Protein 7R4B (pdb70)

Secondary structure (DSSP, 8-state):
--EEEEEEEEE-SSS-HHHHHHHHHHHHHHHHHHTT--GGGEEEEEEEE-TT--SS-GGGGGGGSTT-TT--EEEEEPP--TTPPSSEEEEEEEEE--S-GGG---EE-GGGGGG-GGG-/--EEEEEEEEE-SS--HHHHHHHHHHHHHHHHHHTT--GGGEEEEEEEE-TT--S--GGGGGGGSTT-TTS-EEEEEPP--TTPPSSEEEEEEEEE--S-GGG---EE-GGGGGG--/--EEEEEEEEE-SS--HHHHHHHHHHHHHHHHHHHT--GGGEEEEEEEE-TT--SS-GGGGGGGSTT-TTS-EEEEEPP--TTPPSSEEEEEEEEE----GGG---EE-GGGGGG-TT-/--EEEEEEEEE-SS--HHHHHHHHHHHHHHHHHHHT--GGGEEEEEEEE-TT--SS-GGGGGGGSTT-TT--EEEEEPP--TTPPSSEEEEEEEEE--S-GGG---EE-GGGGGG---/--EEEEEEEEE-SS--HHHHHHHHHHHHHHHHHHTT--GGGEEEEEEEE-TT--S--GGGGGGGSTT-TT--EEEEEPP--TTPPSSEEEEEEEEE----GGG---EE-GGGGGG-GGG-/--EEEEEEEEE-SS--HHHHHHHHHHHHHHHHHHTT--GGGEEEEEEEE-TT--SS-GGGGGGGSTT-TT--EEEEEPP--TTPPSSEEEEEEEEE----GGG---EE-GGGGGG--

B-factor: mean 17.99, std 9.12, range [6.67, 70.96]

Organism: Bacillus pumilus (strain SAFR-032) (NCBI:txid315750)

Radius of gyration: 27.4 Å; Cα contacts (8 Å, |Δi|>4): 1676; chains: 6; bounding box: 67×66×74 Å

Nearest PDB structures (foldseek):
  7r4b-assembly2_F  TM=1.006E+00  e=8.303E-25  Ba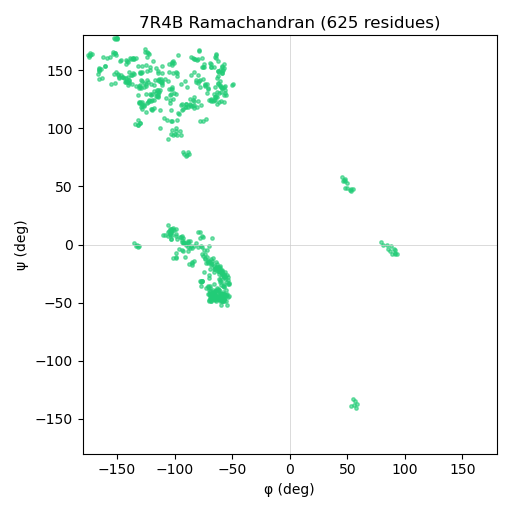cillus pumilus
  1dbf-assembly1_C  TM=9.941E-01  e=2.269E-20  Bacillus subtilis
  3zp7-assembly1_D  TM=1.001E+00  e=3.371E-19  Bacillus subtilis
  1fnk-assembly1_A  TM=9.998E-01  e=4.648E-19  Bacillus subtilis
  1fnj-assembly1_A  TM=1.001E+00  e=1.576E-18  Bacillus subtilis

Foldseek 3Di:
DDKAKAKEKEFFPAQAPVRLLVGLLVGVVVLCVLQVAQLVFWAAKEKEWEPRHDHDDNVVSQVVPPRNPPHHYDYDYDDDDVVDDHRMMMMIIMGDDPDDHVPRDHYYDYPSVCVPVVND/DDKDKAKEKAAFPAQAPVRLLVGLLVGVVCLCVLQVADLVFWQAKEKEWEPRHDHDDNVVSCVVPPNNPPHHYDYDYDDDDVVDDHRMMMMIIMGDDPPDHVSRDHYYDYPRVVVDD/DDKDKAKEKAFFPDQAVVRLLVGLLVGVVCLCVVQVAQLVQWAAKEKEWEPRHDHDFNVVSQVVDPNNPPHHYDYDYDDDDDVDDHRMMMMIIMGPDPPDRVPRDHYYDYPRVVVDPVD/DDKDKAKEKEAFPDQAPVRLLVGLLVRVVCLCVLQVAQLVFWAAKEKEWEPRHDHDDNVVSQVVPPNNPPHHYDYDYDDDDVVDDHRMMMMIIMGPDPPDHVSRDHYYDYPRVVVDPD/DDKAKAKEKAAFPAQAPVRLLVGLLVGVVCLCVVQVDQLVFWQAKEKEWEPRHDHDFNVVSQVPPPNNPPHHYDYDYDDDDVVDDHRMMMMIIMGDDPPDHVPRDHYYDYPRVCVDVVND/DDKDKAKEKEFFPAQAPVRLLVGLLVRVVCLCVVQVAQLVQWAAKEKEWEPRHDHDFNVVSQVPPPNNPPHHYDYDYDDDDVVDDHRMMMMIIMGPDPDDHVPRDHYYDYPSVVVPD

Solvent-accessible surface area: 32008 Å² total; per-residue (Å²): 183,97,83,53,35,2,78,0,0,0,9,5,17,77,44,55,70,96,22,0,20,55,14,0,58,72,0,0,80,19,0,29,58,55,36,98,11,72,29,120,81,12,66,80,1,49,0,5,14,16,88,47,17,144,46,25,151,6,18,73,0,12,196,103,26,173,51,12,114,200,15,74,46,82,40,98,143,44,124,125,107,191,86,31,29,151,49,0,0,44,1,66,0,38,6,30,26,131,40,139,124,82,23,6,8,71,0,37,40,33,78,0,28,51,52,45,92,61,60,146,125,97,36,49,35,2,74,0,0,1,9,8,113,45,4,20,15,35,26,0,18,17,38,0,37,69,0,0,72,15,0,28,78,114,36,89,7,30,26,74,52,0,1,10,0,19,0,6,0,14,90,42,0,45,4,8,45,0,20,75,0,12,157,89,25,44,22,11,57,46,5,10,24,7,3,47,32,45,126,77,104,175,84,28,43,131,38,0,0,46,1,66,0,37,2,29,20,98,60,136,127,136,85,14,80,55,0,27,42,86,114,0,89,101,62,117,154,145,18,46,18,1,4,22,0,0,1,6,7,112,87,46,58,67,92,33,0,16,60,25,0,69,85,0,0,76,17,0,28,79,127,36,157,13,80,33,122,88,11,67,78,2,26,1,1,14,15,54,47,17,140,44,24,149,6,16,75,0,8,183,90,23,176,47,12,100,202,13,75,47,84,37,35,85,2,1,67,15,64,45,20,52,149,56,0,0,17,0,2,0,12,6,24,29,102,57,103,15,65,62,12,90,34,0,24,38,81,122,0,81,96,68,117,41,62,122,106,13,5,8,1,2,41,1,1,0,7,8,115,86,45,53,68,96,21,0,20,50,30,0,51,79,0,0,85,17,0,28,78,119,33,152,16,74,27,69,56,0,2,5,0,2,0,1,0,16,47,29,2,20,31,10,44,0,17,72,0,12,148,98,27,177,45,14,97,119,10,10,28,8,3,2,7,2,6,39,17,89,83,22,41,111,50,0,0,16,2,2,0,13,4,18,29,105,60,136,13,85,74,12,86,49,0,36,38,82,108,0,63,101,65,144,106,177,107,7,6,6,1,4,20,0,0,0,8,7,113,101,43,50,65,108,23,0,20,61,32,0,56,66,0,0,73,17,0,28,78,111,35,154,11,92,31,54,80,0,2,4,0,2,0,1,0,14,84,46,1,49,29,9,42,0,18,74,0,9,188,108,27,178,50,13,107,118,8,10,19,7,2,1,6,2,5,56,16,73,86,21,39,151,51,0,0,14,0,2,0,12,8,22,25,98,62,135,10,93,82,14,88,57,0,30,42,88,116,0,64,81,46,91,75,106,101,101,106,11,5,6,0,3,41,0,0,0,7,7,113,95,43,51,68,108,24,0,18,55,26,0,53,80,0,1,95,16,0,28,81,132,34,160,12,78,27,75,61,0,2,4,0,2,1,0,0,16,38,50,2,27,27,9,43,0,18,73,0,11,190,105,28,178,47,12,100,112,6,9,21,6,2,2,0,3,3,69,16,70,18,24,19,77,42,0,0,15,2,3,0,12,5,22,29,102,56,125,8,80,74,11,86,54,0,31,40,82,58,0,46,59,61,177,151

Sequence (711 aa):
MMFRGIRGATTVTEDTETEVLNKTKQLLEAIISSRNEVDPERVVQILISATQQDIHSVFPAKALRQFEGWTYVPVTCMMQQELDIHGGLKHCIRVLMTVQTDTKQEDVQHVYLEEAVVTLRPDLQMMFRGIRGATTVTEDTETEVLNKTKQLLEAIISSRNEVDPERVVQILISATQDIIHSVFPAKALRQFEGWTYVPVTCMMQELDIHGGLKHCIRVLMTVVQTDTKQEDVQQHVYLEEAVTLRPMMMFRGIRRGATTVTEDTETEVLNKTKQLLEAIISSRNEVDPERVVQILISATQDIHSVFPAKALLRQFEGWTYVPVTCMMQELDIHGGLKHCIRVLMTVQTDTKQEDVQQHVYLEEAVTLRPDLMMMFRGIRGATTVTEDTETEVLNKTKQLLEAIISRNEVDPERVVQILISATQDIHSVFPAKALRQFEGWTYVPVTCMMQQELDIHGGLKHCIRVLMTVVQTDTKQEDVQHVYLEEAVTLRPDMMFRGIRGATTVTEDTETEEVLNKTKQLLEAIISSRNEVDPERVVQILISATQDIHSVFPAKALLRQFEGWTYVPVTCMMQELDIHGGLKHCIRVLMTVVQTDTKQEDVQHVYLEEAVTLRPDLQMMMFRGIRGATTVTEDTETEVLNKTKQLLEAIISRNEVDPERVVQILISATQDIHSVFPAKALLRQFEGWTYVPVTCMMQELDIHGGLKHCIRVLMTVQTDTKQEDVQHVYLEEAVTLRP

InterPro domains:
  IPR008243 Chorismate mutase, AroH class [PF07736] (4-119)
  IPR008243 Chorismate mutase, AroH class [PIRSF005965] (1-123)
  IPR008243 Chorismate mutase, AroH class [PS51167] (3-121)
  IPR008243 Chorismate mutase, AroH class [PTHR21164] (2-124)
  IPR008243 Chorismate mutase, AroH class [TIGR01796] (4-119)
  IPR008243 Chorismate mutase, AroH class [cd02185] (4-119)
  IPR035959 RutC-like superfamily [G3DSA:3.30.1330.40] (1-127)
  IPR035959 RutC-like superfamily [SSF55298] (1-125)

Structure (mmCIF, N/CA/C/O backbone):
data_7R4B
#
_entry.id   7R4B
#
_cell.length_a   49.898
_cell.length_b   94.864
_cell.length_c   77.305
_cell.angle_alpha   90.000
_cell.angle_beta   107.487
_cell.angle_gamma   90.000
#
_symmetry.space_group_name_H-M   'P 1 21 1'
#
loop_
_entity.id
_entity.type
_entity.pdbx_description
1 polymer 'Chorismate mutase AroH'
2 non-polymer 1,2-ETHANEDIOL
3 water water
#
loop_
_atom_site.group_PDB
_atom_site.id
_atom_site.type_symbol
_atom_site.label_atom_id
_atom_site.label_alt_id
_atom_site.label_comp_id
_atom_site.label_asym_id
_atom_site.label_entity_id
_atom_site.label_seq_id
_atom_site.pdbx_PDB_ins_code
_atom_site.Cartn_x
_atom_site.Cartn_y
_atom_site.Cartn_z
_atom_site.occupancy
_atom_site.B_iso_or_equiv
_atom_site.auth_seq_id
_atom_site.auth_comp_id
_atom_site.auth_asym_id
_atom_site.auth_atom_id
_atom_site.pdbx_PDB_model_num
ATOM 1 N N . MET A 1 1 ? -7.425 62.659 90.373 1.000 16.694 1 MET A N 1
ATOM 2 C CA . MET A 1 1 ? -7.674 63.361 89.086 1.000 15.091 1 MET A CA 1
ATOM 3 C C . MET A 1 1 ? -6.499 64.258 88.625 1.000 12.470 1 MET A C 1
ATOM 4 O O . MET A 1 1 ? -6.483 65.459 88.870 1.000 14.270 1 MET A O 1
ATOM 19 N N . MET A 1 2 ? -5.533 63.657 87.946 1.000 11.754 2 MET A N 1
ATOM 20 C CA . MET A 1 2 ? -4.303 64.315 87.531 1.000 9.980 2 MET A CA 1
ATOM 21 C C . MET A 1 2 ? -4.427 64.781 86.089 1.000 9.496 2 MET A C 1
ATOM 22 O O . MET A 1 2 ? -5.342 64.382 85.365 1.000 10.030 2 MET A O 1
ATOM 36 N N . PHE A 1 3 ? -3.528 65.699 85.706 1.000 8.606 3 PHE A N 1
ATOM 37 C CA . PHE A 1 3 ? -3.473 66.235 84.346 1.000 8.856 3 PHE A CA 1
ATOM 38 C C . PHE A 1 3 ? -2.056 66.116 83.802 1.000 8.354 3 PHE A C 1
ATOM 39 O O . PHE A 1 3 ? -1.084 66.193 84.563 1.000 8.983 3 PHE A O 1
ATOM 56 N N . ARG A 1 4 ? -1.953 65.937 82.485 1.000 7.630 4 ARG A N 1
ATOM 57 C CA . ARG A 1 4 ? -0.676 65.800 81.813 1.000 8.375 4 ARG A CA 1
ATOM 58 C C . ARG A 1 4 ? -0.707 66.559 80.495 1.000 8.867 4 ARG A C 1
ATOM 59 O O . ARG A 1 4 ? -1.686 66.492 79.741 1.000 8.791 4 ARG A O 1
ATOM 80 N N . GLY A 1 5 ? 0.395 67.237 80.182 1.000 7.804 5 GLY A N 1
ATOM 81 C CA . GLY A 1 5 ? 0.577 67.759 78.835 1.000 8.298 5 GLY A CA 1
ATOM 82 C C . GLY A 1 5 ? 1.019 66.645 77.897 1.000 7.885 5 GLY A C 1
ATOM 83 O O . GLY A 1 5 ? 1.834 65.784 78.253 1.000 8.706 5 GLY A O 1
ATOM 87 N N . ILE A 1 6 ? 0.481 66.682 76.682 1.000 7.856 6 ILE A N 1
ATOM 88 C CA . ILE A 1 6 ? 0.833 65.732 75.630 1.000 9.188 6 ILE A CA 1
ATOM 89 C C . ILE A 1 6 ? 1.324 66.553 74.441 1.000 9.267 6 ILE A C 1
ATOM 90 O O . ILE A 1 6 ? 0.607 67.441 73.954 1.000 10.522 6 ILE A O 1
ATOM 106 N N . ARG A 1 7 ? 2.544 66.285 73.993 1.000 9.209 7 ARG A N 1
ATOM 107 C CA . ARG A 1 7 ? 3.122 67.024 72.885 1.000 8.954 7 ARG A CA 1
ATOM 108 C C . ARG A 1 7 ? 2.995 66.270 71.573 1.000 9.170 7 ARG A C 1
ATOM 109 O O . ARG A 1 7 ? 3.085 65.041 71.512 1.000 10.659 7 ARG A O 1
ATOM 130 N N . GLY A 1 8 ? 2.859 67.040 70.503 1.000 8.967 8 GLY A N 1
ATOM 131 C CA . GLY A 1 8 ? 3.011 66.501 69.168 1.000 9.772 8 GLY A CA 1
ATOM 132 C C . GLY A 1 8 ? 3.739 67.496 68.290 1.000 9.254 8 GLY A C 1
ATOM 133 O O . GLY A 1 8 ? 3.730 68.698 68.550 1.000 10.883 8 GLY A O 1
ATOM 137 N N . ALA A 1 9 ? 4.353 66.981 67.222 1.000 8.551 9 ALA A N 1
ATOM 138 C CA . ALA A 1 9 ? 4.970 67.860 66.242 1.000 8.888 9 ALA A CA 1
ATOM 139 C C . ALA A 1 9 ? 4.889 67.211 64.872 1.000 9.975 9 ALA A C 1
ATOM 140 O O . ALA A 1 9 ? 4.998 65.985 64.758 1.000 9.796 9 ALA A O 1
ATOM 147 N N . THR A 1 10 ? 4.677 68.039 63.844 1.000 9.633 10 THR A N 1
ATOM 148 C CA . THR A 1 10 ? 4.624 67.583 62.474 1.000 9.793 10 THR A CA 1
ATOM 149 C C . THR A 1 10 ? 5.116 68.713 61.582 1.000 9.570 10 THR A C 1
ATOM 150 O O . THR A 1 10 ? 5.428 69.812 62.052 1.000 9.612 10 THR A O 1
ATOM 161 N N . THR A 1 11 ? 5.185 68.449 60.278 1.000 9.956 11 THR A N 1
ATOM 162 C CA . THR A 1 11 ? 5.515 69.480 59.309 1.000 11.401 11 THR A CA 1
ATOM 163 C C . THR A 1 11 ? 4.556 69.413 58.136 1.000 12.391 11 THR A C 1
ATOM 164 O O . THR A 1 11 ? 3.921 68.387 57.886 1.000 12.836 11 THR A O 1
ATOM 175 N N . VAL A 1 12 ? 4.497 70.517 57.401 1.000 10.883 12 VAL A N 1
ATOM 176 C CA . VAL A 1 12 ? 3.783 70.584 56.143 1.000 12.852 12 VAL A CA 1
ATOM 177 C C . VAL A 1 12 ? 4.794 70.726 55.015 1.000 13.499 12 VAL A C 1
ATOM 178 O O . VAL A 1 12 ? 5.890 71.271 55.188 1.000 14.312 12 VAL A O 1
ATOM 191 N N . THR A 1 13 ? 4.396 70.260 53.835 1.000 14.744 13 THR A N 1
ATOM 192 C CA . THR A 1 13 ? 5.261 70.353 52.663 1.000 18.679 13 THR A CA 1
ATOM 193 C C . THR A 1 13 ? 5.139 71.700 51.956 1.000 20.366 13 THR A C 1
ATOM 194 O O . THR A 1 13 ? 6.011 72.057 51.148 1.000 23.829 13 THR A O 1
ATOM 205 N N . GLU A 1 14 ? 4.069 72.439 52.227 1.000 19.926 14 GLU A N 1
ATOM 206 C CA . GLU A 1 14 ? 3.898 73.796 51.727 1.000 20.760 14 GLU A CA 1
ATOM 207 C C . GLU A 1 14 ? 2.819 74.451 52.575 1.000 18.239 14 GLU A C 1
ATOM 208 O O . GLU A 1 14 ? 2.024 73.766 53.225 1.000 17.963 14 GLU A O 1
ATOM 220 N N . ASP A 1 15 ? 2.790 75.786 52.545 1.000 18.765 15 ASP A N 1
ATOM 221 C CA . ASP A 1 15 ? 1.826 76.566 53.316 1.000 17.584 15 ASP A CA 1
ATOM 222 C C . ASP A 1 15 ? 0.541 76.756 52.516 1.000 16.818 15 ASP A C 1
ATOM 223 O O . ASP A 1 15 ? 0.265 77.809 51.938 1.000 17.778 15 ASP A O 1
ATOM 232 N N . THR A 1 16 ? -0.267 75.707 52.480 1.000 17.436 16 THR A N 1
ATOM 233 C CA . THR A 1 16 ? -1.608 75.768 51.922 1.000 19.350 16 THR A CA 1
ATOM 234 C C . THR A 1 16 ? -2.615 75.297 52.965 1.000 18.976 16 THR A C 1
ATOM 235 O O . THR A 1 16 ? -2.290 74.509 53.853 1.000 18.760 16 THR A O 1
ATOM 246 N N . GLU A 1 17 ? -3.858 75.760 52.835 1.000 18.942 17 GLU A N 1
ATOM 247 C CA . GLU A 1 17 ? -4.861 75.404 53.832 1.000 18.010 17 GLU A CA 1
ATOM 248 C C . GLU A 1 17 ? -5.072 73.899 53.884 1.000 17.634 17 GLU A C 1
ATOM 249 O O . GLU A 1 17 ? -5.119 73.312 54.967 1.000 16.539 17 GLU A O 1
ATOM 261 N N . THR A 1 18 ? -5.173 73.251 52.724 1.000 19.842 18 THR A N 1
ATOM 262 C CA . THR A 1 18 ? -5.419 71.813 52.719 1.000 21.697 18 THR A CA 1
ATOM 263 C C . THR A 1 18 ? -4.307 71.064 53.439 1.000 19.876 18 THR A C 1
ATOM 264 O O . THR A 1 18 ? -4.567 70.150 54.229 1.000 19.508 18 THR A O 1
ATOM 275 N N . GLU A 1 19 ? -3.060 71.427 53.165 1.000 19.623 19 GLU A N 1
ATOM 276 C CA . GLU A 1 19 ? -1.932 70.735 53.771 1.000 18.871 19 GLU A CA 1
ATOM 277 C C . GLU A 1 19 ? -1.860 71.004 55.275 1.000 15.441 19 GLU A C 1
ATOM 278 O O . GLU A 1 19 ? -1.690 70.073 56.071 1.000 15.933 19 GLU A O 1
ATOM 290 N N . VAL A 1 20 ? -1.997 72.270 55.687 1.000 14.162 20 VAL A N 1
ATOM 291 C CA . VAL A 1 20 ? -1.980 72.597 57.113 1.000 14.431 20 VAL A CA 1
ATOM 292 C C . VAL A 1 20 ? -3.077 71.837 57.855 1.000 13.165 20 VAL A C 1
ATOM 293 O O . VAL A 1 20 ? -2.830 71.203 58.887 1.000 12.946 20 VAL A O 1
ATOM 306 N N . LEU A 1 21 ? -4.305 71.863 57.329 1.000 13.165 21 LEU A N 1
ATOM 307 C CA . LEU A 1 21 ? -5.382 71.168 58.032 1.000 14.046 21 LEU A CA 1
ATOM 308 C C . LEU A 1 21 ? -5.186 69.657 58.016 1.000 13.096 21 LEU A C 1
ATOM 309 O O . LEU A 1 21 ? -5.390 68.997 59.036 1.000 13.699 21 LEU A O 1
ATOM 325 N N . ASN A 1 22 ? -4.799 69.082 56.877 1.000 14.152 22 ASN A N 1
ATOM 326 C CA . ASN A 1 22 ? -4.644 67.635 56.848 1.000 15.420 22 ASN A CA 1
ATOM 327 C C . ASN A 1 22 ? -3.521 67.168 57.772 1.000 13.383 22 ASN A C 1
ATOM 328 O O . ASN A 1 22 ? -3.695 66.191 58.508 1.000 13.386 22 ASN A O 1
ATOM 339 N N . LYS A 1 23 ? -2.369 67.854 57.773 1.000 12.833 23 LYS A N 1
ATOM 340 C CA . LYS A 1 23 ? -1.269 67.427 58.633 1.000 12.230 23 LYS A CA 1
ATOM 341 C C . LYS A 1 23 ? -1.593 67.658 60.110 1.000 12.541 23 LYS A C 1
ATOM 342 O O . LYS A 1 23 ? -1.214 66.848 60.969 1.000 12.686 23 LYS A O 1
ATOM 361 N N . THR A 1 24 ? -2.301 68.746 60.431 1.000 11.204 24 THR A N 1
ATOM 362 C CA . THR A 1 24 ? -2.674 68.968 61.826 1.000 10.983 24 THR A CA 1
ATOM 363 C C . THR A 1 24 ? -3.680 67.917 62.278 1.000 11.775 24 THR A C 1
ATOM 364 O O . THR A 1 24 ? -3.575 67.360 63.374 1.000 11.286 24 THR A O 1
ATOM 375 N N . LYS A 1 25 ? -4.659 67.621 61.429 1.000 11.683 25 LYS A N 1
ATOM 376 C CA . LYS A 1 25 ? -5.602 66.544 61.703 1.000 11.080 25 LYS A CA 1
ATOM 377 C C . LYS A 1 25 ? -4.889 65.226 61.957 1.000 11.825 25 LYS A C 1
ATOM 378 O O . LYS A 1 25 ? -5.201 64.521 62.922 1.000 11.944 25 LYS A O 1
ATOM 397 N N . GLN A 1 26 ? -3.949 64.857 61.081 1.000 12.501 26 GLN A N 1
ATOM 398 C CA . GLN A 1 26 ? -3.261 63.581 61.246 1.000 12.246 26 GLN A CA 1
ATOM 399 C C . GLN A 1 26 ? -2.480 63.533 62.558 1.000 11.557 26 GLN A C 1
ATOM 400 O O . GLN A 1 26 ? -2.415 62.490 63.219 1.000 12.488 26 GLN A O 1
ATOM 414 N N . LEU A 1 27 ? -1.857 64.641 62.941 1.000 11.107 27 LEU A N 1
ATOM 415 C CA . LEU A 1 27 ? -1.127 64.668 64.198 1.000 10.514 27 LEU A CA 1
ATOM 416 C C . LEU A 1 27 ? -2.076 64.522 65.381 1.000 10.817 27 LEU A C 1
ATOM 417 O O . LEU A 1 27 ? -1.792 63.775 66.328 1.000 11.317 27 LEU A O 1
ATOM 433 N N . LEU A 1 28 ? -3.175 65.282 65.378 1.000 10.893 28 LEU A N 1
ATOM 434 C CA . LEU A 1 28 ? -4.155 65.181 66.453 1.000 10.604 28 LEU A CA 1
ATOM 435 C C . LEU A 1 28 ? -4.726 63.772 66.536 1.000 10.670 28 LEU A C 1
ATOM 436 O O . LEU A 1 28 ? -4.871 63.224 67.628 1.000 11.346 28 LEU A O 1
ATOM 452 N N . GLU A 1 29 ? -5.046 63.163 65.388 1.000 11.915 29 GLU A N 1
ATOM 453 C CA . GLU A 1 29 ? -5.577 61.801 65.412 1.000 13.320 29 GLU A CA 1
ATOM 454 C C . GLU A 1 29 ? -4.608 60.835 66.089 1.000 11.907 29 GLU A C 1
ATOM 455 O O . GLU A 1 29 ? -5.017 59.940 66.844 1.000 12.583 29 GLU A O 1
ATOM 467 N N . ALA A 1 30 ? -3.312 60.987 65.821 1.000 12.644 30 ALA A N 1
ATOM 468 C CA . ALA A 1 30 ? -2.333 60.106 66.448 1.000 13.188 30 ALA A CA 1
ATOM 469 C C . ALA A 1 30 ? -2.234 60.349 67.946 1.000 12.099 30 ALA A C 1
ATOM 470 O O . ALA A 1 30 ? -2.152 59.389 68.722 1.000 11.591 30 ALA A O 1
ATOM 477 N N . ILE A 1 31 ? -2.231 61.618 68.374 1.000 10.925 31 ILE A N 1
ATOM 478 C CA . ILE A 1 31 ? -2.203 61.909 69.804 1.000 11.391 31 ILE A CA 1
ATOM 479 C C . ILE A 1 31 ? -3.409 61.279 70.488 1.000 10.375 31 ILE A C 1
ATOM 480 O O . ILE A 1 31 ? -3.298 60.659 71.553 1.000 10.012 31 ILE A O 1
ATOM 496 N N . ILE A 1 32 ? -4.583 61.448 69.877 1.000 10.407 32 ILE A N 1
ATOM 497 C CA . ILE A 1 32 ? -5.845 61.005 70.469 1.000 10.238 32 ILE A CA 1
ATOM 498 C C . ILE A 1 32 ? -5.906 59.489 70.576 1.000 12.054 32 ILE A C 1
ATOM 499 O O . ILE A 1 32 ? -6.340 58.940 71.596 1.000 12.617 32 ILE A O 1
ATOM 515 N N A SER A 1 33 ? -5.524 58.792 69.509 0.560 12.486 33 SER A N 1
ATOM 516 N N B SER A 1 33 ? -5.483 58.779 69.528 0.440 12.159 33 SER A N 1
ATOM 517 C CA A SER A 1 33 ? -5.589 57.339 69.519 0.560 14.123 33 SER A CA 1
ATOM 518 C CA B SER A 1 33 ? -5.611 57.325 69.529 0.440 13.331 33 SER A CA 1
ATOM 519 C C A SER A 1 33 ? -4.616 56.763 70.535 0.560 14.036 33 SER A C 1
ATOM 520 C C B SER A 1 33 ? -4.582 56.674 70.446 0.440 13.449 33 SER A C 1
ATOM 521 O O A SER A 1 33 ? -5.004 55.961 71.388 0.560 14.304 33 SER A O 1
ATOM 522 O O B SER A 1 33 ? -4.896 55.701 71.135 0.440 14.212 33 SER A O 1
ATOM 537 N N . ARG A 1 34 ? -3.357 57.204 70.490 1.000 12.633 34 ARG A N 1
ATOM 538 C CA . ARG A 1 34 ? -2.317 56.594 71.309 1.000 13.483 34 ARG A CA 1
ATOM 539 C C . ARG A 1 34 ? -2.535 56.841 72.791 1.000 13.894 34 ARG A C 1
ATOM 540 O O . ARG A 1 34 ? -2.128 56.021 73.614 1.000 18.260 34 ARG A O 1
ATOM 562 N N . ASN A 1 35 ? -3.155 57.960 73.150 1.000 11.980 35 ASN A N 1
ATOM 563 C CA . ASN A 1 35 ? -3.416 58.273 74.543 1.000 12.073 35 ASN A CA 1
ATOM 564 C C . ASN A 1 35 ? -4.874 58.048 74.937 1.000 11.799 35 ASN A C 1
ATOM 565 O O . ASN A 1 35 ? -5.267 58.409 76.058 1.000 13.810 35 ASN A O 1
ATOM 576 N N . GLU A 1 36 ? -5.669 57.449 74.055 1.000 12.407 36 GLU A N 1
ATOM 577 C CA . GLU A 1 36 ? -7.082 57.181 74.293 1.000 13.370 36 GLU A CA 1
ATOM 578 C C . GLU A 1 36 ? -7.778 58.416 74.873 1.000 12.762 36 GLU A C 1
ATOM 579 O O . GLU A 1 36 ? -8.423 58.380 75.926 1.000 14.502 36 GLU A O 1
ATOM 591 N N . VAL A 1 37 ? -7.651 59.523 74.156 1.000 11.617 37 VAL A N 1
ATOM 592 C CA . VAL A 1 37 ? -8.112 60.812 74.663 1.000 11.359 37 VAL A CA 1
ATOM 593 C C . VAL A 1 37 ? -9.596 61.009 74.358 1.000 12.001 37 VAL A C 1
ATOM 594 O O . VAL A 1 37 ? -9.998 61.082 73.191 1.000 12.891 37 VAL A O 1
ATOM 607 N N . ASP A 1 38 ? -10.403 61.169 75.394 1.000 10.970 38 ASP A N 1
ATOM 608 C CA . ASP A 1 38 ? -11.807 61.567 75.310 1.000 11.375 38 ASP A CA 1
ATOM 609 C C . ASP A 1 38 ? -11.861 63.087 75.298 1.000 10.199 38 ASP A C 1
ATOM 610 O O . ASP A 1 38 ? -11.271 63.719 76.199 1.000 10.093 38 ASP A O 1
ATOM 619 N N . PRO A 1 39 ? -12.497 63.701 74.297 1.000 11.030 39 PRO A N 1
ATOM 620 C CA . PRO A 1 39 ? -12.534 65.175 74.257 1.000 10.430 39 PRO A CA 1
ATOM 621 C C . PRO A 1 39 ? -13.032 65.805 75.545 1.000 10.325 39 PRO A C 1
ATOM 622 O O . PRO A 1 39 ? -12.574 66.896 75.928 1.000 9.849 39 PRO A O 1
ATOM 633 N N . GLU A 1 40 ? -13.967 65.150 76.226 1.000 9.951 40 GLU A N 1
ATOM 634 C CA . GLU A 1 40 ? -14.524 65.717 77.448 1.000 10.912 40 GLU A CA 1
ATOM 635 C C . GLU A 1 40 ? -13.493 65.809 78.572 1.000 10.422 40 GLU A C 1
ATOM 636 O O . GLU A 1 40 ? -13.689 66.589 79.517 1.000 11.415 40 GLU A O 1
ATOM 648 N N . ARG A 1 41 ? -12.388 65.069 78.475 1.000 9.296 41 ARG A N 1
ATOM 649 C CA . ARG A 1 41 ? -11.301 65.106 79.454 1.000 9.556 41 ARG A CA 1
ATOM 650 C C . ARG A 1 41 ? -10.190 66.079 79.079 1.000 9.027 41 ARG A C 1
ATOM 651 O O . ARG A 1 41 ? -9.191 66.169 79.794 1.000 10.196 41 ARG A O 1
ATOM 672 N N . VAL A 1 42 ? -10.345 66.821 78.000 1.000 8.975 42 VAL A N 1
ATOM 673 C CA . VAL A 1 42 ? -9.306 67.740 77.550 1.000 9.267 42 VAL A CA 1
ATOM 674 C C . VAL A 1 42 ? -9.585 69.127 78.104 1.000 8.551 42 VAL A C 1
ATOM 675 O O . VAL A 1 42 ? -10.629 69.727 77.805 1.000 9.841 42 VAL A O 1
ATOM 688 N N . VAL A 1 43 ? -8.635 69.647 78.884 1.000 8.809 43 VAL A N 1
ATOM 689 C CA . VAL A 1 43 ? -8.757 70.982 79.469 1.000 7.361 43 VAL A CA 1
ATOM 690 C C . VAL A 1 43 ? -8.676 72.043 78.385 1.000 7.419 43 VAL A C 1
ATOM 691 O O . VAL A 1 43 ? -9.498 72.966 78.337 1.000 8.454 43 VAL A O 1
ATOM 704 N N . GLN A 1 44 ? -7.673 71.930 77.510 1.000 8.659 44 GLN A N 1
ATOM 705 C CA . GLN A 1 44 ? -7.371 72.916 76.479 1.000 8.209 44 GLN A CA 1
ATOM 706 C C . GLN A 1 44 ? -6.278 72.360 75.582 1.000 8.061 44 GLN A C 1
ATOM 707 O O . GLN A 1 44 ? -5.567 71.418 75.940 1.000 8.225 44 GLN A O 1
ATOM 721 N N . ILE A 1 45 ? -6.152 72.973 74.415 1.000 8.312 45 ILE A N 1
ATOM 722 C CA . ILE A 1 45 ? -5.089 72.649 73.470 1.000 8.109 45 ILE A CA 1
ATOM 723 C C . ILE A 1 45 ? -4.412 73.941 73.046 1.000 7.796 45 ILE A C 1
ATOM 724 O O . ILE A 1 45 ? -5.089 74.921 72.710 1.000 8.912 45 ILE A O 1
ATOM 740 N N . LEU A 1 46 ? -3.083 73.914 72.971 1.000 7.290 46 LEU A N 1
ATOM 741 C CA . LEU A 1 46 ? -2.301 74.961 72.323 1.000 7.814 46 LEU A CA 1
ATOM 742 C C . LEU A 1 46 ? -1.652 74.401 71.068 1.000 8.314 46 LEU A C 1
ATOM 743 O O . LEU A 1 46 ? -1.210 73.252 71.071 1.000 8.830 46 LEU A O 1
ATOM 759 N N . ILE A 1 47 ? -1.635 75.196 70.000 1.000 8.559 47 ILE A N 1
ATOM 760 C CA . ILE A 1 47 ? -0.967 74.778 68.764 1.000 8.196 47 ILE A CA 1
ATOM 761 C C . ILE A 1 47 ? -0.069 75.927 68.320 1.000 9.033 47 ILE A C 1
ATOM 762 O O . ILE A 1 47 ? -0.555 77.042 68.107 1.000 10.962 47 ILE A O 1
ATOM 778 N N . SER A 1 48 ? 1.227 75.663 68.168 1.000 8.490 48 SER A N 1
ATOM 779 C CA . SER A 1 48 ? 2.132 76.650 67.597 1.000 9.396 48 SER A CA 1
ATOM 780 C C . SER A 1 48 ? 2.443 76.316 66.148 1.000 9.180 48 SER A C 1
ATOM 781 O O . SER A 1 48 ? 2.348 75.167 65.707 1.000 9.341 48 SER A O 1
ATOM 789 N N . ALA A 1 49 ? 2.782 77.358 65.397 1.000 8.933 49 ALA A N 1
ATOM 790 C CA . ALA A 1 49 ? 3.274 77.188 64.044 1.000 9.612 49 ALA A CA 1
ATOM 791 C C . ALA A 1 49 ? 4.474 78.100 63.868 1.000 8.906 49 ALA A C 1
ATOM 792 O O . ALA A 1 49 ? 4.502 79.208 64.409 1.000 8.833 49 ALA A O 1
ATOM 799 N N . THR A 1 50 ? 5.431 77.650 63.053 1.000 9.072 50 THR A N 1
ATOM 800 C CA . THR A 1 50 ? 6.530 78.515 62.670 1.000 9.575 50 THR A CA 1
ATOM 801 C C . THR A 1 50 ? 5.990 79.681 61.839 1.000 10.999 50 THR A C 1
ATOM 802 O O . THR A 1 50 ? 4.874 79.641 61.313 1.000 11.620 50 THR A O 1
ATOM 813 N N A GLN A 1 51 ? 6.799 80.734 61.730 0.590 10.836 51 GLN A N 1
ATOM 814 N N B GLN A 1 51 ? 6.789 80.746 61.752 0.410 12.330 51 GLN A N 1
ATOM 815 C CA A GLN A 1 51 ? 6.371 82.008 61.149 0.590 12.607 51 GLN A CA 1
ATOM 816 C CA B GLN A 1 51 ? 6.333 82.007 61.172 0.410 14.260 51 GLN A CA 1
ATOM 817 C C A GLN A 1 51 ? 6.390 82.006 59.629 0.590 14.228 51 GLN A C 1
ATOM 818 C C B GLN A 1 51 ? 6.227 81.970 59.652 0.410 14.841 51 GLN A C 1
ATOM 819 O O A GLN A 1 51 ? 6.283 83.075 59.003 0.590 14.586 51 GLN A O 1
ATOM 820 O O B GLN A 1 51 ? 5.883 82.994 59.045 0.410 15.699 51 GLN A O 1
ATOM 847 N N . ASP A 1 52 ? 6.489 80.820 59.033 1.000 13.775 52 ASP A N 1
ATOM 848 C CA . ASP A 1 52 ? 6.323 80.622 57.603 1.000 13.488 52 ASP A CA 1
ATOM 849 C C . ASP A 1 52 ? 4.987 79.962 57.257 1.000 13.688 52 ASP A C 1
ATOM 850 O O . ASP A 1 52 ? 4.812 79.489 56.121 1.000 16.218 52 ASP A O 1
ATOM 860 N N . ILE A 1 53 ? 4.041 79.925 58.198 1.000 14.199 53 ILE A N 1
ATOM 861 C CA . ILE A 1 53 ? 2.712 79.370 57.963 1.000 13.591 53 ILE A CA 1
ATOM 862 C C . ILE A 1 53 ? 1.678 80.475 58.144 1.000 14.307 53 ILE A C 1
ATOM 863 O O . ILE A 1 53 ? 1.510 81.009 59.248 1.000 14.857 53 ILE A O 1
ATOM 879 N N . HIS A 1 54 ? 0.965 80.790 57.068 1.000 13.981 54 HIS A N 1
ATOM 880 C CA . HIS A 1 54 ? -0.004 81.875 57.078 1.000 13.473 54 HIS A CA 1
ATOM 881 C C . HIS A 1 54 ? -1.340 81.516 56.444 1.000 13.978 54 HIS A C 1
ATOM 882 O O . HIS A 1 54 ? -2.231 82.370 56.412 1.000 14.649 54 HIS A O 1
ATOM 896 N N . SER A 1 55 ? -1.502 80.299 55.925 1.000 14.146 55 SER A N 1
ATOM 897 C CA . SER A 1 55 ? -2.676 80.022 55.101 1.000 15.478 55 SER A CA 1
ATOM 898 C C . SER A 1 55 ? -3.953 79.829 55.906 1.000 14.220 55 SER A C 1
ATOM 899 O O . SER A 1 55 ? -5.033 80.180 55.426 1.000 16.370 55 SER A O 1
ATOM 907 N N . VAL A 1 56 ? -3.859 79.297 57.127 1.000 12.186 56 VAL A N 1
ATOM 908 C CA . VAL A 1 56 ? -5.031 78.948 57.927 1.000 12.449 56 VAL A CA 1
ATOM 909 C C . VAL A 1 56 ? -4.560 78.727 59.357 1.000 11.199 56 VAL A C 1
ATOM 910 O O . VAL A 1 56 ? -3.413 78.325 59.578 1.000 11.746 56 VAL A O 1
ATOM 923 N N . PHE A 1 57 ? -5.422 79.000 60.338 1.000 12.115 57 PHE A N 1
ATOM 924 C CA . PHE A 1 57 ? -5.108 78.610 61.709 1.000 12.388 57 PHE A CA 1
ATOM 925 C C . PHE A 1 57 ? -5.152 77.091 61.810 1.000 11.286 57 PHE A C 1
ATOM 926 O O . PHE A 1 57 ? -6.169 76.496 61.439 1.000 12.128 57 PHE A O 1
ATOM 943 N N . PRO A 1 58 ? -4.086 76.433 62.284 1.000 10.588 58 PRO A N 1
ATOM 944 C CA . PRO A 1 58 ? -4.152 74.977 62.436 1.000 10.662 58 PRO A CA 1
ATOM 945 C C . PRO A 1 58 ? -5.305 74.524 63.304 1.000 11.338 58 PRO A C 1
ATOM 946 O O . PRO A 1 58 ? -5.819 73.422 63.098 1.000 11.157 58 PRO A O 1
ATOM 957 N N . ALA A 1 59 ? -5.754 75.368 64.238 1.000 11.278 59 ALA A N 1
ATOM 958 C CA . ALA A 1 59 ? -6.863 75.018 65.115 1.000 11.851 59 ALA A CA 1
ATOM 959 C C . ALA A 1 59 ? -8.150 74.707 64.374 1.000 11.617 59 ALA A C 1
ATOM 960 O O . ALA A 1 59 ? -8.997 73.987 64.919 1.000 13.288 59 ALA A O 1
ATOM 967 N N . LYS A 1 60 ? -8.323 75.217 63.148 1.000 12.125 60 LYS A N 1
ATOM 968 C CA . LYS A 1 60 ? -9.533 74.942 62.385 1.000 12.465 60 LYS A CA 1
ATOM 969 C C . LYS A 1 60 ? -9.683 73.462 62.113 1.000 12.244 60 LYS A C 1
ATOM 970 O O . LYS A 1 60 ? -10.796 72.996 61.870 1.000 13.657 60 LYS A O 1
ATOM 989 N N . ALA A 1 61 ? -8.591 72.701 62.166 1.000 12.602 61 ALA A N 1
ATOM 990 C CA . ALA A 1 61 ? -8.700 71.261 61.948 1.000 12.520 61 ALA A CA 1
ATOM 991 C C . ALA A 1 61 ? -9.619 70.605 62.969 1.000 12.867 61 ALA A C 1
ATOM 992 O O . ALA A 1 61 ? -10.235 69.580 62.675 1.000 14.107 61 ALA A O 1
ATOM 999 N N . LEU A 1 62 ? -9.731 71.177 64.173 1.000 13.744 62 LEU A N 1
ATOM 1000 C CA . LEU A 1 62 ? -10.569 70.560 65.192 1.000 14.436 62 LEU A CA 1
ATOM 1001 C C . LEU A 1 62 ? -12.035 70.476 64.792 1.000 15.486 62 LEU A C 1
ATOM 1002 O O . LEU A 1 62 ? -12.769 69.637 65.330 1.000 16.297 62 LEU A O 1
ATOM 1018 N N . ARG A 1 63 ? -12.476 71.327 63.867 1.000 16.357 63 ARG A N 1
ATOM 1019 C CA . ARG A 1 63 ? -13.847 71.267 63.384 1.000 18.863 63 ARG A CA 1
ATOM 1020 C C . ARG A 1 63 ? -14.164 69.930 62.735 1.000 19.131 63 ARG A C 1
ATOM 1021 O O . ARG A 1 63 ? -15.339 69.577 62.620 1.000 21.947 63 ARG A O 1
ATOM 1042 N N . GLN A 1 64 ? -13.148 69.170 62.339 1.000 19.723 64 GLN A N 1
ATOM 1043 C CA . GLN A 1 64 ? -13.350 67.887 61.675 1.000 21.137 64 GLN A CA 1
ATOM 1044 C C . GLN A 1 64 ? -13.461 66.726 62.653 1.000 19.337 64 GLN A C 1
ATOM 1045 O O . GLN A 1 64 ? -13.573 65.578 62.207 1.000 21.021 64 GLN A O 1
ATOM 1059 N N . PHE A 1 65 ? -13.433 66.993 63.967 1.000 16.573 65 PHE A N 1
ATOM 1060 C CA . PHE A 1 65 ? -13.373 65.955 64.992 1.000 15.765 65 PHE A CA 1
ATOM 1061 C C . PHE A 1 65 ? -14.707 65.876 65.728 1.000 15.899 65 PHE A C 1
ATOM 1062 O O . PHE A 1 65 ? -15.039 66.761 66.531 1.000 15.083 65 PHE A O 1
ATOM 1079 N N . GLU A 1 66 ? -15.447 64.797 65.475 1.000 16.173 66 GLU A N 1
ATOM 1080 C CA . GLU A 1 66 ? -16.719 64.579 66.148 1.000 15.641 66 GLU A CA 1
ATOM 1081 C C . GLU A 1 66 ? -16.501 64.583 67.651 1.000 14.907 66 GLU A C 1
ATOM 1082 O O . GLU A 1 66 ? -15.623 63.885 68.167 1.000 16.270 66 GLU A O 1
ATOM 1094 N N . GLY A 1 67 ? -17.300 65.380 68.353 1.000 14.257 67 GLY A N 1
ATOM 1095 C CA . GLY A 1 67 ? -17.259 65.409 69.794 1.000 13.983 67 GLY A CA 1
ATOM 1096 C C . GLY A 1 67 ? -16.319 66.422 70.400 1.000 11.986 67 GLY A C 1
ATOM 1097 O O . GLY A 1 67 ? -16.286 66.549 71.628 1.000 12.559 67 GLY A O 1
ATOM 1101 N N . TRP A 1 68 ? -15.542 67.135 69.583 1.000 12.217 68 TRP A N 1
ATOM 1102 C CA . TRP A 1 68 ? -14.529 68.083 70.049 1.000 11.551 68 TRP A CA 1
ATOM 1103 C C . TRP A 1 68 ? -14.993 69.538 69.990 1.000 11.609 68 TRP A C 1
ATOM 1104 O O . TRP A 1 68 ? -14.177 70.437 70.210 1.000 12.144 68 TRP A O 1
ATOM 1125 N N . THR A 1 69 ? -16.294 69.774 69.786 1.000 12.346 69 THR A N 1
ATOM 1126 C CA . THR A 1 69 ? -16.807 71.122 69.556 1.000 15.365 69 THR A CA 1
ATOM 1127 C C . THR A 1 69 ? -16.519 72.063 70.715 1.000 13.428 69 THR A C 1
ATOM 1128 O O . THR A 1 69 ? -16.357 73.270 70.498 1.000 15.394 69 THR A O 1
ATOM 1139 N N . TYR A 1 70 ? -16.480 71.544 71.941 1.000 11.570 70 TYR A N 1
ATOM 1140 C CA . TYR A 1 70 ? -16.352 72.370 73.128 1.000 11.586 70 TYR A CA 1
ATOM 1141 C C . TYR A 1 70 ? -14.953 72.339 73.725 1.000 10.685 70 TYR A C 1
ATOM 1142 O O . TYR A 1 70 ? -14.746 72.840 74.836 1.000 12.123 70 TYR A O 1
ATOM 1160 N N . VAL A 1 71 ? -13.984 71.763 73.031 1.000 9.801 71 VAL A N 1
ATOM 1161 C CA . VAL A 1 71 ? -12.614 71.738 73.536 1.000 9.854 71 VAL A CA 1
ATOM 1162 C C . VAL A 1 71 ? -11.930 73.048 73.175 1.000 9.214 71 VAL A C 1
ATOM 1163 O O . VAL A 1 71 ? -11.831 73.390 71.981 1.000 9.875 71 VAL A O 1
ATOM 1176 N N . PRO A 1 72 ? -11.476 73.831 74.154 1.000 9.046 72 PRO A N 1
ATOM 1177 C CA . PRO A 1 72 ? -10.864 75.123 73.819 1.000 10.557 72 PRO A CA 1
ATOM 1178 C C . PRO A 1 72 ? -9.487 74.938 73.214 1.000 9.870 72 PRO A C 1
ATOM 1179 O O . PRO A 1 72 ? -8.687 74.117 73.668 1.000 10.801 72 PRO A O 1
ATOM 1190 N N . VAL A 1 73 ? -9.228 75.713 72.170 1.000 10.317 73 VAL A N 1
ATOM 1191 C CA . VAL A 1 73 ? -7.965 75.644 71.449 1.000 10.691 73 VAL A CA 1
ATOM 1192 C C . VAL A 1 73 ? -7.564 77.048 71.044 1.000 11.894 73 VAL A C 1
ATOM 1193 O O . VAL A 1 73 ? -8.409 77.876 70.680 1.000 14.439 73 VAL A O 1
ATOM 1206 N N . THR A 1 74 ? -6.265 77.320 71.092 1.000 12.022 74 THR A N 1
ATOM 1207 C CA . THR A 1 74 ? -5.792 78.588 70.549 1.000 10.988 74 THR A CA 1
ATOM 1208 C C . THR A 1 74 ? -4.356 78.384 70.084 1.000 9.156 74 THR A C 1
ATOM 1209 O O . THR A 1 74 ? -3.685 77.417 70.486 1.000 10.678 74 THR A O 1
ATOM 1220 N N . CYS A 1 75 ? -3.877 79.327 69.277 1.000 8.530 75 CYS A N 1
ATOM 1221 C CA . CYS A 1 75 ? -2.593 79.203 68.610 1.000 8.288 75 CYS A CA 1
ATOM 1222 C C . CYS A 1 75 ? -1.591 80.255 69.074 1.000 8.398 75 CYS A C 1
ATOM 1223 O O . CYS A 1 75 ? -1.911 81.224 69.762 1.000 9.143 75 CYS A O 1
ATOM 1231 N N A MET A 1 76 ? -0.346 80.037 68.659 0.650 8.006 76 MET A N 1
ATOM 1232 N N B MET A 1 76 ? -0.341 80.049 68.680 0.350 8.709 76 MET A N 1
ATOM 1233 C CA A MET A 1 76 ? 0.741 80.940 69.000 0.650 7.309 76 MET A CA 1
ATOM 1234 C CA B MET A 1 76 ? 0.674 81.075 68.866 0.350 9.059 76 MET A CA 1
ATOM 1235 C C A MET A 1 76 ? 1.873 80.756 68.003 0.650 8.335 76 MET A C 1
ATOM 1236 C C B MET A 1 76 ? 1.784 80.842 67.856 0.350 8.527 76 MET A C 1
ATOM 1237 O O A MET A 1 76 ? 2.090 79.655 67.504 0.650 8.722 76 MET A O 1
ATOM 1238 O O B MET A 1 76 ? 1.798 79.836 67.145 0.350 8.964 76 MET A O 1
ATOM 1265 N N A GLN A 1 77 ? 2.615 81.831 67.754 0.650 8.364 77 GLN A N 1
ATOM 1266 N N B GLN A 1 77 ? 2.720 81.784 67.807 0.350 8.951 77 GLN A N 1
ATOM 1267 C CA A GLN A 1 77 ? 3.798 81.734 66.910 0.650 10.056 77 GLN A CA 1
ATOM 1268 C CA B GLN A 1 77 ? 3.816 81.734 66.849 0.350 9.743 77 GLN A CA 1
ATOM 1269 C C A GLN A 1 77 ? 4.926 81.032 67.659 0.650 9.141 77 GLN A C 1
ATOM 1270 C C B GLN A 1 77 ? 5.068 81.195 67.526 0.350 8.954 77 GLN A C 1
ATOM 1271 O O A GLN A 1 77 ? 5.184 81.310 68.830 0.650 8.188 77 GLN A O 1
ATOM 1272 O O B GLN A 1 77 ? 5.550 81.765 68.511 0.350 8.551 77 GLN A O 1
ATOM 1299 N N . GLU A 1 78 ? 5.598 80.111 66.973 1.000 8.872 78 GLU A N 1
ATOM 1300 C CA . GLU A 1 78 ? 6.836 79.513 67.450 1.000 8.656 78 GLU A CA 1
ATOM 1301 C C . GLU A 1 78 ? 8.000 80.446 67.159 1.000 9.701 78 GLU A C 1
ATOM 1302 O O . GLU A 1 78 ? 7.964 81.240 66.215 1.000 10.243 78 GLU A O 1
ATOM 1315 N N . LEU A 1 79 ? 9.032 80.335 67.982 1.000 9.499 79 LEU A N 1
ATOM 1316 C CA . LEU A 1 79 ? 10.257 81.095 67.769 1.000 10.388 79 LEU A CA 1
ATOM 1317 C C . LEU A 1 79 ? 10.859 80.774 66.413 1.000 10.936 79 LEU A C 1
ATOM 1318 O O . LEU A 1 79 ? 10.678 79.678 65.877 1.000 11.867 79 LEU A O 1
ATOM 1334 N N . ASP A 1 80 ? 11.598 81.751 65.871 1.000 12.649 80 ASP A N 1
ATOM 1335 C CA . ASP A 1 80 ? 12.363 81.587 64.629 1.000 13.604 80 ASP A CA 1
ATOM 1336 C C . ASP A 1 80 ? 13.817 81.338 65.006 1.000 13.470 80 ASP A C 1
ATOM 1337 O O . ASP A 1 80 ? 14.576 82.276 65.262 1.000 14.728 80 ASP A O 1
ATOM 1346 N N . ILE A 1 81 ? 14.195 80.069 65.069 1.000 12.673 81 ILE A N 1
ATOM 1347 C CA . ILE A 1 81 ? 15.520 79.670 65.528 1.000 13.504 81 ILE A CA 1
ATOM 1348 C C . ILE A 1 81 ? 16.366 79.296 64.322 1.000 14.336 81 ILE A C 1
ATOM 1349 O O . ILE A 1 81 ? 15.899 78.583 63.418 1.000 15.957 81 ILE A O 1
ATOM 1365 N N . HIS A 1 82 ? 17.597 79.795 64.292 1.000 17.663 82 HIS A N 1
ATOM 1366 C CA . HIS A 1 82 ? 18.512 79.448 63.211 1.000 21.508 82 HIS A CA 1
ATOM 1367 C C . HIS A 1 82 ? 18.719 77.942 63.206 1.000 22.816 82 HIS A C 1
ATOM 1368 O O . HIS A 1 82 ? 19.085 77.354 64.226 1.000 24.079 82 HIS A O 1
ATOM 1382 N N . GLY A 1 83 ? 18.441 77.309 62.072 1.000 23.613 83 GLY A N 1
ATOM 1383 C CA . GLY A 1 83 ? 18.473 75.865 62.000 1.000 23.655 83 GLY A CA 1
ATOM 1384 C C . GLY A 1 83 ? 17.235 75.166 62.513 1.000 23.884 83 GLY A C 1
ATOM 1385 O O . GLY A 1 83 ? 17.184 73.931 62.493 1.000 26.119 83 GLY A O 1
ATOM 1389 N N . GLY A 1 84 ? 16.243 75.904 62.988 1.000 20.210 84 GLY A N 1
ATOM 1390 C CA . GLY A 1 84 ? 15.013 75.279 63.412 1.000 18.500 84 GLY A CA 1
ATOM 1391 C C . GLY A 1 84 ? 14.244 74.703 62.238 1.000 15.520 84 GLY A C 1
ATOM 1392 O O . GLY A 1 84 ? 14.328 75.175 61.106 1.000 17.915 84 GLY A O 1
ATOM 1396 N N . LEU A 1 85 ? 13.459 73.671 62.523 1.000 13.570 85 LEU A N 1
ATOM 1397 C CA . LEU A 1 85 ? 12.680 73.006 61.489 1.000 13.752 85 LEU A CA 1
ATOM 1398 C C . LEU A 1 85 ? 11.630 73.954 60.928 1.000 13.604 85 LEU A C 1
ATOM 1399 O O . LEU A 1 85 ? 10.843 74.548 61.667 1.000 13.778 85 LEU A O 1
ATOM 1415 N N . LYS A 1 86 ? 11.629 74.101 59.610 1.000 13.028 86 LYS A N 1
ATOM 1416 C CA . LYS A 1 86 ? 10.692 74.988 58.930 1.000 14.533 86 LYS A CA 1
ATOM 1417 C C . LYS A 1 86 ? 9.331 74.317 58.785 1.000 13.175 86 LYS A C 1
ATOM 1418 O O . LYS A 1 86 ? 9.200 73.096 58.886 1.000 12.630 86 LYS A O 1
ATOM 1437 N N . HIS A 1 87 ? 8.302 75.135 58.580 1.000 12.220 87 HIS A N 1
ATOM 1438 C CA . HIS A 1 87 ? 6.954 74.632 58.294 1.000 12.186 87 HIS A CA 1
ATOM 1439 C C . HIS A 1 87 ? 6.489 73.607 59.331 1.000 11.412 87 HIS A C 1
ATOM 1440 O O . HIS A 1 87 ? 5.937 72.552 59.011 1.000 11.525 87 HIS A O 1
ATOM 1454 N N . CYS A 1 88 ? 6.678 73.948 60.599 1.000 10.788 88 CYS A N 1
ATOM 1455 C CA . CYS A 1 88 ? 6.501 73.012 61.701 1.000 9.993 88 CYS A CA 1
ATOM 1456 C C . CYS A 1 88 ? 5.336 73.441 62.577 1.000 9.348 88 CYS A C 1
ATOM 1457 O O . CYS A 1 88 ? 5.262 74.601 62.995 1.000 9.843 88 CYS A O 1
ATOM 1465 N N . ILE A 1 89 ? 4.460 72.481 62.866 1.000 9.051 89 ILE A N 1
ATOM 1466 C CA . ILE A 1 89 ? 3.280 72.654 63.701 1.000 9.243 89 ILE A CA 1
ATOM 1467 C C . ILE A 1 89 ? 3.473 71.806 64.944 1.000 8.496 89 ILE A C 1
ATOM 1468 O O . ILE A 1 89 ? 3.797 70.623 64.839 1.000 9.722 89 ILE A O 1
ATOM 1484 N N . ARG A 1 90 ? 3.305 72.421 66.118 1.000 8.459 90 ARG A N 1
ATOM 1485 C CA . ARG A 1 90 ? 3.500 71.727 67.389 1.000 8.848 90 ARG A CA 1
ATOM 1486 C C . ARG A 1 90 ? 2.257 71.853 68.256 1.000 9.651 90 ARG A C 1
ATOM 1487 O O . ARG A 1 90 ? 1.660 72.923 68.349 1.000 11.899 90 ARG A O 1
ATOM 1508 N N . VAL A 1 91 ? 1.878 70.764 68.898 1.000 9.470 91 VAL A N 1
ATOM 1509 C CA . VAL A 1 91 ? 0.690 70.700 69.743 1.000 8.627 91 VAL A CA 1
ATOM 1510 C C . VAL A 1 91 ? 1.108 70.469 71.187 1.000 8.419 91 VAL A C 1
ATOM 1511 O O . VAL A 1 91 ? 2.038 69.701 71.464 1.000 9.306 91 VAL A O 1
ATOM 1524 N N . LEU A 1 92 ? 0.406 71.119 72.110 1.000 8.525 92 LEU A N 1
ATOM 1525 C CA . LEU A 1 92 ? 0.503 70.841 73.545 1.000 8.567 92 LEU A CA 1
ATOM 1526 C C . LEU A 1 92 ? -0.938 70.727 74.047 1.000 8.188 92 LEU A C 1
ATOM 1527 O O . LEU A 1 92 ? -1.641 71.730 74.185 1.000 9.909 92 LEU A O 1
ATOM 1543 N N . MET A 1 93 ? -1.391 69.497 74.257 1.000 8.598 93 MET A N 1
ATOM 1544 C CA . MET A 1 93 ? -2.753 69.196 74.674 1.000 8.662 93 MET A CA 1
ATOM 1545 C C . MET A 1 93 ? -2.725 68.831 76.154 1.000 9.646 93 MET A C 1
ATOM 1546 O O . MET A 1 93 ? -1.961 67.954 76.557 1.000 10.662 93 MET A O 1
ATOM 1560 N N . THR A 1 94 ? -3.585 69.469 76.951 1.000 8.304 94 THR A N 1
ATOM 1561 C CA . THR A 1 94 ? -3.623 69.242 78.395 1.000 8.222 94 THR A CA 1
ATOM 1562 C C . THR A 1 94 ? -4.812 68.351 78.695 1.000 7.688 94 THR A C 1
ATOM 1563 O O . THR A 1 94 ? -5.954 68.753 78.474 1.000 8.862 94 THR A O 1
ATOM 1574 N N . VAL A 1 95 ? -4.544 67.150 79.194 1.000 8.446 95 VAL A N 1
ATOM 1575 C CA . VAL A 1 95 ? -5.550 66.102 79.323 1.000 8.930 95 VAL A CA 1
ATOM 1576 C C . VAL A 1 95 ? -5.623 65.639 80.769 1.000 9.041 95 VAL A C 1
ATOM 1577 O O . VAL A 1 95 ? -4.600 65.479 81.441 1.000 9.788 95 VAL A O 1
ATOM 1590 N N . GLN A 1 96 ? -6.841 65.369 81.230 1.000 9.391 96 GLN A N 1
ATOM 1591 C CA . GLN A 1 96 ? -7.059 64.707 82.507 1.000 9.878 96 GLN A CA 1
ATOM 1592 C C . GLN A 1 96 ? -6.785 63.227 82.298 1.000 11.228 96 GLN A C 1
ATOM 1593 O O . GLN A 1 96 ? -7.567 62.531 81.637 1.000 12.199 96 GLN A O 1
ATOM 1607 N N . THR A 1 97 ? -5.654 62.756 82.817 1.000 11.967 97 THR A N 1
ATOM 1608 C CA . THR A 1 97 ? -5.278 61.362 82.705 1.000 13.407 97 THR A CA 1
ATOM 1609 C C . THR A 1 97 ? -4.465 60.966 83.921 1.000 13.662 97 THR A C 1
ATOM 1610 O O . THR A 1 97 ? -3.711 61.772 84.472 1.000 13.841 97 THR A O 1
ATOM 1621 N N . ASP A 1 98 ? -4.642 59.712 84.320 1.000 15.499 98 ASP A N 1
ATOM 1622 C CA . ASP A 1 98 ? -3.938 59.093 85.429 1.000 18.618 98 ASP A CA 1
ATOM 1623 C C . ASP A 1 98 ? -2.676 58.346 85.005 1.000 16.052 98 ASP A C 1
ATOM 1624 O O . ASP A 1 98 ? -2.042 57.715 85.848 1.000 17.360 98 ASP A O 1
ATOM 1633 N N . THR A 1 99 ? -2.319 58.366 83.727 1.000 14.204 99 THR A N 1
ATOM 1634 C CA . THR A 1 99 ? -1.131 57.665 83.260 1.000 15.160 99 THR A CA 1
ATOM 1635 C C . THR A 1 99 ? 0.115 58.258 83.918 1.000 14.273 99 THR A C 1
ATOM 1636 O O . THR A 1 99 ? 0.214 59.471 84.125 1.000 14.331 99 THR A O 1
ATOM 1647 N N . LYS A 1 100 ? 1.083 57.400 84.238 1.000 12.033 100 LYS A N 1
ATOM 1648 C CA . LYS A 1 100 ? 2.340 57.885 84.786 1.000 12.501 100 LYS A CA 1
ATOM 1649 C C . LYS A 1 100 ? 2.980 58.846 83.796 1.000 10.206 100 LYS A C 1
ATOM 1650 O O . LYS A 1 100 ? 2.872 58.674 82.580 1.000 11.283 100 LYS A O 1
ATOM 1669 N N . GLN A 1 101 ? 3.693 59.842 84.330 1.000 10.507 101 GLN A N 1
ATOM 1670 C CA . GLN A 1 101 ? 4.269 60.888 83.485 1.000 10.033 101 GLN A CA 1
ATOM 1671 C C . GLN A 1 101 ? 5.124 60.287 82.370 1.000 9.622 101 GLN A C 1
ATOM 1672 O O . GLN A 1 101 ? 5.028 60.684 81.200 1.000 9.551 101 GLN A O 1
ATOM 1686 N N . GLU A 1 102 ? 5.966 59.313 82.716 1.000 9.520 102 GLU A N 1
ATOM 1687 C CA . GLU A 1 102 ? 6.884 58.764 81.722 1.000 9.641 102 GLU A CA 1
ATOM 1688 C C . GLU A 1 102 ? 6.185 57.921 80.672 1.000 10.128 102 GLU A C 1
ATOM 1689 O O . GLU A 1 102 ? 6.805 57.611 79.650 1.000 10.593 102 GLU A O 1
ATOM 1701 N N . ASP A 1 103 ? 4.929 57.536 80.899 1.000 9.309 103 ASP A N 1
ATOM 1702 C CA . ASP A 1 103 ? 4.204 56.643 80.006 1.000 10.012 103 ASP A CA 1
ATOM 1703 C C . ASP A 1 103 ? 3.274 57.402 79.043 1.000 9.738 103 ASP A C 1
ATOM 1704 O O . ASP A 1 103 ? 2.477 56.775 78.331 1.000 11.751 103 ASP A O 1
ATOM 1713 N N . VAL A 1 104 ? 3.336 58.738 79.011 1.000 9.225 104 VAL A N 1
ATOM 1714 C CA . VAL A 1 104 ? 2.515 59.531 78.095 1.000 9.391 104 VAL A CA 1
ATOM 1715 C C . VAL A 1 104 ? 3.099 59.420 76.695 1.000 10.096 104 VAL A C 1
ATOM 1716 O O . VAL A 1 104 ? 4.315 59.364 76.526 1.000 10.149 104 VAL A O 1
ATOM 1729 N N . GLN A 1 105 ? 2.233 59.366 75.681 1.000 9.799 105 GLN A N 1
ATOM 1730 C CA . GLN A 1 105 ? 2.653 59.159 74.300 1.000 9.870 105 GLN A CA 1
ATOM 1731 C C . GLN A 1 105 ? 2.717 60.495 73.554 1.000 9.185 105 GLN A C 1
ATOM 1732 O O . GLN A 1 105 ? 1.690 61.022 73.115 1.000 10.272 105 GLN A O 1
ATOM 1746 N N . HIS A 1 106 ? 3.926 61.032 73.405 1.000 9.533 106 HIS A N 1
ATOM 1747 C CA . HIS A 1 106 ? 4.193 62.244 72.620 1.000 9.164 106 HIS A CA 1
ATOM 1748 C C . HIS A 1 106 ? 4.510 61.806 71.190 1.000 9.954 106 HIS A C 1
ATOM 1749 O O . HIS A 1 106 ? 5.163 60.777 70.965 1.000 13.496 106 HIS A O 1
ATOM 1763 N N . VAL A 1 107 ? 4.014 62.570 70.222 1.000 9.499 107 VAL A N 1
ATOM 1764 C CA . VAL A 1 107 ? 3.940 62.105 68.837 1.000 9.930 107 VAL A CA 1
ATOM 1765 C C . VAL A 1 107 ? 4.752 63.014 67.924 1.000 10.709 107 VAL A C 1
ATOM 1766 O O . VAL A 1 107 ? 4.561 64.231 67.927 1.000 10.996 107 VAL A O 1
ATOM 1779 N N . TYR A 1 108 ? 5.620 62.423 67.109 1.000 11.367 108 TYR A N 1
ATOM 1780 C CA . TYR A 1 108 ? 6.444 63.161 66.157 1.000 12.065 108 TYR A CA 1
ATOM 1781 C C . TYR A 1 108 ? 6.246 62.547 64.780 1.000 11.967 108 TYR A C 1
ATOM 1782 O O . TYR A 1 108 ? 6.544 61.368 64.582 1.000 13.720 108 TYR A O 1
ATOM 1800 N N . LEU A 1 109 ? 5.766 63.345 63.828 1.000 12.154 109 LEU A N 1
ATOM 1801 C CA . LEU A 1 109 ? 5.456 62.855 62.493 1.000 11.349 109 LEU A CA 1
ATOM 1802 C C . LEU A 1 109 ? 6.172 63.679 61.425 1.000 11.538 109 LEU A C 1
ATOM 1803 O O . LEU A 1 109 ? 6.675 64.775 61.674 1.000 10.783 109 LEU A O 1
ATOM 1819 N N . GLU A 1 110 ? 6.196 63.130 60.213 1.000 13.194 110 GLU A N 1
ATOM 1820 C CA . GLU A 1 110 ? 6.741 63.813 59.031 1.000 12.659 110 GLU A CA 1
ATOM 1821 C C . GLU A 1 110 ? 8.185 64.214 59.336 1.000 12.244 110 GLU A C 1
ATOM 1822 O O . GLU A 1 110 ? 8.936 63.412 59.910 1.000 13.099 110 GLU A O 1
ATOM 1834 N N . GLU A 1 111 ? 8.616 65.412 58.948 1.000 12.973 111 GLU A N 1
ATOM 1835 C CA . GLU A 1 111 ? 10.011 65.774 59.161 1.000 12.970 111 GLU A CA 1
ATOM 1836 C C . GLU A 1 111 ? 10.291 66.045 60.638 1.000 10.864 111 GLU A C 1
ATOM 1837 O O . GLU A 1 111 ? 11.453 66.082 61.046 1.000 13.512 111 GLU A O 1
ATOM 1849 N N . ALA A 1 112 ? 9.248 66.251 61.443 1.000 11.114 112 ALA A N 1
ATOM 1850 C CA . ALA A 1 112 ? 9.429 66.468 62.866 1.000 11.365 112 ALA A CA 1
ATOM 1851 C C . ALA A 1 112 ? 9.874 65.209 63.608 1.000 12.370 112 ALA A C 1
ATOM 1852 O O . ALA A 1 112 ? 10.170 65.294 64.806 1.000 12.541 112 ALA A O 1
ATOM 1859 N N A VAL A 1 113 ? 9.951 64.049 62.957 0.280 12.996 113 VAL A N 1
ATOM 1860 N N B VAL A 1 113 ? 9.916 64.051 62.944 0.720 12.141 113 VAL A N 1
ATOM 1861 C CA A VAL A 1 113 ? 10.603 62.924 63.609 0.280 14.225 113 VAL A CA 1
ATOM 1862 C CA B VAL A 1 113 ? 10.622 62.902 63.508 0.720 14.083 113 VAL A CA 1
ATOM 1863 C C A VAL A 1 113 ? 12.042 63.283 63.956 0.280 14.646 113 VAL A C 1
ATOM 1864 C C B VAL A 1 113 ? 12.007 63.328 63.982 0.720 14.883 113 VAL A C 1
ATOM 1865 O O A VAL A 1 113 ? 12.624 62.690 64.871 0.280 14.847 113 VAL A O 1
ATOM 1866 O O B VAL A 1 113 ? 12.507 62.859 65.014 0.720 15.265 113 VAL A O 1
ATOM 1891 N N . THR A 1 114 ? 12.637 64.252 63.246 1.000 14.607 114 THR A N 1
ATOM 1892 C CA . THR A 1 114 ? 13.983 64.713 63.592 1.000 15.657 114 THR A CA 1
ATOM 1893 C C . THR A 1 114 ? 14.048 65.433 64.939 1.000 15.897 114 THR A C 1
ATOM 1894 O O . THR A 1 114 ? 15.149 65.628 65.458 1.000 17.626 114 THR A O 1
ATOM 1906 N N . LEU A 1 115 ? 12.911 65.825 65.516 1.000 14.357 115 LEU A N 1
ATOM 1907 C CA . LEU A 1 115 ? 12.896 66.451 66.826 1.000 14.978 115 LEU A CA 1
ATOM 1908 C C . LEU A 1 115 ? 12.704 65.448 67.952 1.000 15.649 115 LEU A C 1
ATOM 1909 O O . LEU A 1 115 ? 12.721 65.837 69.129 1.000 16.607 115 LEU A O 1
ATOM 1925 N N . ARG A 1 116 ? 12.463 64.188 67.625 1.000 15.307 116 ARG A N 1
ATOM 1926 C CA . ARG A 1 116 ? 12.202 63.192 68.647 1.000 15.815 116 ARG A CA 1
ATOM 1927 C C . ARG A 1 116 ? 13.388 63.114 69.603 1.000 15.755 116 ARG A C 1
ATOM 1928 O O . ARG A 1 116 ? 14.542 63.101 69.160 1.000 16.091 116 ARG A O 1
ATOM 1949 N N . PRO A 1 117 ? 13.143 63.072 70.917 1.000 17.586 117 PRO A N 1
ATOM 1950 C CA . PRO A 1 117 ? 14.261 63.185 71.867 1.000 19.476 117 PRO A CA 1
ATOM 1951 C C . PRO A 1 117 ? 15.366 62.171 71.664 1.000 19.450 117 PRO A C 1
ATOM 1952 O O . PRO A 1 117 ? 16.547 62.511 71.841 1.000 20.268 117 PRO A O 1
ATOM 1963 N N . ASP A 1 118 ? 15.029 60.920 71.339 1.000 18.750 118 ASP A N 1
ATOM 1964 C CA . ASP A 1 118 ? 16.080 59.921 71.201 1.000 18.139 118 ASP A CA 1
ATOM 1965 C C . ASP A 1 118 ? 17.009 60.214 70.025 1.000 17.381 118 ASP A C 1
ATOM 1966 O O . ASP A 1 118 ? 18.154 59.740 70.021 1.000 20.905 118 ASP A O 1
ATOM 1975 N N . LEU A 1 119 ? 16.552 60.964 69.029 1.000 17.786 119 LEU A N 1
ATOM 1976 C CA . LEU A 1 119 ? 17.384 61.295 67.883 1.000 19.358 119 LEU A CA 1
ATOM 1977 C C . LEU A 1 119 ? 18.232 62.541 68.103 1.000 25.037 119 LEU A C 1
ATOM 1978 O O . LEU A 1 119 ? 18.951 62.948 67.188 1.000 26.422 119 LEU A O 1
ATOM 1994 N N . GLN A 1 120 ? 18.186 63.144 69.291 1.000 29.656 120 GLN A N 1
ATOM 1995 C CA . GLN A 1 120 ? 19.032 64.300 69.590 1.000 34.712 120 GLN A CA 1
ATOM 1996 C C . GLN A 1 120 ? 20.355 63.856 70.226 1.000 37.797 120 GLN A C 1
ATOM 1997 O O . GLN A 1 120 ? 20.798 62.720 70.039 1.000 39.449 120 GLN A O 1
ATOM 2011 N N . MET B 1 1 ? 14.780 20.669 55.716 1.000 18.444 1 MET B N 1
ATOM 2012 C CA . MET B 1 1 ? 15.681 21.304 56.681 1.000 16.531 1 MET B CA 1
ATOM 2013 C C . MET B 1 1 ? 15.037 21.250 58.034 1.000 13.449 1 MET B C 1
ATOM 2014 O O . MET B 1 1 ? 13.827 21.086 58.157 1.000 14.491 1 MET B O 1
ATOM 2029 N N . MET B 1 2 ? 15.851 21.435 59.050 1.000 11.865 2 MET B N 1
ATOM 2030 C CA . MET B 1 2 ? 15.394 21.571 60.422 1.000 9.733 2 MET B CA 1
ATOM 2031 C C . MET B 1 2 ? 14.869 23.006 60.628 1.000 8.767 2 MET B C 1
ATOM 2032 O O . MET B 1 2 ? 15.062 23.903 59.804 1.000 10.070 2 MET B O 1
ATOM 2046 N N . PHE B 1 3 ? 14.170 23.193 61.736 1.000 8.885 3 PHE B N 1
ATOM 2047 C CA . PHE B 1 3 ? 13.632 24.475 62.163 1.000 8.488 3 PHE B CA 1
ATOM 2048 C C . PHE B 1 3 ? 14.032 24.696 63.611 1.000 8.283 3 PHE B C 1
ATOM 2049 O O . PHE B 1 3 ? 14.161 23.740 64.393 1.000 9.491 3 PHE B O 1
ATOM 2066 N N . ARG B 1 4 ? 14.251 25.964 63.963 1.000 8.033 4 ARG B N 1
ATOM 2067 C CA . ARG B 1 4 ? 14.760 26.299 65.271 1.000 8.154 4 ARG B CA 1
ATOM 2068 C C . ARG B 1 4 ? 14.103 27.568 65.787 1.000 7.601 4 ARG B C 1
ATOM 2069 O O . ARG B 1 4 ? 13.899 28.531 65.039 1.000 8.748 4 ARG B O 1
ATOM 2090 N N . GLY B 1 5 ? 13.801 27.573 67.086 1.000 7.038 5 GLY B N 1
ATOM 2091 C CA . GLY B 1 5 ? 13.427 28.813 67.738 1.000 8.140 5 GLY B CA 1
ATOM 2092 C C . GLY B 1 5 ? 14.638 29.639 68.127 1.000 7.909 5 GLY B C 1
ATOM 2093 O O . GLY B 1 5 ? 15.657 29.105 68.559 1.000 8.722 5 GLY B O 1
ATOM 2097 N N . ILE B 1 6 ? 14.512 30.959 67.963 1.000 7.969 6 ILE B N 1
ATOM 2098 C CA . ILE B 1 6 ? 15.534 31.916 68.367 1.000 8.127 6 ILE B CA 1
ATOM 2099 C C . ILE B 1 6 ? 14.897 32.852 69.371 1.000 8.567 6 ILE B C 1
ATOM 2100 O O . ILE B 1 6 ? 13.882 33.497 69.065 1.000 9.480 6 ILE B O 1
ATOM 2116 N N . ARG B 1 7 ? 15.501 32.939 70.552 1.000 8.598 7 ARG B N 1
ATOM 2117 C CA . ARG B 1 7 ? 15.011 33.802 71.614 1.000 8.175 7 ARG B CA 1
ATOM 2118 C C . ARG B 1 7 ? 15.755 35.123 71.670 1.000 8.643 7 ARG B C 1
ATOM 2119 O O . ARG B 1 7 ? 16.962 35.204 71.430 1.000 9.404 7 ARG B O 1
ATOM 2140 N N . GLY B 1 8 ? 15.013 36.156 72.072 1.000 9.283 8 GLY B N 1
ATOM 2141 C CA . GLY B 1 8 ? 15.606 37.417 72.454 1.000 10.667 8 GLY B CA 1
ATOM 2142 C C . GLY B 1 8 ? 14.860 37.995 73.636 1.000 8.140 8 GLY B C 1
ATOM 2143 O O . GLY B 1 8 ? 13.689 37.695 73.874 1.000 9.009 8 GLY B O 1
ATOM 2147 N N . ALA B 1 9 ? 15.550 38.867 74.352 1.000 8.593 9 ALA B N 1
ATOM 2148 C CA . ALA B 1 9 ? 14.901 39.652 75.390 1.000 8.512 9 ALA B CA 1
ATOM 2149 C C . ALA B 1 9 ? 15.583 41.004 75.514 1.000 8.480 9 ALA B C 1
ATOM 2150 O O . ALA B 1 9 ? 16.796 41.113 75.315 1.000 9.556 9 ALA B O 1
ATOM 2157 N N . THR B 1 10 ? 14.783 42.025 75.825 1.000 8.672 10 THR B N 1
ATOM 2158 C CA . THR B 1 10 ? 15.278 43.370 76.060 1.000 9.072 10 THR B CA 1
ATOM 2159 C C . THR B 1 10 ? 14.356 44.054 77.049 1.000 8.167 10 THR B C 1
ATOM 2160 O O . THR B 1 10 ? 13.346 43.494 77.470 1.000 9.059 10 THR B O 1
ATOM 2171 N N . THR B 1 11 ? 14.715 45.284 77.423 1.000 8.927 11 THR B N 1
ATOM 2172 C CA . THR B 1 11 ? 13.885 46.072 78.327 1.000 9.072 11 THR B CA 1
ATOM 2173 C C . THR B 1 11 ? 13.826 47.512 77.845 1.000 9.248 11 THR B C 1
ATOM 2174 O O . THR B 1 11 ? 14.700 47.978 77.102 1.000 9.525 11 THR B O 1
ATOM 2185 N N . VAL B 1 12 ? 12.790 48.213 78.309 1.000 9.717 12 VAL B N 1
ATOM 2186 C CA . VAL B 1 12 ? 12.662 49.649 78.117 1.000 10.020 12 VAL B CA 1
ATOM 2187 C C . VAL B 1 12 ? 12.635 50.349 79.469 1.000 10.833 12 VAL B C 1
ATOM 2188 O O . VAL B 1 12 ? 12.296 49.757 80.491 1.000 11.462 12 VAL B O 1
ATOM 2201 N N . THR B 1 13 ? 12.982 51.645 79.463 1.000 13.186 13 THR B N 1
ATOM 2202 C CA . THR B 1 13 ? 12.970 52.416 80.701 1.000 15.083 13 THR B CA 1
ATOM 2203 C C . THR B 1 13 ? 11.614 53.037 81.012 1.000 14.391 13 THR B C 1
ATOM 2204 O O . THR B 1 13 ? 11.372 53.421 82.165 1.000 16.705 13 THR B O 1
ATOM 2215 N N . GLU B 1 14 ? 10.728 53.125 80.023 1.000 11.772 14 GLU B N 1
ATOM 2216 C CA . GLU B 1 14 ? 9.378 53.613 80.240 1.000 11.846 14 GLU B CA 1
ATOM 2217 C C . GLU B 1 14 ? 8.516 53.047 79.125 1.000 10.799 14 GLU B C 1
ATOM 2218 O O . GLU B 1 14 ? 9.026 52.598 78.094 1.000 10.017 14 GLU B O 1
ATOM 2230 N N . ASP B 1 15 ? 7.206 53.057 79.360 1.000 9.785 15 ASP B N 1
ATOM 2231 C CA . ASP B 1 15 ? 6.231 52.482 78.436 1.000 9.759 15 ASP B CA 1
ATOM 2232 C C . ASP B 1 15 ? 5.790 53.534 77.430 1.000 8.859 15 ASP B C 1
ATOM 2233 O O . ASP B 1 15 ? 4.707 54.110 77.511 1.000 9.509 15 ASP B O 1
ATOM 2242 N N . THR B 1 16 ? 6.655 53.781 76.457 1.000 10.491 16 THR B N 1
ATOM 2243 C CA . THR B 1 16 ? 6.328 54.659 75.342 1.000 10.420 16 THR B CA 1
ATOM 2244 C C . THR B 1 16 ? 6.522 53.905 74.036 1.000 11.336 16 THR B C 1
ATOM 2245 O O . THR B 1 16 ? 7.392 53.028 73.925 1.000 11.220 16 THR B O 1
ATOM 2256 N N . GLU B 1 17 ? 5.718 54.286 73.043 1.000 11.354 17 GLU B N 1
ATOM 2257 C CA . GLU B 1 17 ? 5.816 53.667 71.733 1.000 11.109 17 GLU B CA 1
ATOM 2258 C C . GLU B 1 17 ? 7.211 53.835 71.172 1.000 10.730 17 GLU B C 1
ATOM 2259 O O . GLU B 1 17 ? 7.786 52.890 70.639 1.000 11.770 17 GLU B O 1
ATOM 2271 N N . THR B 1 18 ? 7.799 55.020 71.318 1.000 10.546 18 THR B N 1
ATOM 2272 C CA . THR B 1 18 ? 9.140 55.231 70.787 1.000 12.104 18 THR B CA 1
ATOM 2273 C C . THR B 1 18 ? 10.138 54.262 71.397 1.000 11.891 18 THR B C 1
ATOM 2274 O O . THR B 1 18 ? 10.941 53.652 70.681 1.000 12.136 18 THR B O 1
ATOM 2285 N N . GLU B 1 19 ? 10.137 54.133 72.727 1.000 11.654 19 GLU B N 1
ATOM 2286 C CA . GLU B 1 19 ? 11.120 53.253 73.356 1.000 12.238 19 GLU B CA 1
ATOM 2287 C C . GLU B 1 19 ? 10.829 51.787 73.063 1.000 11.420 19 GLU B C 1
ATOM 2288 O O . GLU B 1 19 ? 11.753 51.013 72.795 1.000 11.996 19 GLU B O 1
ATOM 2300 N N . VAL B 1 20 ? 9.556 51.381 73.135 1.000 10.535 20 VAL B N 1
ATOM 2301 C CA . VAL B 1 20 ? 9.210 49.985 72.862 1.000 9.872 20 VAL B CA 1
ATOM 2302 C C . VAL B 1 20 ? 9.622 49.619 71.450 1.000 9.612 20 VAL B C 1
ATOM 2303 O O . VAL B 1 20 ? 10.246 48.581 71.215 1.000 10.712 20 VAL B O 1
ATOM 2316 N N . LEU B 1 21 ? 9.286 50.453 70.484 1.000 10.109 21 LEU B N 1
ATOM 2317 C CA . LEU B 1 21 ? 9.640 50.109 69.112 1.000 10.328 21 LEU B CA 1
ATOM 2318 C C . LEU B 1 21 ? 11.143 50.176 68.887 1.000 10.541 21 LEU B C 1
ATOM 2319 O O . LEU B 1 21 ? 11.699 49.316 68.203 1.000 10.786 21 LEU B O 1
ATOM 2335 N N . ASN B 1 22 ? 11.825 51.177 69.451 1.000 10.780 22 ASN B N 1
ATOM 2336 C CA . ASN B 1 22 ? 13.271 51.259 69.257 1.000 11.122 22 ASN B CA 1
ATOM 2337 C C . ASN B 1 22 ? 13.975 50.038 69.823 1.000 9.875 22 ASN B C 1
ATOM 2338 O O . ASN B 1 22 ? 14.840 49.447 69.165 1.000 11.336 22 ASN B O 1
ATOM 2349 N N . LYS B 1 23 ? 13.603 49.632 71.036 1.000 10.709 23 LYS B N 1
ATOM 2350 C CA . LYS B 1 23 ? 14.279 48.512 71.672 1.000 9.767 23 LYS B CA 1
ATOM 2351 C C . LYS B 1 23 ? 13.898 47.198 71.006 1.000 9.380 23 LYS B C 1
ATOM 2352 O O . LYS B 1 23 ? 14.743 46.314 70.842 1.000 10.078 23 LYS B O 1
ATOM 2371 N N . THR B 1 24 ? 12.634 47.058 70.594 1.000 9.878 24 THR B N 1
ATOM 2372 C CA . THR B 1 24 ? 12.238 45.845 69.889 1.000 9.980 24 THR B CA 1
ATOM 2373 C C . THR B 1 24 ? 12.952 45.747 68.547 1.000 10.170 24 THR B C 1
ATOM 2374 O O . THR B 1 24 ? 13.449 44.681 68.167 1.000 9.959 24 THR B O 1
ATOM 2385 N N . LYS B 1 25 ? 13.057 46.870 67.838 1.000 10.609 25 LYS B N 1
ATOM 2386 C CA . LYS B 1 25 ? 13.802 46.897 66.583 1.000 10.959 25 LYS B CA 1
ATOM 2387 C C . LYS B 1 25 ? 15.258 46.507 66.794 1.000 10.957 25 LYS B C 1
ATOM 2388 O O . LYS B 1 25 ? 15.814 45.704 66.031 1.000 11.275 25 LYS B O 1
ATOM 2407 N N . GLN B 1 26 ? 15.901 47.061 67.824 1.000 10.143 26 GLN B N 1
ATOM 2408 C CA . GLN B 1 26 ? 17.306 46.739 68.055 1.000 10.980 26 GLN B CA 1
ATOM 2409 C C . GLN B 1 26 ? 17.471 45.262 68.385 1.000 9.622 26 GLN B C 1
ATOM 2410 O O . GLN B 1 26 ? 18.444 44.628 67.969 1.000 10.893 26 GLN B O 1
ATOM 2424 N N . LEU B 1 27 ? 16.544 44.705 69.154 1.000 9.506 27 LEU B N 1
ATOM 2425 C CA . LEU B 1 27 ? 16.606 43.281 69.477 1.000 9.841 27 LEU B CA 1
ATOM 2426 C C . LEU B 1 27 ? 16.424 42.423 68.231 1.000 9.301 27 LEU B C 1
ATOM 2427 O O . LEU B 1 27 ? 17.199 41.491 67.989 1.000 8.943 27 LEU B O 1
ATOM 2443 N N . LEU B 1 28 ? 15.409 42.724 67.418 1.000 9.659 28 LEU B N 1
ATOM 2444 C CA . LEU B 1 28 ? 15.211 41.984 66.177 1.000 9.262 28 LEU B CA 1
ATOM 2445 C C . LEU B 1 28 ? 16.416 42.127 65.253 1.000 9.864 28 LEU B C 1
ATOM 2446 O O . LEU B 1 28 ? 16.845 41.147 64.632 1.000 11.293 28 LEU B O 1
ATOM 2462 N N . GLU B 1 29 ? 16.971 43.343 65.144 1.000 11.536 29 GLU B N 1
ATOM 2463 C CA . GLU B 1 29 ? 18.147 43.536 64.297 1.000 11.441 29 GLU B CA 1
ATOM 2464 C C . GLU B 1 29 ? 19.298 42.627 64.715 1.000 11.636 29 GLU B C 1
ATOM 2465 O O . GLU B 1 29 ? 19.996 42.059 63.866 1.000 12.678 29 GLU B O 1
ATOM 2477 N N . ALA B 1 30 ? 19.542 42.516 66.020 1.000 10.593 30 ALA B N 1
ATOM 2478 C CA . ALA B 1 30 ? 20.605 41.656 66.528 1.000 11.386 30 ALA B CA 1
ATOM 2479 C C . ALA B 1 30 ? 20.329 40.186 66.235 1.000 11.014 30 ALA B C 1
ATOM 2480 O O . ALA B 1 30 ? 21.228 39.458 65.807 1.000 11.393 30 ALA B O 1
ATOM 2487 N N . ILE B 1 31 ? 19.087 39.727 66.451 1.000 10.575 31 ILE B N 1
ATOM 2488 C CA . ILE B 1 31 ? 18.733 38.349 66.121 1.000 10.420 31 ILE B CA 1
ATOM 2489 C C . ILE B 1 31 ? 18.980 38.090 64.645 1.000 10.038 31 ILE B C 1
ATOM 2490 O O . ILE B 1 31 ? 19.581 37.074 64.262 1.000 11.112 31 ILE B O 1
ATOM 2506 N N . ILE B 1 32 ? 18.489 38.999 63.798 1.000 10.399 32 ILE B N 1
ATOM 2507 C CA . ILE B 1 32 ? 18.549 38.828 62.347 1.000 12.304 32 ILE B CA 1
ATOM 2508 C C . ILE B 1 32 ? 19.989 38.815 61.855 1.000 12.120 32 ILE B C 1
ATOM 2509 O O . ILE B 1 32 ? 20.365 37.989 61.021 1.000 12.773 32 ILE B O 1
ATOM 2525 N N A SER B 1 33 ? 20.801 39.753 62.341 0.560 13.304 33 SER B N 1
ATOM 2526 N N B SER B 1 33 ? 20.818 39.727 62.355 0.440 12.817 33 SER B N 1
ATOM 2527 C CA A SER B 1 33 ? 22.185 39.843 61.900 0.560 14.886 33 SER B CA 1
ATOM 2528 C CA B SER B 1 33 ? 22.182 39.809 61.857 0.440 14.225 33 SER B CA 1
ATOM 2529 C C A SER B 1 33 ? 22.987 38.641 62.383 0.560 15.007 33 SER B C 1
ATOM 2530 C C B SER B 1 33 ? 23.046 38.675 62.397 0.440 14.489 33 SER B C 1
ATOM 2531 O O A SER B 1 33 ? 23.692 37.999 61.600 0.560 16.239 33 SER B O 1
ATOM 2532 O O B SER B 1 33 ? 23.863 38.118 61.661 0.440 14.797 33 SER B O 1
ATOM 2547 N N . ARG B 1 34 ? 22.898 38.317 63.674 1.000 13.412 34 ARG B N 1
ATOM 2548 C CA . ARG B 1 34 ? 23.765 37.282 64.238 1.000 14.441 34 ARG B CA 1
ATOM 2549 C C . ARG B 1 34 ? 23.409 35.906 63.706 1.000 13.910 34 ARG B C 1
ATOM 2550 O O . ARG B 1 34 ? 24.283 35.035 63.664 1.000 17.331 34 ARG B O 1
ATOM 2572 N N . ASN B 1 35 ? 22.176 35.699 63.269 1.000 11.738 35 ASN B N 1
ATOM 2573 C CA . ASN B 1 35 ? 21.740 34.415 62.746 1.000 12.178 35 ASN B CA 1
ATOM 2574 C C . ASN B 1 35 ? 21.487 34.443 61.243 1.000 11.715 35 ASN B C 1
ATOM 2575 O O . ASN B 1 35 ? 20.976 33.457 60.687 1.000 11.970 35 ASN B O 1
ATOM 2586 N N . GLU B 1 36 ? 21.840 35.538 60.579 1.000 11.694 36 GLU B N 1
ATOM 2587 C CA . GLU B 1 36 ? 21.664 35.701 59.139 1.000 11.746 36 GLU B CA 1
ATOM 2588 C C . GLU B 1 36 ? 20.272 35.244 58.691 1.000 12.836 36 GLU B C 1
ATOM 2589 O O . GLU B 1 36 ? 20.115 34.358 57.837 1.000 13.904 36 GLU B O 1
ATOM 2601 N N . VAL B 1 37 ? 19.251 35.868 59.279 1.000 11.730 37 VAL B N 1
ATOM 2602 C CA . VAL B 1 37 ? 17.869 35.462 59.044 1.000 11.644 37 VAL B CA 1
ATOM 2603 C C . VAL B 1 37 ? 17.280 36.213 57.862 1.000 11.791 37 VAL B C 1
ATOM 2604 O O . VAL B 1 37 ? 17.183 37.447 57.879 1.000 13.336 37 VAL B O 1
ATOM 2617 N N . ASP B 1 38 ? 16.849 35.467 56.860 1.000 11.488 38 ASP B N 1
ATOM 2618 C CA . ASP B 1 38 ? 16.080 36.006 55.746 1.000 11.644 38 ASP B CA 1
ATOM 2619 C C . ASP B 1 38 ? 14.594 35.830 56.015 1.000 10.664 38 ASP B C 1
ATOM 2620 O O . ASP B 1 38 ? 14.175 34.775 56.516 1.000 11.178 38 ASP B O 1
ATOM 2629 N N . PRO B 1 39 ? 13.788 36.850 55.710 1.000 10.546 39 PRO B N 1
ATOM 2630 C CA . PRO B 1 39 ? 12.381 36.802 56.144 1.000 10.596 39 PRO B CA 1
ATOM 2631 C C . PRO B 1 39 ? 11.629 35.618 55.591 1.000 10.170 39 PRO B C 1
ATOM 2632 O O . PRO B 1 39 ? 10.768 35.074 56.292 1.000 10.128 39 PRO B O 1
ATOM 2643 N N . GLU B 1 40 ? 11.938 35.193 54.360 1.000 9.896 40 GLU B N 1
ATOM 2644 C CA . GLU B 1 40 ? 11.204 34.094 53.750 1.000 10.493 40 GLU B CA 1
ATOM 2645 C C . GLU B 1 40 ? 11.382 32.786 54.494 1.000 10.285 40 GLU B C 1
ATOM 2646 O O . GLU B 1 40 ? 10.553 31.879 54.348 1.000 10.285 40 GLU B O 1
ATOM 2658 N N . ARG B 1 41 ? 12.425 32.677 55.305 1.000 9.085 41 ARG B N 1
ATOM 2659 C CA . ARG B 1 41 ? 12.677 31.490 56.120 1.000 10.085 41 ARG B CA 1
ATOM 2660 C C . ARG B 1 41 ? 12.064 31.564 57.512 1.000 8.172 41 ARG B C 1
ATOM 2661 O O . ARG B 1 41 ? 12.225 30.610 58.287 1.000 9.438 41 ARG B O 1
ATOM 2682 N N . VAL B 1 42 ? 11.347 32.636 57.827 1.000 8.359 42 VAL B N 1
ATOM 2683 C CA . VAL B 1 42 ? 10.722 32.788 59.144 1.000 8.346 42 VAL B CA 1
ATOM 2684 C C . VAL B 1 42 ? 9.287 32.275 59.100 1.000 8.927 42 VAL B C 1
ATOM 2685 O O . VAL B 1 42 ? 8.448 32.794 58.362 1.000 9.417 42 VAL B O 1
ATOM 2698 N N . VAL B 1 43 ? 9.034 31.213 59.862 1.000 7.693 43 VAL B N 1
ATOM 2699 C CA . VAL B 1 43 ? 7.693 30.655 59.975 1.000 7.667 43 VAL B CA 1
ATOM 2700 C C . VAL B 1 43 ? 6.751 31.660 60.617 1.000 7.251 43 VAL B C 1
ATOM 2701 O O . VAL B 1 43 ? 5.649 31.916 60.118 1.000 7.559 43 VAL B O 1
ATOM 2714 N N . GLN B 1 44 ? 7.177 32.243 61.731 1.000 7.417 44 GLN B N 1
ATOM 2715 C CA . GLN B 1 44 ? 6.362 33.107 62.566 1.000 7.138 44 GLN B CA 1
ATOM 2716 C C . GLN B 1 44 ? 7.241 33.673 63.669 1.000 8.183 44 GLN B C 1
ATOM 2717 O O . GLN B 1 44 ? 8.319 33.147 63.967 1.000 7.930 44 GLN B O 1
ATOM 2731 N N . ILE B 1 45 ? 6.742 34.742 64.286 1.000 7.461 45 ILE B N 1
ATOM 2732 C CA . ILE B 1 45 ? 7.364 35.373 65.438 1.000 8.372 45 ILE B CA 1
ATOM 2733 C C . ILE B 1 45 ? 6.300 35.541 66.510 1.000 7.543 45 ILE B C 1
ATOM 2734 O O . ILE B 1 45 ? 5.203 36.038 66.229 1.000 8.606 45 ILE B O 1
ATOM 2750 N N . LEU B 1 46 ? 6.657 35.216 67.747 1.000 7.504 46 LEU B N 1
ATOM 2751 C CA . LEU B 1 46 ? 5.879 35.589 68.920 1.000 8.030 46 LEU B CA 1
ATOM 2752 C C . LEU B 1 46 ? 6.655 36.634 69.715 1.000 7.635 46 LEU B C 1
ATOM 2753 O O . LEU B 1 46 ? 7.878 36.529 69.868 1.000 7.796 46 LEU B O 1
ATOM 2769 N N . ILE B 1 47 ? 5.956 37.649 70.217 1.000 8.040 47 ILE B N 1
ATOM 2770 C CA . ILE B 1 47 ? 6.570 38.672 71.050 1.000 7.804 47 ILE B CA 1
ATOM 2771 C C . ILE B 1 47 ? 5.714 38.837 72.303 1.000 8.733 47 ILE B C 1
ATOM 2772 O O . ILE B 1 47 ? 4.524 39.147 72.203 1.000 9.820 47 ILE B O 1
ATOM 2788 N N . SER B 1 48 ? 6.310 38.633 73.468 1.000 8.098 48 SER B N 1
ATOM 2789 C CA . SER B 1 48 ? 5.622 38.913 74.711 1.000 8.069 48 SER B CA 1
ATOM 2790 C C . SER B 1 48 ? 6.107 40.236 75.295 1.000 7.954 48 SER B C 1
ATOM 2791 O O . SER B 1 48 ? 7.222 40.704 75.042 1.000 8.369 48 SER B O 1
ATOM 2799 N N . ALA B 1 49 ? 5.258 40.819 76.128 1.000 8.535 49 ALA B N 1
ATOM 2800 C CA . ALA B 1 49 ? 5.633 41.961 76.936 1.000 8.575 49 ALA B CA 1
ATOM 2801 C C . ALA B 1 49 ? 5.023 41.788 78.317 1.000 8.159 49 ALA B C 1
ATOM 2802 O O . ALA B 1 49 ? 3.948 41.197 78.466 1.000 8.991 49 ALA B O 1
ATOM 2809 N N . THR B 1 50 ? 5.716 42.304 79.323 1.000 8.901 50 THR B N 1
ATOM 2810 C CA . THR B 1 50 ? 5.172 42.346 80.678 1.000 8.743 50 THR B CA 1
ATOM 2811 C C . THR B 1 50 ? 3.950 43.269 80.734 1.000 9.254 50 THR B C 1
ATOM 2812 O O . THR B 1 50 ? 3.711 44.096 79.852 1.000 9.327 50 THR B O 1
ATOM 2823 N N . GLN B 1 51 ? 3.163 43.088 81.781 1.000 11.538 51 GLN B N 1
ATOM 2824 C CA . GLN B 1 51 ? 1.870 43.746 81.850 1.000 12.004 51 GLN B CA 1
ATOM 2825 C C . GLN B 1 51 ? 1.964 45.220 82.235 1.000 11.615 51 GLN B C 1
ATOM 2826 O O . GLN B 1 51 ? 0.925 45.869 82.400 1.000 13.910 51 GLN B O 1
ATOM 2840 N N . ASP B 1 52 ? 3.169 45.772 82.356 1.000 11.175 52 ASP B N 1
ATOM 2841 C CA . ASP B 1 52 ? 3.416 47.201 82.444 1.000 11.125 52 ASP B CA 1
ATOM 2842 C C . ASP B 1 52 ? 3.646 47.853 81.087 1.000 11.733 52 ASP B C 1
ATOM 2843 O O . ASP B 1 52 ? 4.011 49.032 81.036 1.000 12.917 52 ASP B O 1
ATOM 2852 N N A ILE B 1 53 ? 3.429 47.122 79.999 0.390 10.601 53 ILE B N 1
ATOM 2853 N N B ILE B 1 53 ? 3.434 47.135 79.992 0.610 9.749 53 ILE B N 1
ATOM 2854 C CA A ILE B 1 53 ? 3.562 47.643 78.642 0.390 10.617 53 ILE B CA 1
ATOM 2855 C CA B ILE B 1 53 ? 3.600 47.688 78.647 0.610 9.662 53 ILE B CA 1
ATOM 2856 C C A ILE B 1 53 ? 2.172 47.741 78.028 0.390 10.338 53 ILE B C 1
ATOM 2857 C C B ILE B 1 53 ? 2.236 47.742 77.961 0.610 9.762 53 ILE B C 1
ATOM 2858 O O A ILE B 1 53 ? 1.498 46.719 77.838 0.390 10.364 53 ILE B O 1
ATOM 2859 O O B ILE B 1 53 ? 1.639 46.700 77.646 0.610 11.199 53 ILE B O 1
ATOM 2890 N N . HIS B 1 54 ? 1.745 48.970 77.734 1.000 10.807 54 HIS B N 1
ATOM 2891 C CA . HIS B 1 54 ? 0.458 49.232 77.104 1.000 10.896 54 HIS B CA 1
ATOM 2892 C C . HIS B 1 54 ? 0.574 50.175 75.914 1.000 10.917 54 HIS B C 1
ATOM 2893 O O . HIS B 1 54 ? -0.449 50.511 75.316 1.000 11.457 54 HIS B O 1
ATOM 2908 N N . SER B 1 55 ? 1.771 50.640 75.572 1.000 9.751 55 SER B N 1
ATOM 2909 C CA . SER B 1 55 ? 1.887 51.762 74.652 1.000 11.157 55 SER B CA 1
ATOM 2910 C C . SER B 1 55 ? 1.670 51.378 73.192 1.000 10.383 55 SER B C 1
ATOM 2911 O O . SER B 1 55 ? 1.080 52.153 72.425 1.000 11.322 55 SER B O 1
ATOM 2919 N N . VAL B 1 56 ? 2.113 50.189 72.783 1.000 9.817 56 VAL B N 1
ATOM 2920 C CA . VAL B 1 56 ? 2.129 49.796 71.373 1.000 9.783 56 VAL B CA 1
ATOM 2921 C C . VAL B 1 56 ? 2.338 48.293 71.351 1.000 9.522 56 VAL B C 1
ATOM 2922 O O . VAL B 1 56 ? 3.018 47.738 72.212 1.000 10.572 56 VAL B O 1
ATOM 2935 N N . PHE B 1 57 ? 1.787 47.641 70.338 1.000 9.843 57 PHE B N 1
ATOM 2936 C CA . PHE B 1 57 ? 2.174 46.254 70.087 1.000 9.867 57 PHE B CA 1
ATOM 2937 C C . PHE B 1 57 ? 3.624 46.214 69.612 1.000 9.220 57 PHE B C 1
ATOM 2938 O O . PHE B 1 57 ? 3.952 46.886 68.627 1.000 10.206 57 PHE B O 1
ATOM 2955 N N . PRO B 1 58 ? 4.523 45.470 70.262 1.000 9.520 58 PRO B N 1
ATOM 2956 C CA . PRO B 1 58 ? 5.910 45.413 69.765 1.000 9.925 58 PRO B CA 1
ATOM 2957 C C . PRO B 1 58 ? 6.019 44.933 68.336 1.000 10.612 58 PRO B C 1
ATOM 2958 O O . PRO B 1 58 ? 7.000 45.260 67.661 1.000 11.004 58 PRO B O 1
ATOM 2969 N N . ALA B 1 59 ? 5.040 44.166 67.868 1.000 9.930 59 ALA B N 1
ATOM 2970 C CA . ALA B 1 59 ? 5.004 43.703 66.491 1.000 11.004 59 ALA B CA 1
ATOM 2971 C C . ALA B 1 59 ? 5.125 44.838 65.489 1.000 11.801 59 ALA B C 1
ATOM 2972 O O . ALA B 1 59 ? 5.621 44.622 64.383 1.000 12.515 59 ALA B O 1
ATOM 2979 N N . LYS B 1 60 ? 4.686 46.047 65.840 1.000 11.162 60 LYS B N 1
ATOM 2980 C CA . LYS B 1 60 ? 4.780 47.180 64.924 1.000 12.065 60 LYS B CA 1
ATOM 2981 C C . LYS B 1 60 ? 6.209 47.489 64.528 1.000 11.499 60 LYS B C 1
ATOM 2982 O O . LYS B 1 60 ? 6.420 48.138 63.505 1.000 13.138 60 LYS B O 1
ATOM 3001 N N . ALA B 1 61 ? 7.194 47.038 65.297 1.000 11.486 61 ALA B N 1
ATOM 3002 C CA . ALA B 1 61 ? 8.583 47.290 64.914 1.000 11.720 61 ALA B CA 1
ATOM 3003 C C . ALA B 1 61 ? 8.941 46.642 63.588 1.000 12.815 61 ALA B C 1
ATOM 3004 O O . ALA B 1 61 ? 9.885 47.088 62.923 1.000 12.967 61 ALA B O 1
ATOM 3011 N N . LEU B 1 62 ? 8.210 45.602 63.192 1.000 12.904 62 LEU B N 1
ATOM 3012 C CA . LEU B 1 62 ? 8.519 44.947 61.932 1.000 14.562 62 LEU B CA 1
ATOM 3013 C C . LEU B 1 62 ? 8.347 45.877 60.741 1.000 15.452 62 LEU B C 1
ATOM 3014 O O . LEU B 1 62 ? 8.905 45.609 59.675 1.000 17.047 62 LEU B O 1
ATOM 3030 N N . ARG B 1 63 ? 7.582 46.958 60.883 1.000 17.584 63 ARG B N 1
ATOM 3031 C CA . ARG B 1 63 ? 7.445 47.896 59.777 1.000 21.624 63 ARG B CA 1
ATOM 3032 C C . ARG B 1 63 ? 8.778 48.508 59.391 1.000 22.634 63 ARG B C 1
ATOM 3033 O O . ARG B 1 63 ? 8.913 49.016 58.275 1.000 24.566 63 ARG B O 1
ATOM 3054 N N . GLN B 1 64 ? 9.767 48.467 60.267 1.000 20.981 64 GLN B N 1
ATOM 3055 C CA . GLN B 1 64 ? 11.070 49.047 59.976 1.000 21.708 64 GLN B CA 1
ATOM 3056 C C . GLN B 1 64 ? 12.020 48.074 59.293 1.000 18.560 64 GLN B C 1
ATOM 3057 O O . GLN B 1 64 ? 13.150 48.465 58.967 1.000 22.034 64 GLN B O 1
ATOM 3071 N N . PHE B 1 65 ? 11.570 46.854 58.996 1.000 14.762 65 PHE B N 1
ATOM 3072 C CA . PHE B 1 65 ? 12.391 45.850 58.342 1.000 12.954 65 PHE B CA 1
ATOM 3073 C C . PHE B 1 65 ? 11.825 45.609 56.952 1.000 13.196 65 PHE B C 1
ATOM 3074 O O . PHE B 1 65 ? 10.824 44.901 56.784 1.000 13.549 65 PHE B O 1
ATOM 3091 N N . GLU B 1 66 ? 12.453 46.214 55.959 1.000 14.144 66 GLU B N 1
ATOM 3092 C CA . GLU B 1 66 ? 11.972 46.029 54.602 1.000 14.620 66 GLU B CA 1
ATOM 3093 C C . GLU B 1 66 ? 12.025 44.547 54.239 1.000 15.265 66 GLU B C 1
ATOM 3094 O O . GLU B 1 66 ? 12.998 43.842 54.539 1.000 15.899 66 GLU B O 1
ATOM 3106 N N . GLY B 1 67 ? 10.962 44.065 53.611 1.000 14.725 67 GLY B N 1
ATOM 3107 C CA . GLY B 1 67 ? 10.863 42.671 53.248 1.000 15.207 67 GLY B CA 1
ATOM 3108 C C . GLY B 1 67 ? 10.220 41.771 54.271 1.000 13.670 67 GLY B C 1
ATOM 3109 O O . GLY B 1 67 ? 10.036 40.587 53.986 1.000 14.065 67 GLY B O 1
ATOM 3113 N N . TRP B 1 68 ? 9.872 42.297 55.442 1.000 12.136 68 TRP B N 1
ATOM 3114 C CA . TRP B 1 68 ? 9.272 41.533 56.518 1.000 11.178 68 TRP B CA 1
ATOM 3115 C C . TRP B 1 68 ? 7.769 41.745 56.638 1.000 12.496 68 TRP B C 1
ATOM 3116 O O . TRP B 1 68 ? 7.166 41.248 57.589 1.000 13.265 68 TRP B O 1
ATOM 3137 N N . THR B 1 69 ? 7.138 42.377 55.640 1.000 13.889 69 THR B N 1
ATOM 3138 C CA . THR B 1 69 ? 5.725 42.737 55.745 1.000 15.307 69 THR B CA 1
ATOM 3139 C C . THR B 1 69 ? 4.845 41.528 55.983 1.000 13.962 69 THR B C 1
ATOM 3140 O O . THR B 1 69 ? 3.821 41.623 56.677 1.000 15.791 69 THR B O 1
ATOM 3151 N N . TYR B 1 70 ? 5.198 40.395 55.381 1.000 11.559 70 TYR B N 1
ATOM 3152 C CA . TYR B 1 70 ? 4.363 39.206 55.409 1.000 11.788 70 TYR B CA 1
ATOM 3153 C C . TYR B 1 70 ? 4.884 38.172 56.393 1.000 9.556 70 TYR B C 1
ATOM 3154 O O . TYR B 1 70 ? 4.367 37.056 56.434 1.000 11.017 70 TYR B O 1
ATOM 3172 N N . VAL B 1 71 ? 5.847 38.525 57.238 1.000 9.709 71 VAL B N 1
ATOM 3173 C CA . VAL B 1 71 ? 6.272 37.600 58.289 1.000 8.591 71 VAL B CA 1
ATOM 3174 C C . VAL B 1 71 ? 5.221 37.634 59.388 1.000 8.717 71 VAL B C 1
ATOM 3175 O O . VAL B 1 71 ? 4.958 38.705 59.961 1.000 9.980 71 VAL B O 1
ATOM 3188 N N . PRO B 1 72 ? 4.583 36.517 59.708 1.000 8.630 72 PRO B N 1
ATOM 3189 C CA . PRO B 1 72 ? 3.500 36.591 60.687 1.000 9.835 72 PRO B CA 1
ATOM 3190 C C . PRO B 1 72 ? 4.056 36.797 62.074 1.000 9.659 72 PRO B C 1
ATOM 3191 O O . PRO B 1 72 ? 5.019 36.150 62.495 1.000 10.499 72 PRO B O 1
ATOM 3202 N N . VAL B 1 73 ? 3.412 37.689 62.796 1.000 10.372 73 VAL B N 1
ATOM 3203 C CA . VAL B 1 73 ? 3.806 38.018 64.149 1.000 10.043 73 VAL B CA 1
ATOM 3204 C C . VAL B 1 73 ? 2.548 38.202 64.987 1.000 10.657 73 VAL B C 1
ATOM 3205 O O . VAL B 1 73 ? 1.551 38.774 64.534 1.000 13.017 73 VAL B O 1
ATOM 3218 N N . THR B 1 74 ? 2.590 37.708 66.216 1.0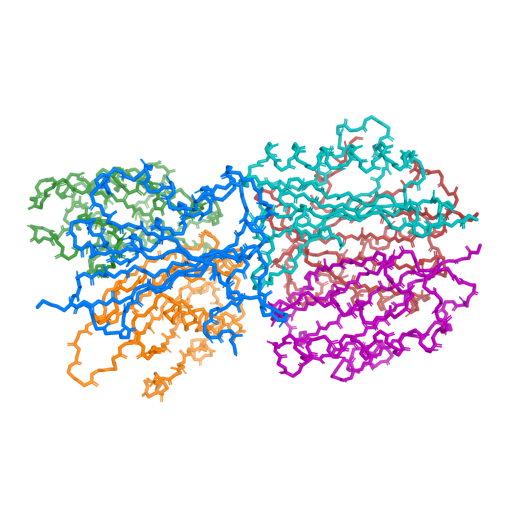00 10.254 74 THR B N 1
ATOM 3219 C CA . THR B 1 74 ? 1.515 38.069 67.125 1.000 10.538 74 THR B CA 1
ATOM 3220 C C . THR B 1 74 ? 2.104 38.151 68.529 1.000 9.351 74 THR B C 1
ATOM 3221 O O . THR B 1 74 ? 3.171 37.607 68.820 1.000 9.922 74 THR B O 1
ATOM 3232 N N . CYS B 1 75 ? 1.404 38.876 69.381 1.000 8.001 75 CYS B N 1
ATOM 3233 C CA . CYS B 1 75 ? 1.896 39.210 70.703 1.000 8.419 75 CYS B CA 1
ATOM 3234 C C . CYS B 1 75 ? 1.139 38.464 71.785 1.000 8.259 75 CYS B C 1
ATOM 3235 O O . CYS B 1 75 ? 0.101 37.835 71.559 1.000 9.517 75 CYS B O 1
ATOM 3243 N N A MET B 1 76 ? 1.641 38.602 73.006 0.760 7.506 76 MET B N 1
ATOM 3244 N N B MET B 1 76 ? 1.665 38.541 72.993 0.240 8.206 76 MET B N 1
ATOM 3245 C CA A MET B 1 76 ? 1.053 37.929 74.152 0.760 7.661 76 MET B CA 1
ATOM 3246 C CA B MET B 1 76 ? 0.909 38.062 74.136 0.240 7.838 76 MET B CA 1
ATOM 3247 C C A MET B 1 76 ? 1.583 38.570 75.431 0.760 7.975 76 MET B C 1
ATOM 3248 C C B MET B 1 76 ? 1.472 38.724 75.380 0.240 8.009 76 MET B C 1
ATOM 3249 O O A MET B 1 76 ? 2.699 39.083 75.470 0.760 8.156 76 MET B O 1
ATOM 3250 O O B MET B 1 76 ? 2.489 39.424 75.339 0.240 8.201 76 MET B O 1
ATOM 3277 N N . GLN B 1 77 ? 0.784 38.500 76.487 1.000 8.730 77 GLN B N 1
ATOM 3278 C CA . GLN B 1 77 ? 1.202 39.043 77.766 1.000 9.130 77 GLN B CA 1
ATOM 3279 C C . GLN B 1 77 ? 2.029 38.024 78.541 1.000 8.619 77 GLN B C 1
ATOM 3280 O O . GLN B 1 77 ? 1.621 36.876 78.714 1.000 10.949 77 GLN B O 1
ATOM 3295 N N . GLU B 1 78 ? 3.194 38.457 78.997 1.000 9.309 78 GLU B N 1
ATOM 3296 C CA . GLU B 1 78 ? 4.066 37.643 79.822 1.000 9.554 78 GLU B CA 1
ATOM 3297 C C . GLU B 1 78 ? 3.521 37.535 81.248 1.000 10.193 78 GLU B C 1
ATOM 3298 O O . GLU B 1 78 ? 2.799 38.416 81.734 1.000 11.054 78 GLU B O 1
ATOM 3310 N N . LEU B 1 79 ? 3.867 36.432 81.914 1.000 9.717 79 LEU B N 1
ATOM 3311 C CA . LEU B 1 79 ? 3.519 36.249 83.316 1.000 10.120 79 LEU B CA 1
ATOM 3312 C C . LEU B 1 79 ? 4.066 37.381 84.172 1.000 11.807 79 LEU B C 1
ATOM 3313 O O . LEU B 1 79 ? 5.115 37.969 83.886 1.000 12.238 79 LEU B O 1
ATOM 3329 N N . ASP B 1 80 ? 3.363 37.640 85.267 1.000 11.720 80 ASP B N 1
ATOM 3330 C CA . ASP B 1 80 ? 3.803 38.610 86.265 1.000 12.794 80 ASP B CA 1
ATOM 3331 C C . ASP B 1 80 ? 4.406 37.797 87.409 1.000 12.804 80 ASP B C 1
ATOM 3332 O O . ASP B 1 80 ? 3.714 37.344 88.315 1.000 14.907 80 ASP B O 1
ATOM 3341 N N . ILE B 1 81 ? 5.723 37.620 87.371 1.000 12.509 81 ILE B N 1
ATOM 3342 C CA . ILE B 1 81 ? 6.459 36.822 88.348 1.000 12.191 81 ILE B CA 1
ATOM 3343 C C . ILE B 1 81 ? 7.109 37.771 89.341 1.000 14.936 81 ILE B C 1
ATOM 3344 O O . ILE B 1 81 ? 7.752 38.756 88.962 1.000 15.439 81 ILE B O 1
ATOM 3360 N N . HIS B 1 82 ? 6.929 37.498 90.622 1.000 18.592 82 HIS B N 1
ATOM 3361 C CA . HIS B 1 82 ? 7.488 38.397 91.619 1.000 21.042 82 HIS B CA 1
ATOM 3362 C C . HIS B 1 82 ? 9.011 38.341 91.504 1.000 21.603 82 HIS B C 1
ATOM 3363 O O . HIS B 1 82 ? 9.599 37.262 91.474 1.000 23.263 82 HIS B O 1
ATOM 3377 N N . GLY B 1 83 ? 9.647 39.501 91.358 1.000 20.829 83 GLY B N 1
ATOM 3378 C CA . GLY B 1 83 ? 11.070 39.565 91.082 1.000 20.468 83 GLY B CA 1
ATOM 3379 C C . GLY B 1 83 ? 11.444 39.492 89.617 1.000 18.884 83 GLY B C 1
ATOM 3380 O O . GLY B 1 83 ? 12.627 39.660 89.278 1.000 21.124 83 GLY B O 1
ATOM 3384 N N . GLY B 1 84 ? 10.481 39.259 88.740 1.000 17.218 84 GLY B N 1
ATOM 3385 C CA . GLY B 1 84 ? 10.763 39.241 87.325 1.000 16.244 84 GLY B CA 1
ATOM 3386 C C . GLY B 1 84 ? 11.106 40.615 86.789 1.000 14.999 84 GLY B C 1
ATOM 3387 O O . GLY B 1 84 ? 10.740 41.654 87.337 1.000 14.733 84 GLY B O 1
ATOM 3391 N N . LEU B 1 85 ? 11.828 40.612 85.681 1.000 12.794 85 LEU B N 1
ATOM 3392 C CA . LEU B 1 85 ? 12.273 41.848 85.059 1.000 12.888 85 LEU B CA 1
ATOM 3393 C C . LEU B 1 85 ? 11.072 42.664 84.601 1.000 13.720 85 LEU B C 1
ATOM 3394 O O . LEU B 1 85 ? 10.165 42.155 83.945 1.000 12.554 85 LEU B O 1
ATOM 3410 N N . LYS B 1 86 ? 11.070 43.935 84.951 1.000 13.031 86 LYS B N 1
ATOM 3411 C CA . LYS B 1 86 ? 10.002 44.826 84.534 1.000 13.878 86 LYS B CA 1
ATOM 3412 C C . LYS B 1 86 ? 10.273 45.377 83.138 1.000 11.580 86 LYS B C 1
ATOM 3413 O O . LYS B 1 86 ? 11.406 45.363 82.636 1.000 11.825 86 LYS B O 1
ATOM 3432 N N . HIS B 1 87 ? 9.200 45.851 82.506 1.000 11.180 87 HIS B N 1
ATOM 3433 C CA . HIS B 1 87 ? 9.275 46.496 81.198 1.000 10.683 87 HIS B CA 1
ATOM 3434 C C . HIS B 1 87 ? 10.082 45.649 80.212 1.000 11.043 87 HIS B C 1
ATOM 3435 O O . HIS B 1 87 ? 10.962 46.145 79.503 1.000 11.243 87 HIS B O 1
ATOM 3449 N N . CYS B 1 88 ? 9.761 44.367 80.142 1.000 9.683 88 CYS B N 1
ATOM 3450 C CA . CYS B 1 88 ? 10.561 43.395 79.408 1.000 9.096 88 CYS B CA 1
ATOM 3451 C C . CYS B 1 88 ? 9.807 42.872 78.199 1.000 8.348 88 CYS B C 1
ATOM 3452 O O . CYS B 1 88 ? 8.646 42.454 78.298 1.000 9.343 88 CYS B O 1
ATOM 3460 N N . ILE B 1 89 ? 10.502 42.857 77.067 1.000 8.051 89 ILE B N 1
ATOM 3461 C CA . ILE B 1 89 ? 9.990 42.396 75.789 1.000 8.333 89 ILE B CA 1
ATOM 3462 C C . ILE B 1 89 ? 10.802 41.170 75.408 1.000 8.488 89 ILE B C 1
ATOM 3463 O O . ILE B 1 89 ? 12.038 41.221 75.424 1.000 8.577 89 ILE B O 1
ATOM 3479 N N . ARG B 1 90 ? 10.120 40.070 75.082 1.000 7.422 90 ARG B N 1
ATOM 3480 C CA . ARG B 1 90 ? 10.765 38.818 74.728 1.000 8.235 90 ARG B CA 1
ATOM 3481 C C . ARG B 1 90 ? 10.286 38.337 73.369 1.000 8.288 90 ARG B C 1
ATOM 3482 O O . ARG B 1 90 ? 9.086 38.377 73.074 1.000 9.817 90 ARG B O 1
ATOM 3503 N N . VAL B 1 91 ? 11.219 37.870 72.552 1.000 7.901 91 VAL B N 1
ATOM 3504 C CA . VAL B 1 91 ? 10.940 37.388 71.204 1.000 8.230 91 VAL B CA 1
ATOM 3505 C C . VAL B 1 91 ? 11.203 35.893 71.129 1.000 8.135 91 VAL B C 1
ATOM 3506 O O . VAL B 1 91 ? 12.175 35.401 71.705 1.000 8.798 91 VAL B O 1
ATOM 3519 N N . LEU B 1 92 ? 10.361 35.184 70.374 1.000 8.206 92 LEU B N 1
ATOM 3520 C CA . LEU B 1 92 ? 10.613 33.801 69.980 1.000 7.846 92 LEU B CA 1
ATOM 3521 C C . LEU B 1 92 ? 10.299 33.701 68.490 1.000 7.930 92 LEU B C 1
ATOM 3522 O O . LEU B 1 92 ? 9.139 33.735 68.071 1.000 9.114 92 LEU B O 1
ATOM 3538 N N . MET B 1 93 ? 11.347 33.669 67.685 1.000 7.622 93 MET B N 1
ATOM 3539 C CA . MET B 1 93 ? 11.273 33.617 66.235 1.000 8.991 93 MET B CA 1
ATOM 3540 C C . MET B 1 93 ? 11.565 32.195 65.768 1.000 9.709 93 MET B C 1
ATOM 3541 O O . MET B 1 93 ? 12.589 31.631 66.138 1.000 12.212 93 MET B O 1
ATOM 3555 N N . THR B 1 94 ? 10.701 31.643 64.916 1.000 8.322 94 THR B N 1
ATOM 3556 C CA . THR B 1 94 ? 10.860 30.275 64.428 1.000 7.851 94 THR B CA 1
ATOM 3557 C C . THR B 1 94 ? 11.368 30.332 62.989 1.000 6.985 94 THR B C 1
ATOM 3558 O O . THR B 1 94 ? 10.708 30.912 62.124 1.000 8.269 94 THR B O 1
ATOM 3569 N N A VAL B 1 95 ? 12.537 29.745 62.746 0.440 7.933 95 VAL B N 1
ATOM 3570 N N B VAL B 1 95 ? 12.539 29.729 62.734 0.560 7.877 95 VAL B N 1
ATOM 3571 C CA A VAL B 1 95 ? 13.199 29.867 61.459 0.440 8.780 95 VAL B CA 1
ATOM 3572 C CA B VAL B 1 95 ? 13.280 29.901 61.483 0.560 8.448 95 VAL B CA 1
ATOM 3573 C C A VAL B 1 95 ? 13.568 28.502 60.899 0.440 8.819 95 VAL B C 1
ATOM 3574 C C B VAL B 1 95 ? 13.705 28.556 60.903 0.560 8.633 95 VAL B C 1
ATOM 3575 O O A VAL B 1 95 ? 13.827 27.539 61.634 0.440 9.825 95 VAL B O 1
ATOM 3576 O O B VAL B 1 95 ? 14.167 27.664 61.630 0.560 8.848 95 VAL B O 1
ATOM 3601 N N . GLN B 1 96 ? 13.598 28.439 59.568 1.000 8.775 96 GLN B N 1
ATOM 3602 C CA . GLN B 1 96 ? 14.150 27.297 58.847 1.000 9.338 96 GLN B CA 1
ATOM 3603 C C . GLN B 1 96 ? 15.671 27.438 58.835 1.000 10.493 96 GLN B C 1
ATOM 3604 O O . GLN B 1 96 ? 16.199 28.419 58.299 1.000 11.004 96 GLN B O 1
ATOM 3619 N N . THR B 1 97 ? 16.375 26.497 59.467 1.000 10.720 97 THR B N 1
ATOM 3620 C CA . THR B 1 97 ? 17.829 26.531 59.502 1.000 11.267 97 THR B CA 1
ATOM 3621 C C . THR B 1 97 ? 18.358 25.167 59.901 1.000 11.612 97 THR B C 1
ATOM 3622 O O . THR B 1 97 ? 17.773 24.498 60.753 1.000 12.073 97 THR B O 1
ATOM 3633 N N . ASP B 1 98 ? 19.483 24.777 59.295 1.000 11.901 98 ASP B N 1
ATOM 3634 C CA . ASP B 1 98 ? 20.211 23.584 59.696 1.000 12.562 98 ASP B CA 1
ATOM 3635 C C . ASP B 1 98 ? 21.311 23.884 60.717 1.000 12.770 98 ASP B C 1
ATOM 3636 O O . ASP B 1 98 ? 22.091 22.988 61.039 1.000 14.675 98 ASP B O 1
ATOM 3645 N N . THR B 1 99 ? 21.423 25.118 61.200 1.000 12.536 99 THR B N 1
ATOM 3646 C CA . THR B 1 99 ? 22.376 25.424 62.263 1.000 12.409 99 THR B CA 1
ATOM 3647 C C . THR B 1 99 ? 22.126 24.531 63.473 1.000 11.378 99 THR B C 1
ATOM 3648 O O . THR B 1 99 ? 20.985 24.327 63.895 1.000 11.962 99 THR B O 1
ATOM 3659 N N . LYS B 1 100 ? 23.204 24.007 64.044 1.000 12.791 100 LYS B N 1
ATOM 3660 C CA . LYS B 1 100 ? 23.066 23.120 65.191 1.000 12.812 100 LYS B CA 1
ATOM 3661 C C . LYS B 1 100 ? 22.420 23.863 66.356 1.000 11.449 100 LYS B C 1
ATOM 3662 O O . LYS B 1 100 ? 22.594 25.075 66.525 1.000 10.891 100 LYS B O 1
ATOM 3681 N N . GLN B 1 101 ? 21.672 23.117 67.174 1.000 11.546 101 GLN B N 1
ATOM 3682 C CA . GLN B 1 101 ? 20.928 23.738 68.264 1.000 10.722 101 GLN B CA 1
ATOM 3683 C C . GLN B 1 101 ? 21.819 24.604 69.151 1.000 10.683 101 GLN B C 1
ATOM 3684 O O . GLN B 1 101 ? 21.428 25.712 69.534 1.000 10.325 101 GLN B O 1
ATOM 3698 N N . GLU B 1 102 ? 23.005 24.113 69.510 1.000 10.562 102 GLU B N 1
ATOM 3699 C CA . GLU B 1 102 ? 23.868 24.842 70.427 1.000 11.972 102 GLU B CA 1
ATOM 3700 C C . GLU B 1 102 ? 24.522 26.064 69.779 1.000 11.317 102 GLU B C 1
ATOM 3701 O O . GLU B 1 102 ? 25.094 26.883 70.502 1.000 13.157 102 GLU B O 1
ATOM 3713 N N . ASP B 1 103 ? 24.440 26.205 68.450 1.000 10.538 103 ASP B N 1
ATOM 3714 C CA . ASP B 1 103 ? 25.062 27.313 67.731 1.000 10.930 103 ASP B CA 1
ATOM 3715 C C . ASP B 1 103 ? 24.083 28.442 67.401 1.000 10.501 103 ASP B C 1
ATOM 3716 O O . ASP B 1 103 ? 24.518 29.499 66.952 1.000 11.715 103 ASP B O 1
ATOM 3725 N N . VAL B 1 104 ? 22.779 28.230 67.584 1.000 9.693 104 VAL B N 1
ATOM 3726 C CA . VAL B 1 104 ? 21.805 29.290 67.403 1.000 9.506 104 VAL B CA 1
ATOM 3727 C C . VAL B 1 104 ? 22.116 30.374 68.418 1.000 9.854 104 VAL B C 1
ATOM 3728 O O . VAL B 1 104 ? 22.372 30.091 69.592 1.000 11.175 104 VAL B O 1
ATOM 3741 N N A GLN B 1 105 ? 22.114 31.621 67.980 0.760 9.404 105 GLN B N 1
ATOM 3742 N N B GLN B 1 105 ? 22.120 31.624 67.963 0.240 10.262 105 GLN B N 1
ATOM 3743 C CA A GLN B 1 105 ? 22.525 32.731 68.836 0.760 11.583 105 GLN B CA 1
ATOM 3744 C CA B GLN B 1 105 ? 22.498 32.764 68.789 0.240 11.267 105 GLN B CA 1
ATOM 3745 C C A GLN B 1 105 ? 21.315 33.499 69.352 0.760 10.683 105 GLN B C 1
ATOM 3746 C C B GLN B 1 105 ? 21.238 33.432 69.318 0.240 10.296 105 GLN B C 1
ATOM 3747 O O A GLN B 1 105 ? 20.731 34.327 68.649 0.760 11.267 105 GLN B O 1
ATOM 3748 O O B GLN B 1 105 ? 20.522 34.108 68.572 0.240 9.535 105 GLN B O 1
ATOM 3775 N N . HIS B 1 106 ? 20.962 33.224 70.599 1.000 10.217 106 HIS B N 1
ATOM 3776 C CA . HIS B 1 106 ? 19.909 33.950 71.293 1.000 10.612 106 HIS B CA 1
ATOM 3777 C C . HIS B 1 106 ? 20.502 35.252 71.813 1.000 11.120 106 HIS B C 1
ATOM 3778 O O . HIS B 1 106 ? 21.714 35.348 72.013 1.000 14.886 106 HIS B O 1
ATOM 3793 N N . VAL B 1 107 ? 19.667 36.273 71.998 1.000 9.409 107 VAL B N 1
ATOM 3794 C CA . VAL B 1 107 ? 20.158 37.631 72.199 1.000 10.012 107 VAL B CA 1
ATOM 3795 C C . VAL B 1 107 ? 19.476 38.271 73.394 1.000 9.893 107 VAL B C 1
ATOM 3796 O O . VAL B 1 107 ? 18.246 38.323 73.456 1.000 9.864 107 VAL B O 1
ATOM 3809 N N . TYR B 1 108 ? 20.276 38.814 74.310 1.000 9.754 108 TYR B N 1
ATOM 3810 C CA . TYR B 1 108 ? 19.785 39.451 75.526 1.000 9.825 108 TYR B CA 1
ATOM 3811 C C . TYR B 1 108 ? 20.427 40.820 75.641 1.000 10.570 108 TYR B C 1
ATOM 3812 O O . TYR B 1 108 ? 21.657 40.919 75.707 1.000 11.738 108 TYR B O 1
ATOM 3830 N N . LEU B 1 109 ? 19.600 41.867 75.635 1.000 10.109 109 LEU B N 1
ATOM 3831 C CA . LEU B 1 109 ? 20.048 43.251 75.585 1.000 10.046 109 LEU B CA 1
ATOM 3832 C C . LEU B 1 109 ? 19.481 44.028 76.763 1.000 10.278 109 LEU B C 1
ATOM 3833 O O . LEU B 1 109 ? 18.554 43.596 77.452 1.000 10.607 109 LEU B O 1
ATOM 3849 N N . GLU B 1 110 ? 20.050 45.205 76.978 1.000 10.670 110 GLU B N 1
ATOM 3850 C CA . GLU B 1 110 ? 19.549 46.163 77.975 1.000 10.741 110 GLU B CA 1
ATOM 3851 C C . GLU B 1 110 ? 19.571 45.472 79.338 1.000 11.175 110 GLU B C 1
ATOM 3852 O O . GLU B 1 110 ? 20.531 44.756 79.653 1.000 12.459 110 GLU B O 1
ATOM 3864 N N . GLU B 1 111 ? 18.539 45.623 80.161 1.000 10.883 111 GLU B N 1
ATOM 3865 C CA . GLU B 1 111 ? 18.603 44.988 81.472 1.000 12.054 111 GLU B CA 1
ATOM 3866 C C . GLU B 1 111 ? 18.383 43.486 81.398 1.000 12.022 111 GLU B C 1
ATOM 3867 O O . GLU B 1 111 ? 18.614 42.783 82.384 1.000 12.896 111 GLU B O 1
ATOM 3879 N N . ALA B 1 112 ? 17.974 42.972 80.252 1.000 11.204 112 ALA B N 1
ATOM 3880 C CA . ALA B 1 112 ? 17.755 41.546 80.106 1.000 11.459 112 ALA B CA 1
ATOM 3881 C C . ALA B 1 112 ? 19.036 40.769 79.972 1.000 12.175 112 ALA B C 1
ATOM 3882 O O . ALA B 1 112 ? 18.962 39.546 79.888 1.000 13.786 112 ALA B O 1
ATOM 3889 N N . VAL B 1 113 ? 20.197 41.438 79.961 1.000 12.501 113 VAL B N 1
ATOM 3890 C CA . VAL B 1 113 ? 21.453 40.696 80.046 1.000 15.420 113 VAL B CA 1
ATOM 3891 C C . VAL B 1 113 ? 21.466 39.797 81.269 1.000 20.652 113 VAL B C 1
ATOM 3892 O O . VAL B 1 113 ? 22.158 38.775 81.288 1.000 22.071 113 VAL B O 1
ATOM 3905 N N . THR B 1 114 ? 20.703 40.156 82.306 1.000 22.719 114 THR B N 1
ATOM 3906 C CA . THR B 1 114 ? 20.625 39.333 83.505 1.000 26.253 114 THR B CA 1
ATOM 3907 C C . THR B 1 114 ? 19.924 37.999 83.260 1.000 28.511 114 THR B C 1
ATOM 3908 O O . THR B 1 114 ? 20.079 37.075 84.067 1.000 30.359 114 THR B O 1
ATOM 3919 N N . LEU B 1 115 ? 19.184 37.869 82.163 1.000 28.464 115 LEU B N 1
ATOM 3920 C CA . LEU B 1 115 ? 18.429 36.662 81.872 1.000 30.901 115 LEU B CA 1
ATOM 3921 C C . LEU B 1 115 ? 19.218 35.652 81.057 1.000 34.649 115 LEU B C 1
ATOM 3922 O O . LEU B 1 115 ? 18.765 34.512 80.904 1.000 36.573 115 LEU B O 1
ATOM 3938 N N . ARG B 1 116 ? 20.363 36.030 80.517 1.000 35.999 116 ARG B N 1
ATOM 3939 C CA . ARG B 1 116 ? 21.103 35.084 79.709 1.000 39.281 116 ARG B CA 1
ATOM 3940 C C . ARG B 1 116 ? 21.581 33.921 80.572 1.000 43.339 116 ARG B C 1
ATOM 3941 O O . ARG B 1 116 ? 22.081 34.134 81.680 1.000 42.060 116 ARG B O 1
ATOM 3962 N N . PRO B 1 117 ? 21.444 32.677 80.089 1.000 48.272 117 PRO B N 1
ATOM 3963 C CA . PRO B 1 117 ? 22.041 31.515 80.753 1.000 49.566 117 PRO B CA 1
ATOM 3964 C C . PRO B 1 117 ? 23.555 31.483 80.554 1.000 49.632 117 PRO B C 1
ATOM 3965 O O . PRO B 1 117 ? 24.283 31.944 81.437 1.000 49.682 117 PRO B O 1
ATOM 3969 N N A MET C 1 1 ? 10.127 20.699 52.860 0.590 13.510 1 MET C N 1
ATOM 3970 N N B MET C 1 1 ? 10.429 20.787 52.810 0.410 17.278 1 MET C N 1
ATOM 3971 C CA A MET C 1 1 ? 8.770 21.268 53.038 0.590 13.415 1 MET C CA 1
ATOM 3972 C CA B MET C 1 1 ? 9.087 21.413 52.915 0.410 16.107 1 MET C CA 1
ATOM 3973 C C A MET C 1 1 ? 8.892 22.431 54.030 0.590 10.728 1 MET C C 1
ATOM 3974 C C B MET C 1 1 ? 9.137 22.588 53.885 0.410 11.370 1 MET C C 1
ATOM 3975 O O A MET C 1 1 ? 9.614 22.348 55.028 0.590 13.817 1 MET C O 1
ATOM 3976 O O B MET C 1 1 ? 9.986 22.638 54.777 0.410 10.204 1 MET C O 1
ATOM 4005 N N . MET C 1 2 ? 8.232 23.539 53.699 1.000 10.385 2 MET C N 1
ATOM 4006 C CA . MET C 1 2 ? 8.240 24.765 54.484 1.000 9.096 2 MET C CA 1
ATOM 4007 C C . MET C 1 2 ? 7.062 24.752 55.448 1.000 8.464 2 MET C C 1
ATOM 4008 O O . MET C 1 2 ? 6.105 23.985 55.280 1.000 8.772 2 MET C O 1
ATOM 4023 N N . PHE C 1 3 ? 7.151 25.629 56.448 1.000 8.793 3 PHE C N 1
ATOM 4024 C CA . PHE C 1 3 ? 6.097 25.857 57.429 1.000 9.504 3 PHE C CA 1
ATOM 4025 C C . PHE C 1 3 ? 5.833 27.348 57.501 1.000 9.125 3 PHE C C 1
ATOM 4026 O O . PHE C 1 3 ? 6.777 28.152 57.423 1.000 11.054 3 PHE C O 1
ATOM 4043 N N . ARG C 1 4 ? 4.559 27.718 57.640 1.000 7.904 4 ARG C N 1
ATOM 4044 C CA . ARG C 1 4 ? 4.152 29.110 57.611 1.000 9.414 4 ARG C CA 1
ATOM 4045 C C . ARG C 1 4 ? 3.068 29.349 58.652 1.000 7.564 4 ARG C C 1
ATOM 4046 O O . ARG C 1 4 ? 2.117 28.565 58.765 1.000 8.846 4 ARG C O 1
ATOM 4067 N N . GLY C 1 5 ? 3.180 30.466 59.367 1.000 7.622 5 GLY C N 1
ATOM 4068 C CA . GLY C 1 5 ? 2.074 30.906 60.191 1.000 7.985 5 GLY C CA 1
ATOM 4069 C C . GLY C 1 5 ? 0.999 31.566 59.337 1.000 8.154 5 GLY C C 1
ATOM 4070 O O . GLY C 1 5 ? 1.285 32.313 58.400 1.000 9.335 5 GLY C O 1
ATOM 4074 N N . ILE C 1 6 ? -0.252 31.306 59.692 1.000 8.540 6 ILE C N 1
ATOM 4075 C CA . ILE C 1 6 ? -1.404 31.967 59.102 1.000 8.469 6 ILE C CA 1
ATOM 4076 C C . ILE C 1 6 ? -2.124 32.697 60.214 1.000 9.285 6 ILE C C 1
ATOM 4077 O O . ILE C 1 6 ? -2.519 32.080 61.215 1.000 9.767 6 ILE C O 1
ATOM 4093 N N A ARG C 1 7 ? -2.293 34.006 60.042 0.580 8.980 7 ARG C N 1
ATOM 4094 N N B ARG C 1 7 ? -2.312 34.002 60.041 0.420 9.525 7 ARG C N 1
ATOM 4095 C CA A ARG C 1 7 ? -2.922 34.844 61.049 0.580 9.156 7 ARG C CA 1
ATOM 4096 C CA B ARG C 1 7 ? -2.923 34.831 61.067 0.420 10.172 7 ARG C CA 1
ATOM 4097 C C A ARG C 1 7 ? -4.385 35.111 60.717 0.580 8.769 7 ARG C C 1
ATOM 4098 C C B ARG C 1 7 ? -4.366 35.163 60.722 0.420 9.077 7 ARG C C 1
ATOM 4099 O O A ARG C 1 7 ? -4.800 35.131 59.551 0.580 9.564 7 ARG C O 1
ATOM 4100 O O B ARG C 1 7 ? -4.743 35.293 59.553 0.420 10.083 7 ARG C O 1
ATOM 4141 N N . GLY C 1 8 ? -5.164 35.346 61.770 1.000 9.277 8 GLY C N 1
ATOM 4142 C CA . GLY C 1 8 ? -6.505 35.859 61.620 1.000 10.507 8 GLY C CA 1
ATOM 4143 C C . GLY C 1 8 ? -6.824 36.741 62.804 1.000 8.638 8 GLY C C 1
ATOM 4144 O O . GLY C 1 8 ? -6.214 36.633 63.876 1.000 9.596 8 GLY C O 1
ATOM 4148 N N . ALA C 1 9 ? -7.830 37.592 62.604 1.000 8.569 9 ALA C N 1
ATOM 4149 C CA . ALA C 1 9 ? -8.350 38.369 63.714 1.000 9.033 9 ALA C CA 1
ATOM 4150 C C . ALA C 1 9 ? -9.818 38.656 63.462 1.000 8.962 9 ALA C C 1
ATOM 4151 O O . ALA C 1 9 ? -10.258 38.795 62.314 1.000 9.567 9 ALA C O 1
ATOM 4158 N N . THR C 1 10 ? -10.571 38.738 64.552 1.000 8.814 10 THR C N 1
ATOM 4159 C CA . THR C 1 10 ? -11.980 39.081 64.508 1.000 9.298 10 THR C CA 1
ATOM 4160 C C . THR C 1 10 ? -12.354 39.725 65.831 1.000 9.233 10 THR C C 1
ATOM 4161 O O . THR C 1 10 ? -11.525 39.871 66.731 1.000 9.306 10 THR C O 1
ATOM 4172 N N . THR C 1 11 ? -13.611 40.149 65.937 1.000 9.096 11 THR C N 1
ATOM 4173 C CA . THR C 1 11 ? -14.097 40.769 67.158 1.000 10.580 11 THR C CA 1
ATOM 4174 C C . THR C 1 11 ? -15.462 40.205 67.540 1.000 11.051 11 THR C C 1
ATOM 4175 O O . THR C 1 11 ? -16.185 39.658 66.708 1.000 11.659 11 THR C O 1
ATOM 4186 N N . VAL C 1 12 ? -15.788 40.370 68.822 1.000 10.691 12 VAL C N 1
ATOM 4187 C CA . VAL C 1 12 ? -17.087 39.996 69.370 1.000 11.080 12 VAL C CA 1
ATOM 4188 C C . VAL C 1 12 ? -17.818 41.241 69.834 1.000 12.359 12 VAL C C 1
ATOM 4189 O O . VAL C 1 12 ? -17.206 42.221 70.264 1.000 13.078 12 VAL C O 1
ATOM 4202 N N . THR C 1 13 ? -19.144 41.192 69.763 1.000 14.052 13 THR C N 1
ATOM 4203 C CA . THR C 1 13 ? -19.948 42.314 70.217 1.000 15.352 13 THR C CA 1
ATOM 4204 C C . THR C 1 13 ? -20.222 42.284 71.713 1.000 14.604 13 THR C C 1
ATOM 4205 O O . THR C 1 13 ? -20.631 43.306 72.278 1.000 19.379 13 THR C O 1
ATOM 4216 N N . GLU C 1 14 ? -20.015 41.141 72.362 1.000 13.657 14 GLU C N 1
ATOM 4217 C CA . GLU C 1 14 ? -20.335 40.920 73.764 1.000 15.241 14 GLU C CA 1
ATOM 4218 C C . GLU C 1 14 ? -19.514 39.712 74.192 1.000 13.831 14 GLU C C 1
ATOM 4219 O O . GLU C 1 14 ? -19.192 38.854 73.374 1.000 12.802 14 GLU C O 1
ATOM 4231 N N . ASP C 1 15 ? -19.199 39.635 75.477 1.000 14.312 15 ASP C N 1
ATOM 4232 C CA . ASP C 1 15 ? -18.437 38.519 76.023 1.000 13.631 15 ASP C CA 1
ATOM 4233 C C . ASP C 1 15 ? -19.419 37.468 76.529 1.000 13.686 15 ASP C C 1
ATOM 4234 O O . ASP C 1 15 ? -19.701 37.356 77.721 1.000 15.612 15 ASP C O 1
ATOM 4243 N N . THR C 1 16 ? -19.948 36.688 75.594 1.000 13.102 16 THR C N 1
ATOM 4244 C CA . THR C 1 16 ? -20.809 35.561 75.920 1.000 14.765 16 THR C CA 1
ATOM 4245 C C . THR C 1 16 ? -20.312 34.354 75.142 1.000 12.802 16 THR C C 1
ATOM 4246 O O . THR C 1 16 ? -19.725 34.499 74.069 1.000 12.296 16 THR C O 1
ATOM 4257 N N . GLU C 1 17 ? -20.570 33.158 75.673 1.000 11.938 17 GLU C N 1
ATOM 4258 C CA . GLU C 1 17 ? -19.957 31.964 75.106 1.000 11.767 17 GLU C CA 1
ATOM 4259 C C . GLU C 1 17 ? -20.344 31.763 73.642 1.000 11.541 17 GLU C C 1
ATOM 4260 O O . GLU C 1 17 ? -19.482 31.528 72.790 1.000 11.222 17 GLU C O 1
ATOM 4272 N N . THR C 1 18 ? -21.640 31.784 73.321 1.000 12.475 18 THR C N 1
ATOM 4273 C CA . THR C 1 18 ? -22.012 31.453 71.947 1.000 12.441 18 THR C CA 1
ATOM 4274 C C . THR C 1 18 ? -21.504 32.492 70.949 1.000 12.257 18 THR C C 1
ATOM 4275 O O . THR C 1 18 ? -21.132 32.129 69.828 1.000 12.107 18 THR C O 1
ATOM 4286 N N . GLU C 1 19 ? -21.448 33.770 71.336 1.000 11.533 19 GLU C N 1
ATOM 4287 C CA . GLU C 1 19 ? -20.854 34.792 70.472 1.000 11.565 19 GLU C CA 1
ATOM 4288 C C . GLU C 1 19 ? -19.362 34.554 70.261 1.000 11.336 19 GLU C C 1
ATOM 4289 O O . GLU C 1 19 ? -18.865 34.616 69.130 1.000 10.767 19 GLU C O 1
ATOM 4301 N N . VAL C 1 20 ? -18.623 34.292 71.342 1.000 10.488 20 VAL C N 1
ATOM 4302 C CA . VAL C 1 20 ? -17.187 34.040 71.227 1.000 10.588 20 VAL C CA 1
ATOM 4303 C C . VAL C 1 20 ? -16.935 32.824 70.347 1.000 10.430 20 VAL C C 1
ATOM 4304 O O . VAL C 1 20 ? -16.076 32.843 69.458 1.000 10.317 20 VAL C O 1
ATOM 4317 N N . LEU C 1 21 ? -17.691 31.751 70.572 1.000 10.270 21 LEU C N 1
ATOM 4318 C CA . LEU C 1 21 ? -17.469 30.527 69.807 1.000 10.341 21 LEU C CA 1
ATOM 4319 C C . LEU C 1 21 ? -17.850 30.708 68.346 1.000 10.162 21 LEU C C 1
ATOM 4320 O O . LEU C 1 21 ? -17.128 30.258 67.446 1.000 10.246 21 LEU C O 1
ATOM 4336 N N . ASN C 1 22 ? -18.982 31.348 68.078 1.000 11.370 22 ASN C N 1
ATOM 4337 C CA . ASN C 1 22 ? -19.385 31.509 66.687 1.000 10.143 22 ASN C CA 1
ATOM 4338 C C . ASN C 1 22 ? -18.427 32.412 65.923 1.000 10.580 22 ASN C C 1
ATOM 4339 O O . ASN C 1 22 ? -18.098 32.121 64.772 1.000 10.764 22 ASN C O 1
ATOM 4350 N N . LYS C 1 23 ? -17.961 33.503 66.541 1.000 9.680 23 LYS C N 1
ATOM 4351 C CA . LYS C 1 23 ? -17.017 34.379 65.854 1.000 9.430 23 LYS C CA 1
ATOM 4352 C C . LYS C 1 23 ? -15.690 33.662 65.627 1.000 9.917 23 LYS C C 1
ATOM 4353 O O . LYS C 1 23 ? -15.069 33.804 64.564 1.000 9.835 23 LYS C O 1
ATOM 4372 N N . THR C 1 24 ? -15.243 32.877 66.614 1.000 9.359 24 THR C N 1
ATOM 4373 C CA . THR C 1 24 ? -13.990 32.146 66.441 1.000 9.027 24 THR C CA 1
ATOM 4374 C C . THR C 1 24 ? -14.140 31.096 65.347 1.000 9.164 24 THR C C 1
ATOM 4375 O O . THR C 1 24 ? -13.257 30.940 64.491 1.000 9.146 24 THR C O 1
ATOM 4386 N N . LYS C 1 25 ? -15.266 30.376 65.358 1.000 10.096 25 LYS C N 1
ATOM 4387 C CA . LYS C 1 25 ? -15.545 29.397 64.312 1.000 10.338 25 LYS C CA 1
ATOM 4388 C C . LYS C 1 25 ? -15.546 30.037 62.933 1.000 10.414 25 LYS C C 1
ATOM 4389 O O . LYS C 1 25 ? -14.970 29.492 61.982 1.000 10.841 25 LYS C O 1
ATOM 4408 N N . GLN C 1 26 ? -16.184 31.200 62.807 1.000 10.657 26 GLN C N 1
ATOM 4409 C CA . GLN C 1 26 ? -16.258 31.875 61.506 1.000 9.956 26 GLN C CA 1
ATOM 4410 C C . GLN C 1 26 ? -14.864 32.285 61.036 1.000 10.517 26 GLN C C 1
ATOM 4411 O O . GLN C 1 26 ? -14.546 32.171 59.849 1.000 10.838 26 GLN C O 1
ATOM 4425 N N . LEU C 1 27 ? -14.022 32.761 61.955 1.000 10.217 27 LEU C N 1
ATOM 4426 C CA . LEU C 1 27 ? -12.660 33.129 61.576 1.000 9.080 27 LEU C CA 1
ATOM 4427 C C . LEU C 1 27 ? -11.858 31.895 61.151 1.000 9.220 27 LEU C C 1
ATOM 4428 O O . LEU C 1 27 ? -11.182 31.903 60.112 1.000 9.014 27 LEU C O 1
ATOM 4444 N N . LEU C 1 28 ? -11.927 30.811 61.937 1.000 8.914 28 LEU C N 1
ATOM 4445 C CA . LEU C 1 28 ? -11.233 29.583 61.573 1.000 9.251 28 LEU C CA 1
ATOM 4446 C C . LEU C 1 28 ? -11.725 29.050 60.236 1.000 9.033 28 LEU C C 1
ATOM 4447 O O . LEU C 1 28 ? -10.922 28.645 59.390 1.000 9.325 28 LEU C O 1
ATOM 4463 N N . GLU C 1 29 ? -13.043 29.053 60.018 1.000 10.014 29 GLU C N 1
ATOM 4464 C CA . GLU C 1 29 ? -13.586 28.565 58.751 1.000 11.362 29 GLU C CA 1
ATOM 4465 C C . GLU C 1 29 ? -13.008 29.322 57.562 1.000 9.956 29 GLU C C 1
ATOM 4466 O O . GLU C 1 29 ? -12.699 28.720 56.518 1.000 11.157 29 GLU C O 1
ATOM 4478 N N . ALA C 1 30 ? -12.891 30.646 57.686 1.000 10.464 30 ALA C N 1
ATOM 4479 C CA . ALA C 1 30 ? -12.354 31.461 56.603 1.000 10.870 30 ALA C CA 1
ATOM 4480 C C . ALA C 1 30 ? -10.875 31.190 56.374 1.000 10.446 30 ALA C C 1
ATOM 4481 O O . ALA C 1 30 ? -10.438 31.093 55.222 1.000 11.151 30 ALA C O 1
ATOM 4488 N N . ILE C 1 31 ? -10.092 31.080 57.444 1.000 9.214 31 ILE C N 1
ATOM 4489 C CA . ILE C 1 31 ? -8.687 30.710 57.287 1.000 9.717 31 ILE C CA 1
ATOM 4490 C C . ILE C 1 31 ? -8.561 29.379 56.567 1.000 9.988 31 ILE C C 1
ATOM 4491 O O . ILE C 1 31 ? -7.761 29.224 55.631 1.000 10.401 31 ILE C O 1
ATOM 4507 N N . ILE C 1 32 ? -9.344 28.391 57.002 1.000 9.904 32 ILE C N 1
ATOM 4508 C CA . ILE C 1 32 ? -9.249 27.043 56.443 1.000 10.333 32 ILE C CA 1
ATOM 4509 C C . ILE C 1 32 ? -9.668 27.031 54.977 1.000 11.375 32 ILE C C 1
ATOM 4510 O O . ILE C 1 32 ? -9.018 26.398 54.139 1.000 11.428 32 ILE C O 1
ATOM 4526 N N A SER C 1 33 ? -10.779 27.697 54.654 0.600 11.425 33 SER C N 1
ATOM 4527 N N B SER C 1 33 ? -10.751 27.730 54.635 0.400 11.994 33 SER C N 1
ATOM 4528 C CA A SER C 1 33 ? -11.269 27.693 53.282 0.600 12.309 33 SER C CA 1
ATOM 4529 C CA B SER C 1 33 ? -11.257 27.655 53.269 0.400 13.128 33 SER C CA 1
ATOM 4530 C C A SER C 1 33 ? -10.312 28.427 52.354 0.600 12.836 33 SER C C 1
ATOM 4531 C C B SER C 1 33 ? -10.422 28.486 52.297 0.400 13.391 33 SER C C 1
ATOM 4532 O O A SER C 1 33 ? -9.915 27.901 51.305 0.600 13.249 33 SER C O 1
ATOM 4533 O O B SER C 1 33 ? -10.228 28.084 51.144 0.400 14.586 33 SER C O 1
ATOM 4548 N N . ARG C 1 34 ? -9.912 29.639 52.739 1.000 12.220 34 ARG C N 1
ATOM 4549 C CA . ARG C 1 34 ? -9.141 30.482 51.835 1.000 13.288 34 ARG C CA 1
ATOM 4550 C C . ARG C 1 34 ? -7.753 29.921 51.592 1.000 14.797 34 ARG C C 1
ATOM 4551 O O . ARG C 1 34 ? -7.178 30.147 50.526 1.000 16.823 34 ARG C O 1
ATOM 4573 N N . ASN C 1 35 ? -7.193 29.202 52.559 1.000 11.504 35 ASN C N 1
ATOM 4574 C CA . ASN C 1 35 ? -5.875 28.610 52.425 1.000 11.125 35 ASN C CA 1
ATOM 4575 C C . ASN C 1 35 ? -5.944 27.118 52.149 1.000 12.162 35 ASN C C 1
ATOM 4576 O O . ASN C 1 35 ? -4.901 26.471 52.071 1.000 13.254 35 ASN C O 1
ATOM 4587 N N . GLU C 1 36 ? -7.141 26.566 51.970 1.000 11.099 36 GLU C N 1
ATOM 4588 C CA . GLU C 1 36 ? -7.331 25.145 51.675 1.000 13.120 36 GLU C CA 1
ATOM 4589 C C . GLU C 1 36 ? -6.497 24.271 52.611 1.000 11.093 36 GLU C C 1
ATOM 4590 O O . GLU C 1 36 ? -5.712 23.429 52.189 1.000 12.925 36 GLU C O 1
ATOM 4602 N N . VAL C 1 37 ? -6.700 24.467 53.909 1.000 9.928 37 VAL C N 1
ATOM 4603 C CA . VAL C 1 37 ? -5.849 23.849 54.921 1.000 10.030 37 VAL C CA 1
ATOM 4604 C C . VAL C 1 37 ? -6.356 22.456 55.265 1.000 10.314 37 VAL C C 1
ATOM 4605 O O . VAL C 1 37 ? -7.471 22.290 55.768 1.000 10.325 37 VAL C O 1
ATOM 4618 N N . ASP C 1 38 ? -5.502 21.465 55.068 1.000 9.238 38 ASP C N 1
ATOM 4619 C CA . ASP C 1 38 ? -5.750 20.108 55.529 1.000 8.972 38 ASP C CA 1
ATOM 4620 C C . ASP C 1 38 ? -5.337 20.026 56.994 1.000 8.551 38 ASP C C 1
ATOM 4621 O O . ASP C 1 38 ? -4.184 20.343 57.323 1.000 8.727 38 ASP C O 1
ATOM 4630 N N . PRO C 1 39 ? -6.236 19.631 57.904 1.000 9.093 39 PRO C N 1
ATOM 4631 C CA . PRO C 1 39 ? -5.869 19.588 59.330 1.000 9.191 39 PRO C CA 1
ATOM 4632 C C . PRO C 1 39 ? -4.610 18.799 59.616 1.000 7.861 39 PRO C C 1
ATOM 4633 O O . PRO C 1 39 ? -3.899 19.130 60.573 1.000 7.909 39 PRO C O 1
ATOM 4644 N N . GLU C 1 40 ? -4.344 17.740 58.844 1.000 8.588 40 GLU C N 1
ATOM 4645 C CA . GLU C 1 40 ? -3.199 16.878 59.111 1.000 9.683 40 GLU C CA 1
ATOM 4646 C C . GLU C 1 40 ? -1.875 17.606 58.931 1.000 8.514 40 GLU C C 1
ATOM 4647 O O . GLU C 1 40 ? -0.853 17.137 59.445 1.000 8.588 40 GLU C O 1
ATOM 4659 N N . ARG C 1 41 ? -1.863 18.703 58.183 1.000 7.361 41 ARG C N 1
ATOM 4660 C CA . ARG C 1 41 ? -0.685 19.525 57.957 1.000 7.367 41 ARG C CA 1
ATOM 4661 C C . ARG C 1 41 ? -0.502 20.617 59.019 1.000 8.075 41 ARG C C 1
ATOM 4662 O O . ARG C 1 41 ? 0.493 21.351 58.967 1.000 8.243 41 ARG C O 1
ATOM 4683 N N . VAL C 1 42 ? -1.412 20.750 59.980 1.000 7.727 42 VAL C N 1
ATOM 4684 C CA . VAL C 1 42 ? -1.321 21.813 60.974 1.000 7.933 42 VAL C CA 1
ATOM 4685 C C . VAL C 1 42 ? -0.529 21.337 62.184 1.000 7.475 42 VAL C C 1
ATOM 4686 O O . VAL C 1 42 ? -0.910 20.388 62.871 1.000 8.717 42 VAL C O 1
ATOM 4699 N N . VAL C 1 43 ? 0.589 22.005 62.436 1.000 7.914 43 VAL C N 1
ATOM 4700 C CA . VAL C 1 43 ? 1.462 21.661 63.549 1.000 7.506 43 VAL C CA 1
ATOM 4701 C C . VAL C 1 43 ? 0.799 21.984 64.883 1.000 7.038 43 VAL C C 1
ATOM 4702 O O . VAL C 1 43 ? 0.828 21.174 65.821 1.000 7.696 43 VAL C O 1
ATOM 4715 N N . GLN C 1 44 ? 0.229 23.179 64.988 1.000 8.004 44 GLN C N 1
ATOM 4716 C CA . GLN C 1 44 ? -0.375 23.705 66.199 1.000 7.267 44 GLN C CA 1
ATOM 4717 C C . GLN C 1 44 ? -1.062 25.016 65.887 1.000 6.674 44 GLN C C 1
ATOM 4718 O O . GLN C 1 44 ? -0.815 25.640 64.846 1.000 8.846 44 GLN C O 1
ATOM 4732 N N . ILE C 1 45 ? -1.912 25.432 66.816 1.000 7.509 45 ILE C N 1
ATOM 4733 C CA . ILE C 1 45 ? -2.646 26.680 66.743 1.000 8.204 45 ILE C CA 1
ATOM 4734 C C . ILE C 1 45 ? -2.548 27.385 68.084 1.000 7.425 45 ILE C C 1
ATOM 4735 O O . ILE C 1 45 ? -2.724 26.759 69.134 1.000 7.980 45 ILE C O 1
ATOM 4751 N N . LEU C 1 46 ? -2.318 28.697 68.036 1.000 7.190 46 LEU C N 1
ATOM 4752 C CA . LEU C 1 46 ? -2.508 29.579 69.184 1.000 8.322 46 LEU C CA 1
ATOM 4753 C C . LEU C 1 46 ? -3.676 30.514 68.915 1.000 7.401 46 LEU C C 1
ATOM 4754 O O . LEU C 1 46 ? -3.833 31.019 67.801 1.000 7.759 46 LEU C O 1
ATOM 4770 N N . ILE C 1 47 ? -4.489 30.753 69.936 1.000 8.272 47 ILE C N 1
ATOM 4771 C CA . ILE C 1 47 ? -5.563 31.737 69.859 1.000 8.480 47 ILE C CA 1
ATOM 4772 C C . ILE C 1 47 ? -5.444 32.676 71.050 1.000 8.901 47 ILE C C 1
ATOM 4773 O O . ILE C 1 47 ? -5.449 32.231 72.203 1.000 11.549 47 ILE C O 1
ATOM 4789 N N . SER C 1 48 ? -5.313 33.960 70.785 1.000 8.827 48 SER C N 1
ATOM 4790 C CA . SER C 1 48 ? -5.296 34.940 71.853 1.000 9.293 48 SER C CA 1
ATOM 4791 C C . SER C 1 48 ? -6.621 35.691 71.909 1.000 8.748 48 SER C C 1
ATOM 4792 O O . SER C 1 48 ? -7.368 35.781 70.929 1.000 8.846 48 SER C O 1
ATOM 4800 N N . ALA C 1 49 ? -6.907 36.210 73.088 1.000 9.106 49 ALA C N 1
ATOM 4801 C CA . ALA C 1 49 ? -8.030 37.101 73.293 1.000 8.696 49 ALA C CA 1
ATOM 4802 C C . ALA C 1 49 ? -7.582 38.261 74.167 1.000 8.025 49 ALA C C 1
ATOM 4803 O O . ALA C 1 49 ? -6.713 38.109 75.031 1.000 9.251 49 ALA C O 1
ATOM 4810 N N . THR C 1 50 ? -8.177 39.423 73.913 1.000 9.291 50 THR C N 1
ATOM 4811 C CA . THR C 1 50 ? -7.990 40.569 74.788 1.000 9.522 50 THR C CA 1
ATOM 4812 C C . THR C 1 50 ? -8.570 40.269 76.173 1.000 9.980 50 THR C C 1
ATOM 4813 O O . THR C 1 50 ? -9.381 39.359 76.372 1.000 10.875 50 THR C O 1
ATOM 4824 N N . GLN C 1 51 ? -8.155 41.076 77.134 1.000 10.801 51 GLN C N 1
ATOM 4825 C CA . GLN C 1 51 ? -8.382 40.855 78.556 1.000 13.883 51 GLN C CA 1
ATOM 4826 C C . GLN C 1 51 ? -9.799 41.172 78.987 1.000 13.404 51 GLN C C 1
ATOM 4827 O O . GLN C 1 51 ? -10.094 41.124 80.193 1.000 14.941 51 GLN C O 1
ATOM 4841 N N . ASP C 1 52 ? -10.671 41.460 78.029 1.000 12.594 52 ASP C N 1
ATOM 4842 C CA . ASP C 1 52 ? -12.090 41.706 78.246 1.000 13.096 52 ASP C CA 1
ATOM 4843 C C . ASP C 1 52 ? -12.957 40.518 77.834 1.000 12.804 52 ASP C C 1
ATOM 4844 O O . ASP C 1 52 ? -14.186 40.663 77.728 1.000 14.649 52 ASP C O 1
ATOM 4853 N N . ILE C 1 53 ? -12.352 39.352 77.598 1.000 11.646 53 ILE C N 1
ATOM 4854 C CA . ILE C 1 53 ? -13.073 38.140 77.206 1.000 11.791 53 ILE C CA 1
ATOM 4855 C C . ILE C 1 53 ? -12.821 37.072 78.266 1.000 12.723 53 ILE C C 1
ATOM 4856 O O . ILE C 1 53 ? -11.692 36.591 78.431 1.000 13.338 53 ILE C O 1
ATOM 4872 N N . HIS C 1 54 ? -13.890 36.667 78.951 1.000 12.552 54 HIS C N 1
ATOM 4873 C CA . HIS C 1 54 ? -13.814 35.718 80.049 1.000 12.288 54 HIS C CA 1
ATOM 4874 C C . HIS C 1 54 ? -14.849 34.616 79.955 1.000 11.886 54 HIS C C 1
ATOM 4875 O O . HIS C 1 54 ? -14.859 33.738 80.814 1.000 12.401 54 HIS C O 1
ATOM 4889 N N . SER C 1 55 ? -15.703 34.622 78.934 1.000 13.196 55 SER C N 1
ATOM 4890 C CA . SER C 1 55 ? -16.854 33.719 78.960 1.000 12.794 55 SER C CA 1
ATOM 4891 C C . SER C 1 55 ? -16.487 32.280 78.611 1.000 11.972 55 SER C C 1
ATOM 4892 O O . SER C 1 55 ? -17.144 31.355 79.097 1.000 13.738 55 SER C O 1
ATOM 4900 N N . VAL C 1 56 ? -15.480 32.067 77.751 1.000 11.730 56 VAL C N 1
ATOM 4901 C CA . VAL C 1 56 ? -15.162 30.731 77.246 1.000 10.957 56 VAL C CA 1
ATOM 4902 C C . VAL C 1 56 ? -13.783 30.783 76.598 1.000 10.378 56 VAL C C 1
ATOM 4903 O O . VAL C 1 56 ? -13.385 31.830 76.079 1.000 10.654 56 VAL C O 1
ATOM 4916 N N . PHE C 1 57 ? -13.054 29.679 76.610 1.000 10.317 57 PHE C N 1
ATOM 4917 C CA . PHE C 1 57 ? -11.834 29.590 75.805 1.000 10.304 57 PHE C CA 1
ATOM 4918 C C . PHE C 1 57 ? -12.204 29.564 74.326 1.000 8.912 57 PHE C C 1
ATOM 4919 O O . PHE C 1 57 ? -12.941 28.667 73.896 1.000 10.296 57 PHE C O 1
ATOM 4936 N N . PRO C 1 58 ? -11.692 30.486 73.505 1.000 9.451 58 PRO C N 1
ATOM 4937 C CA . PRO C 1 58 ? -12.008 30.433 72.064 1.000 10.151 58 PRO C CA 1
ATOM 4938 C C . PRO C 1 58 ? -11.635 29.106 71.421 1.000 10.738 58 PRO C C 1
ATOM 4939 O O . PRO C 1 58 ? -12.275 28.701 70.452 1.000 11.020 58 PRO C O 1
ATOM 4950 N N . ALA C 1 59 ? -10.623 28.418 71.953 1.000 10.183 59 ALA C N 1
ATOM 4951 C CA . ALA C 1 59 ? -10.164 27.152 71.413 1.000 10.741 59 ALA C CA 1
ATOM 4952 C C . ALA C 1 59 ? -11.260 26.104 71.383 1.000 11.636 59 ALA C C 1
ATOM 4953 O O . ALA C 1 59 ? -11.178 25.172 70.574 1.000 11.343 59 ALA C O 1
ATOM 4960 N N . LYS C 1 60 ? -12.278 26.225 72.240 1.000 11.641 60 LYS C N 1
ATOM 4961 C CA . LYS C 1 60 ? -13.373 25.260 72.240 1.000 11.278 60 LYS C CA 1
ATOM 4962 C C . LYS C 1 60 ? -14.085 25.227 70.896 1.000 11.322 60 LYS C C 1
ATOM 4963 O O . LYS C 1 60 ? -14.666 24.199 70.541 1.000 12.886 60 LYS C O 1
ATOM 4982 N N . ALA C 1 61 ? -14.010 26.303 70.118 1.000 11.783 61 ALA C N 1
ATOM 4983 C CA . ALA C 1 61 ? -14.646 26.317 68.806 1.000 12.549 61 ALA C CA 1
ATOM 4984 C C . ALA C 1 61 ? -14.069 25.264 67.861 1.000 13.788 61 ALA C C 1
ATOM 4985 O O . ALA C 1 61 ? -14.762 24.813 66.945 1.000 14.399 61 ALA C O 1
ATOM 4992 N N A LEU C 1 62 ? -12.805 24.877 68.043 0.670 12.594 62 LEU C N 1
ATOM 4993 N N B LEU C 1 62 ? -12.803 24.883 68.035 0.330 13.765 62 LEU C N 1
ATOM 4994 C CA A LEU C 1 62 ? -12.203 23.900 67.138 0.670 13.473 62 LEU C CA 1
ATOM 4995 C CA B LEU C 1 62 ? -12.218 23.899 67.129 0.330 14.707 62 LEU C CA 1
ATOM 4996 C C A LEU C 1 62 ? -12.871 22.539 67.241 0.670 15.368 62 LEU C C 1
ATOM 4997 C C B LEU C 1 62 ? -12.908 22.548 67.225 0.330 15.899 62 LEU C C 1
ATOM 4998 O O A LEU C 1 62 ? -12.789 21.757 66.290 0.670 15.641 62 LEU C O 1
ATOM 4999 O O B LEU C 1 62 ? -12.857 21.768 66.267 0.330 16.144 62 LEU C O 1
ATOM 5030 N N . ARG C 1 63 ? -13.562 22.256 68.351 1.000 16.278 63 ARG C N 1
ATOM 5031 C CA . ARG C 1 63 ? -14.279 20.993 68.468 1.000 20.905 63 ARG C CA 1
ATOM 5032 C C . ARG C 1 63 ? -15.396 20.880 67.437 1.000 21.179 63 ARG C C 1
ATOM 5033 O O . ARG C 1 63 ? -15.897 19.779 67.195 1.000 23.461 63 ARG C O 1
ATOM 5055 N N . GLN C 1 64 ? -15.796 21.993 66.830 1.000 20.045 64 GLN C N 1
ATOM 5056 C CA . GLN C 1 64 ? -16.879 21.999 65.851 1.000 21.789 64 GLN C CA 1
ATOM 5057 C C . GLN C 1 64 ? -16.410 21.605 64.458 1.000 20.563 64 GLN C C 1
ATOM 5058 O O . GLN C 1 64 ? -17.243 21.502 63.551 1.000 22.287 64 GLN C O 1
ATOM 5072 N N . PHE C 1 65 ? -15.118 21.336 64.269 1.000 16.610 65 PHE C N 1
ATOM 5073 C CA . PHE C 1 65 ? -14.554 21.089 62.946 1.000 15.183 65 PHE C CA 1
ATOM 5074 C C . PHE C 1 65 ? -14.241 19.606 62.792 1.000 13.760 65 PHE C C 1
ATOM 5075 O O . PHE C 1 65 ? -13.279 19.098 63.376 1.000 12.846 65 PHE C O 1
ATOM 5092 N N . GLU C 1 66 ? -15.051 18.920 61.994 1.000 14.625 66 GLU C N 1
ATOM 5093 C CA . GLU C 1 66 ? -14.771 17.529 61.673 1.000 16.102 66 GLU C CA 1
ATOM 5094 C C . GLU C 1 66 ? -13.378 17.402 61.067 1.000 12.680 66 GLU C C 1
ATOM 5095 O O . GLU C 1 66 ? -13.002 18.155 60.164 1.000 13.989 66 GLU C O 1
ATOM 5107 N N . GLY C 1 67 ? -12.610 16.438 61.567 1.000 12.341 67 GLY C N 1
ATOM 5108 C CA . GLY C 1 67 ? -11.277 16.188 61.074 1.000 12.091 67 GLY C CA 1
ATOM 5109 C C . GLY C 1 67 ? -10.184 16.929 61.810 1.000 11.644 67 GLY C C 1
ATOM 5110 O O . GLY C 1 67 ? -9.004 16.644 61.575 1.000 12.009 67 GLY C O 1
ATOM 5114 N N . TRP C 1 68 ? -10.533 17.854 62.708 1.000 10.707 68 TRP C N 1
ATOM 5115 C CA . TRP C 1 68 ? -9.566 18.709 63.389 1.000 10.222 68 TRP C CA 1
ATOM 5116 C C . TRP C 1 68 ? -9.323 18.294 64.838 1.000 9.722 68 TRP C C 1
ATOM 5117 O O . TRP C 1 68 ? -8.674 19.034 65.590 1.000 9.683 68 TRP C O 1
ATOM 5138 N N . THR C 1 69 ? -9.797 17.116 65.249 1.000 10.749 69 THR C N 1
ATOM 5139 C CA . THR C 1 69 ? -9.764 16.793 66.673 1.000 12.570 69 THR C CA 1
ATOM 5140 C C . THR C 1 69 ? -8.348 16.526 67.181 1.000 11.536 69 THR C C 1
ATOM 5141 O O . THR C 1 69 ? -8.138 16.545 68.395 1.000 13.470 69 THR C O 1
ATOM 5152 N N . TYR C 1 70 ? -7.376 16.292 66.295 1.000 10.443 70 TYR C N 1
ATOM 5153 C CA . TYR C 1 70 ? -6.006 15.987 66.683 1.000 10.662 70 TYR C CA 1
ATOM 5154 C C . TYR C 1 70 ? -5.084 17.190 66.505 1.000 9.928 70 TYR C C 1
ATOM 5155 O O . TYR C 1 70 ? -3.871 17.066 66.709 1.000 10.320 70 TYR C O 1
ATOM 5173 N N . VAL C 1 71 ? -5.614 18.351 66.126 1.000 9.238 71 VAL C N 1
ATOM 5174 C CA . VAL C 1 71 ? -4.786 19.547 65.975 1.000 8.735 71 VAL C CA 1
ATOM 5175 C C . VAL C 1 71 ? -4.607 20.198 67.338 1.000 8.591 71 VAL C C 1
ATOM 5176 O O . VAL C 1 71 ? -5.595 20.600 67.958 1.000 9.348 71 VAL C O 1
ATOM 5189 N N . PRO C 1 72 ? -3.385 20.345 67.830 1.000 9.067 72 PRO C N 1
ATOM 5190 C CA . PRO C 1 72 ? -3.203 20.943 69.154 1.000 9.888 72 PRO C CA 1
ATOM 5191 C C . PRO C 1 72 ? -3.446 22.430 69.089 1.000 9.925 72 PRO C C 1
ATOM 5192 O O . PRO C 1 72 ? -3.003 23.114 68.160 1.000 10.654 72 PRO C O 1
ATOM 5203 N N . VAL C 1 73 ? -4.149 22.937 70.100 1.000 10.085 73 VAL C N 1
ATOM 5204 C CA . VAL C 1 73 ? -4.515 24.345 70.170 1.000 11.565 73 VAL C CA 1
ATOM 5205 C C . VAL C 1 73 ? -4.461 24.767 71.633 1.000 12.599 73 VAL C C 1
ATOM 5206 O O . VAL C 1 73 ? -4.798 23.987 72.529 1.000 14.733 73 VAL C O 1
ATOM 5219 N N . THR C 1 74 ? -4.021 25.994 71.870 1.000 12.125 74 THR C N 1
ATOM 5220 C CA . THR C 1 74 ? -4.033 26.557 73.221 1.000 10.809 74 THR C CA 1
ATOM 5221 C C . THR C 1 74 ? -4.154 28.063 73.102 1.000 9.941 74 THR C C 1
ATOM 5222 O O . THR C 1 74 ? -3.921 28.650 72.036 1.000 10.096 74 THR C O 1
ATOM 5233 N N . CYS C 1 75 ? -4.492 28.692 74.214 1.000 8.654 75 CYS C N 1
ATOM 5234 C CA . CYS C 1 75 ? -4.798 30.105 74.228 1.000 8.219 75 CYS C CA 1
ATOM 5235 C C . CYS C 1 75 ? -3.806 30.914 75.052 1.000 7.417 75 CYS C C 1
ATOM 5236 O O . CYS C 1 75 ? -2.986 30.393 75.806 1.000 9.527 75 CYS C O 1
ATOM 5244 N N A MET C 1 76 ? -3.947 32.232 74.922 0.490 7.156 76 MET C N 1
ATOM 5245 N N B MET C 1 76 ? -3.877 32.224 74.887 0.510 9.267 76 MET C N 1
ATOM 5246 C CA A MET C 1 76 ? -3.057 33.162 75.603 0.490 7.735 76 MET C CA 1
ATOM 5247 C CA B MET C 1 76 ? -3.124 33.113 75.757 0.510 9.388 76 MET C CA 1
ATOM 5248 C C A MET C 1 76 ? -3.693 34.549 75.625 0.490 7.251 76 MET C C 1
ATOM 5249 C C B MET C 1 76 ? -3.803 34.473 75.739 0.510 8.919 76 MET C C 1
ATOM 5250 O O A MET C 1 76 ? -4.430 34.919 74.707 0.490 8.204 76 MET C O 1
ATOM 5251 O O B MET C 1 76 ? -4.685 34.742 74.918 0.510 9.914 76 MET C O 1
ATOM 5278 N N . GLN C 1 77 ? -3.398 35.312 76.676 1.000 8.201 77 GLN C N 1
ATOM 5279 C CA . GLN C 1 77 ? -3.902 36.668 76.784 1.000 9.385 77 GLN C CA 1
ATOM 5280 C C . GLN C 1 77 ? -3.109 37.604 75.890 1.000 8.835 77 GLN C C 1
ATOM 5281 O O . GLN C 1 77 ? -1.878 37.665 75.979 1.000 10.557 77 GLN C O 1
ATOM 5296 N N . GLU C 1 78 ? -3.821 38.377 75.087 1.000 8.490 78 GLU C N 1
ATOM 5297 C CA . GLU C 1 78 ? -3.217 39.436 74.296 1.000 8.464 78 GLU C CA 1
ATOM 5298 C C . GLU C 1 78 ? -2.874 40.620 75.198 1.000 8.791 78 GLU C C 1
ATOM 5299 O O . GLU C 1 78 ? -3.500 40.841 76.242 1.000 10.472 78 GLU C O 1
ATOM 5311 N N . LEU C 1 79 ? -1.858 41.378 74.795 1.000 9.120 79 LEU C N 1
ATOM 5312 C CA . LEU C 1 79 ? -1.525 42.626 75.449 1.000 9.509 79 LEU C CA 1
ATOM 5313 C C . LEU C 1 79 ? -2.726 43.578 75.452 1.000 10.233 79 LEU C C 1
ATOM 5314 O O . LEU C 1 79 ? -3.608 43.514 74.589 1.000 10.767 79 LEU C O 1
ATOM 5330 N N . ASP C 1 80 ? -2.730 44.485 76.422 1.000 10.306 80 ASP C N 1
ATOM 5331 C CA . ASP C 1 80 ? -3.764 45.507 76.570 1.000 11.388 80 ASP C CA 1
ATOM 5332 C C . ASP C 1 80 ? -3.151 46.840 76.127 1.000 11.149 80 ASP C C 1
ATOM 5333 O O . ASP C 1 80 ? -2.519 47.554 76.916 1.000 12.591 80 ASP C O 1
ATOM 5342 N N . ILE C 1 81 ? -3.294 47.140 74.833 1.000 11.362 81 ILE C N 1
ATOM 5343 C CA . ILE C 1 81 ? -2.640 48.287 74.204 1.000 11.846 81 ILE C CA 1
ATOM 5344 C C . ILE C 1 81 ? -3.618 49.445 74.101 1.000 14.728 81 ILE C C 1
ATOM 5345 O O . ILE C 1 81 ? -4.753 49.286 73.634 1.000 16.081 81 ILE C O 1
ATOM 5361 N N . HIS C 1 82 ? -3.181 50.607 74.560 1.000 16.936 82 HIS C N 1
ATOM 5362 C CA . HIS C 1 82 ? -3.991 51.811 74.459 1.000 19.823 82 HIS C CA 1
ATOM 5363 C C . HIS C 1 82 ? -4.156 52.136 72.986 1.000 21.397 82 HIS C C 1
ATOM 5364 O O . HIS C 1 82 ? -3.168 52.237 72.251 1.000 24.458 82 HIS C O 1
ATOM 5378 N N . GLY C 1 83 ? -5.406 52.247 72.537 1.000 22.632 83 GLY C N 1
ATOM 5379 C CA . GLY C 1 83 ? -5.704 52.336 71.123 1.000 22.595 83 GLY C CA 1
ATOM 5380 C C . GLY C 1 83 ? -5.832 51.005 70.407 1.000 22.190 83 GLY C C 1
ATOM 5381 O O . GLY C 1 83 ? -6.153 50.994 69.209 1.000 25.464 83 GLY C O 1
ATOM 5385 N N . GLY C 1 84 ? -5.582 49.887 71.091 1.000 18.250 84 GLY C N 1
ATOM 5386 C CA . GLY C 1 84 ? -5.802 48.603 70.493 1.000 17.149 84 GLY C CA 1
ATOM 5387 C C . GLY C 1 84 ? -7.267 48.253 70.448 1.000 16.157 84 GLY C C 1
ATOM 5388 O O . GLY C 1 84 ? -8.092 48.765 71.191 1.000 16.949 84 GLY C O 1
ATOM 5392 N N . LEU C 1 85 ? -7.571 47.313 69.578 1.000 15.483 85 LEU C N 1
ATOM 5393 C CA . LEU C 1 85 ? -8.944 46.903 69.361 1.000 14.402 85 LEU C CA 1
ATOM 5394 C C . LEU C 1 85 ? -9.447 46.116 70.563 1.000 12.717 85 LEU C C 1
ATOM 5395 O O . LEU C 1 85 ? -8.804 45.162 71.005 1.000 13.970 85 LEU C O 1
ATOM 5411 N N . LYS C 1 86 ? -10.617 46.493 71.074 1.000 15.197 86 LYS C N 1
ATOM 5412 C CA . LYS C 1 86 ? -11.224 45.763 72.178 1.000 14.994 86 LYS C CA 1
ATOM 5413 C C . LYS C 1 86 ? -11.977 44.527 71.673 1.000 12.591 86 LYS C C 1
ATOM 5414 O O . LYS C 1 86 ? -12.287 44.386 70.488 1.000 12.057 86 LYS C O 1
ATOM 5433 N N . HIS C 1 87 ? -12.207 43.579 72.581 1.000 11.622 87 HIS C N 1
ATOM 5434 C CA . HIS C 1 87 ? -13.024 42.406 72.270 1.000 11.336 87 HIS C CA 1
ATOM 5435 C C . HIS C 1 87 ? -12.509 41.670 71.037 1.000 10.117 87 HIS C C 1
ATOM 5436 O O . HIS C 1 87 ? -13.271 41.313 70.138 1.000 11.265 87 HIS C O 1
ATOM 5450 N N . CYS C 1 88 ? -11.196 41.423 71.002 1.000 10.025 88 CYS C N 1
ATOM 5451 C CA . CYS C 1 88 ? -10.535 40.933 69.800 1.000 8.867 88 CYS C CA 1
ATOM 5452 C C . CYS C 1 88 ? -9.920 39.567 70.036 1.000 9.075 88 CYS C C 1
ATOM 5453 O O . CYS C 1 88 ? -9.226 39.349 71.033 1.000 9.954 88 CYS C O 1
ATOM 5461 N N . ILE C 1 89 ? -10.181 38.663 69.097 1.000 8.338 89 ILE C N 1
ATOM 5462 C CA . ILE C 1 89 ? -9.682 37.295 69.088 1.000 8.619 89 ILE C CA 1
ATOM 5463 C C . ILE C 1 89 ? -8.747 37.167 67.895 1.000 8.333 89 ILE C C 1
ATOM 5464 O O . ILE C 1 89 ? -9.125 37.519 66.777 1.000 8.859 89 ILE C O 1
ATOM 5480 N N . ARG C 1 90 ? -7.542 36.640 68.127 1.000 7.814 90 ARG C N 1
ATOM 5481 C CA . ARG C 1 90 ? -6.518 36.497 67.099 1.000 7.990 90 ARG C CA 1
ATOM 5482 C C . ARG C 1 90 ? -6.047 35.053 67.056 1.000 7.501 90 ARG C C 1
ATOM 5483 O O . ARG C 1 90 ? -5.889 34.399 68.085 1.000 10.264 90 ARG C O 1
ATOM 5504 N N . VAL C 1 91 ? -5.847 34.561 65.849 1.000 7.861 91 VAL C N 1
ATOM 5505 C CA . VAL C 1 91 ? -5.394 33.203 65.577 1.000 7.480 91 VAL C CA 1
ATOM 5506 C C . VAL C 1 91 ? -4.009 33.237 64.951 1.000 8.011 91 VAL C C 1
ATOM 5507 O O . VAL C 1 91 ? -3.729 34.073 64.092 1.000 8.812 91 VAL C O 1
ATOM 5520 N N . LEU C 1 92 ? -3.157 32.291 65.349 1.000 8.180 92 LEU C N 1
ATOM 5521 C CA . LEU C 1 92 ? -1.893 31.998 64.660 1.000 7.654 92 LEU C CA 1
ATOM 5522 C C . LEU C 1 92 ? -1.866 30.485 64.445 1.000 7.806 92 LEU C C 1
ATOM 5523 O O . LEU C 1 92 ? -1.652 29.710 65.379 1.000 8.625 92 LEU C O 1
ATOM 5539 N N . MET C 1 93 ? -2.103 30.064 63.214 1.000 7.435 93 MET C N 1
ATOM 5540 C CA . MET C 1 93 ? -2.134 28.653 62.853 1.000 8.525 93 MET C CA 1
ATOM 5541 C C . MET C 1 93 ? -0.828 28.330 62.132 1.000 9.135 93 MET C C 1
ATOM 5542 O O . MET C 1 93 ? -0.519 28.954 61.120 1.000 11.133 93 MET C O 1
ATOM 5556 N N . THR C 1 94 ? -0.064 27.371 62.646 1.000 8.969 94 THR C N 1
ATOM 5557 C CA . THR C 1 94 ? 1.225 27.007 62.065 1.000 8.490 94 THR C CA 1
ATOM 5558 C C . THR C 1 94 ? 1.001 25.806 61.158 1.000 8.893 94 THR C C 1
ATOM 5559 O O . THR C 1 94 ? 0.675 24.714 61.640 1.000 8.746 94 THR C O 1
ATOM 5570 N N . VAL C 1 95 ? 1.170 26.005 59.850 1.000 9.196 95 VAL C N 1
ATOM 5571 C CA . VAL C 1 95 ? 0.815 25.020 58.842 1.000 8.248 95 VAL C CA 1
ATOM 5572 C C . VAL C 1 95 ? 2.059 24.594 58.070 1.000 8.356 95 VAL C C 1
ATOM 5573 O O . VAL C 1 95 ? 2.875 25.430 57.665 1.000 8.867 95 VAL C O 1
ATOM 5586 N N . GLN C 1 96 ? 2.179 23.292 57.812 1.000 8.048 96 GLN C N 1
ATOM 5587 C CA . GLN C 1 96 ? 3.138 22.835 56.806 1.000 8.117 96 GLN C CA 1
ATOM 5588 C C . GLN C 1 96 ? 2.595 23.186 55.429 1.000 8.562 96 GLN C C 1
ATOM 5589 O O . GLN C 1 96 ? 1.616 22.589 54.984 1.000 9.638 96 GLN C O 1
ATOM 5603 N N . THR C 1 97 ? 3.207 24.174 54.785 1.000 8.898 97 THR C N 1
ATOM 5604 C CA . THR C 1 97 ? 2.801 24.598 53.456 1.000 8.801 97 THR C CA 1
ATOM 5605 C C . THR C 1 97 ? 3.994 25.250 52.775 1.000 8.743 97 THR C C 1
ATOM 5606 O O . THR C 1 97 ? 4.717 26.049 53.383 1.000 9.083 97 THR C O 1
ATOM 5617 N N . ASP C 1 98 ? 4.170 24.930 51.497 1.000 8.727 98 ASP C N 1
ATOM 5618 C CA . ASP C 1 98 ? 5.203 25.532 50.675 1.000 9.483 98 ASP C CA 1
ATOM 5619 C C . ASP C 1 98 ? 4.754 26.837 50.043 1.000 9.220 98 ASP C C 1
ATOM 5620 O O . ASP C 1 98 ? 5.558 27.467 49.360 1.000 9.656 98 ASP C O 1
ATOM 5629 N N . THR C 1 99 ? 3.503 27.263 50.269 1.000 8.375 99 THR C N 1
ATOM 5630 C CA . THR C 1 99 ? 3.016 28.533 49.751 1.000 8.564 99 THR C CA 1
ATOM 5631 C C . THR C 1 99 ? 3.996 29.639 50.103 1.000 9.248 99 THR C C 1
ATOM 5632 O O . THR C 1 99 ? 4.523 29.705 51.219 1.000 9.538 99 THR C O 1
ATOM 5643 N N . LYS C 1 100 ? 4.245 30.520 49.134 1.000 10.054 100 LYS C N 1
ATOM 5644 C CA . LYS C 1 100 ? 5.136 31.648 49.350 1.000 11.357 100 LYS C CA 1
ATOM 5645 C C . LYS C 1 100 ? 4.590 32.542 50.448 1.000 10.728 100 LYS C C 1
ATOM 5646 O O . LYS C 1 100 ? 3.385 32.709 50.615 1.000 10.046 100 LYS C O 1
ATOM 5665 N N . GLN C 1 101 ? 5.499 33.174 51.173 1.000 9.799 101 GLN C N 1
ATOM 5666 C CA . GLN C 1 101 ? 5.094 33.976 52.315 1.000 10.343 101 GLN C CA 1
ATOM 5667 C C . GLN C 1 101 ? 4.097 35.052 51.914 1.000 9.756 101 GLN C C 1
ATOM 5668 O O . GLN C 1 101 ? 3.105 35.272 52.617 1.000 10.551 101 GLN C O 1
ATOM 5682 N N . GLU C 1 102 ? 4.333 35.730 50.787 1.000 10.862 102 GLU C N 1
ATOM 5683 C CA . GLU C 1 102 ? 3.448 36.786 50.313 1.000 12.038 102 GLU C CA 1
ATOM 5684 C C . GLU C 1 102 ? 2.113 36.271 49.777 1.000 11.780 102 GLU C C 1
ATOM 5685 O O . GLU C 1 102 ? 1.214 37.083 49.543 1.000 12.965 102 GLU C O 1
ATOM 5697 N N . ASP C 1 103 ? 1.958 34.965 49.581 1.000 10.293 103 ASP C N 1
ATOM 5698 C CA . ASP C 1 103 ? 0.722 34.403 49.053 1.000 10.422 103 ASP C CA 1
ATOM 5699 C C . ASP C 1 103 ? -0.200 33.845 50.141 1.000 10.049 103 ASP C C 1
ATOM 5700 O O . ASP C 1 103 ? -1.356 33.522 49.841 1.000 11.265 103 ASP C O 1
ATOM 5709 N N . VAL C 1 104 ? 0.282 33.700 51.381 1.000 9.443 104 VAL C N 1
ATOM 5710 C CA . VAL C 1 104 ? -0.575 33.205 52.452 1.000 9.501 104 VAL C CA 1
ATOM 5711 C C . VAL C 1 104 ? -1.725 34.174 52.642 1.000 10.641 104 VAL C C 1
ATOM 5712 O O . VAL C 1 104 ? -1.539 35.399 52.644 1.000 10.920 104 VAL C O 1
ATOM 5725 N N A GLN C 1 105 ? -2.923 33.624 52.830 0.490 9.880 105 GLN C N 1
ATOM 5726 N N B GLN C 1 105 ? -2.934 33.638 52.832 0.510 9.638 105 GLN C N 1
ATOM 5727 C CA A GLN C 1 105 ? -4.140 34.410 53.000 0.490 10.467 105 GLN C CA 1
ATOM 5728 C CA B GLN C 1 105 ? -4.131 34.472 52.968 0.510 10.120 105 GLN C CA 1
ATOM 5729 C C A GLN C 1 105 ? -4.430 34.561 54.494 0.490 10.496 105 GLN C C 1
ATOM 5730 C C B GLN C 1 105 ? -4.507 34.622 54.445 0.510 8.985 105 GLN C C 1
ATOM 5731 O O A GLN C 1 105 ? -5.028 33.684 55.121 0.490 12.354 105 GLN C O 1
ATOM 5732 O O B GLN C 1 105 ? -5.256 33.828 55.010 0.510 9.162 105 GLN C O 1
ATOM 5759 N N . HIS C 1 106 ? -3.994 35.679 55.065 1.000 9.372 106 HIS C N 1
ATOM 5760 C CA . HIS C 1 106 ? -4.348 36.028 56.434 1.000 9.322 106 HIS C CA 1
ATOM 5761 C C . HIS C 1 106 ? -5.722 36.694 56.425 1.000 10.883 106 HIS C C 1
ATOM 5762 O O . HIS C 1 106 ? -6.092 37.369 55.470 1.000 13.302 106 HIS C O 1
ATOM 5777 N N . VAL C 1 107 ? -6.502 36.464 57.477 1.000 9.301 107 VAL C N 1
ATOM 5778 C CA . VAL C 1 107 ? -7.933 36.754 57.457 1.000 9.809 107 VAL C CA 1
ATOM 5779 C C . VAL C 1 107 ? -8.284 37.727 58.566 1.000 10.038 107 VAL C C 1
ATOM 5780 O O . VAL C 1 107 ? -8.075 37.443 59.751 1.000 10.714 107 VAL C O 1
ATOM 5793 N N . TYR C 1 108 ? -8.907 38.832 58.186 1.000 10.404 108 TYR C N 1
ATOM 5794 C CA . TYR C 1 108 ? -9.295 39.877 59.132 1.000 11.009 108 TYR C CA 1
ATOM 5795 C C . TYR C 1 108 ? -10.769 40.168 58.917 1.000 11.551 108 TYR C C 1
ATOM 5796 O O . TYR C 1 108 ? -11.163 40.568 57.818 1.000 12.744 108 TYR C O 1
ATOM 5814 N N . LEU C 1 109 ? -11.575 39.955 59.956 1.000 10.888 109 LEU C N 1
ATOM 5815 C CA . LEU C 1 109 ? -13.024 40.031 59.896 1.000 10.925 109 LEU C CA 1
ATOM 5816 C C . LEU C 1 109 ? -13.584 40.996 60.935 1.000 11.067 109 LEU C C 1
ATOM 5817 O O . LEU C 1 109 ? -12.893 41.459 61.848 1.000 11.462 109 LEU C O 1
ATOM 5833 N N . GLU C 1 110 ? -14.876 41.299 60.773 1.000 11.012 110 GLU C N 1
ATOM 5834 C CA . GLU C 1 110 ? -15.639 42.104 61.722 1.000 11.433 110 GLU C CA 1
ATOM 5835 C C . GLU C 1 110 ? -14.916 43.434 61.935 1.000 11.812 110 GLU C C 1
ATOM 5836 O O . GLU C 1 110 ? -14.539 44.088 60.951 1.000 12.880 110 GLU C O 1
ATOM 5848 N N . GLU C 1 111 ? -14.736 43.890 63.169 1.000 12.028 111 GLU C N 1
ATOM 5849 C CA . GLU C 1 111 ? -14.091 45.165 63.415 1.000 12.894 111 GLU C CA 1
ATOM 5850 C C . GLU C 1 111 ? -12.582 45.109 63.257 1.000 12.528 111 GLU C C 1
ATOM 5851 O O . GLU C 1 111 ? -11.920 46.141 63.419 1.000 13.141 111 GLU C O 1
ATOM 5863 N N . ALA C 1 112 ? -12.015 43.952 62.941 1.000 11.499 112 ALA C N 1
ATOM 5864 C CA . ALA C 1 112 ? -10.575 43.790 62.821 1.000 10.841 112 ALA C CA 1
ATOM 5865 C C . ALA C 1 112 ? -10.084 43.959 61.381 1.000 11.096 112 ALA C C 1
ATOM 5866 O O . ALA C 1 112 ? -8.905 43.753 61.128 1.000 11.559 112 ALA C O 1
ATOM 5873 N N . VAL C 1 113 ? -10.954 44.356 60.443 1.000 12.294 113 VAL C N 1
ATOM 5874 C CA . VAL C 1 113 ? -10.563 44.391 59.030 1.000 13.262 113 VAL C CA 1
ATOM 5875 C C . VAL C 1 113 ? -9.346 45.266 58.756 1.000 14.646 113 VAL C C 1
ATOM 5876 O O . VAL C 1 113 ? -8.552 44.954 57.855 1.000 15.257 113 VAL C O 1
ATOM 5889 N N . THR C 1 114 ? -9.172 46.367 59.496 1.000 14.833 114 THR C N 1
ATOM 5890 C CA . THR C 1 114 ? -8.023 47.234 59.225 1.000 18.765 114 THR C CA 1
ATOM 5891 C C . THR C 1 114 ? -6.715 46.723 59.827 1.000 19.971 114 THR C C 1
ATOM 5892 O O . THR C 1 114 ? -5.683 47.375 59.641 1.000 21.097 114 THR C O 1
ATOM 5903 N N . LEU C 1 115 ? -6.717 45.609 60.555 1.000 19.402 115 LEU C N 1
ATOM 5904 C CA . LEU C 1 115 ? -5.481 45.128 61.156 1.000 19.650 115 LEU C CA 1
ATOM 5905 C C . LEU C 1 115 ? -4.597 44.352 60.180 1.000 22.105 115 LEU C C 1
ATOM 5906 O O . LEU C 1 115 ? -3.536 43.882 60.597 1.000 23.371 115 LEU C O 1
ATOM 5922 N N . ARG C 1 116 ? -4.983 44.198 58.908 1.000 23.637 116 ARG C N 1
ATOM 5923 C CA . ARG C 1 116 ? -4.188 43.363 58.011 1.000 28.498 116 ARG C CA 1
ATOM 5924 C C . ARG C 1 116 ? -2.788 43.961 57.849 1.000 32.528 116 ARG C C 1
ATOM 5925 O O . ARG C 1 116 ? -2.620 45.182 57.850 1.000 31.251 116 ARG C O 1
ATOM 5946 N N . PRO C 1 117 ? -1.762 43.107 57.713 1.000 38.515 117 PRO C N 1
ATOM 5947 C CA . PRO C 1 117 ? -0.375 43.615 57.752 1.000 41.979 117 PRO C CA 1
ATOM 5948 C C . PRO C 1 117 ? -0.057 44.732 56.769 1.000 44.729 117 PRO C C 1
ATOM 5949 O O . PRO C 1 117 ? 0.476 45.773 57.173 1.000 45.379 117 PRO C O 1
ATOM 5960 N N . ASP C 1 118 ? -0.351 44.546 55.487 1.000 46.387 118 ASP C N 1
ATOM 5961 C CA . ASP C 1 118 ? 0.057 45.567 54.512 1.000 47.595 118 ASP C CA 1
ATOM 5962 C C . ASP C 1 118 ? -0.689 46.906 54.686 1.000 47.119 118 ASP C C 1
ATOM 5963 O O . ASP C 1 118 ? -0.500 47.800 53.858 1.000 47.743 118 ASP C O 1
ATOM 5972 N N . LEU C 1 119 ? -1.510 47.066 55.720 1.000 46.045 119 LEU C N 1
ATOM 5973 C CA . LEU C 1 119 ? -2.013 48.378 56.111 1.000 45.763 119 LEU C CA 1
ATOM 5974 C C . LEU C 1 119 ? -1.255 48.860 57.353 1.000 46.490 119 LEU C C 1
ATOM 5975 O O . LEU C 1 119 ? -0.854 48.051 58.195 1.000 46.898 119 LEU C O 1
ATOM 5991 N N A MET D 1 1 ? 31.653 61.328 19.735 0.580 20.629 1 MET D N 1
ATOM 5992 N N B MET D 1 1 ? 31.489 61.649 19.635 0.420 19.889 1 MET D N 1
ATOM 5993 C CA A MET D 1 1 ? 31.948 60.411 20.880 0.580 18.944 1 MET D CA 1
ATOM 5994 C CA B MET D 1 1 ? 31.760 60.632 20.691 0.420 19.573 1 MET D CA 1
ATOM 5995 C C A MET D 1 1 ? 30.736 60.307 21.819 0.580 16.444 1 MET D C 1
ATOM 5996 C C B MET D 1 1 ? 30.591 60.487 21.652 0.420 16.494 1 MET D C 1
ATOM 5997 O O A MET D 1 1 ? 30.659 60.996 22.836 0.580 16.739 1 MET D O 1
ATOM 5998 O O B MET D 1 1 ? 30.427 61.306 22.557 0.420 16.399 1 MET D O 1
ATOM 6027 N N . MET D 1 2 ? 29.797 59.436 21.466 1.000 14.318 2 MET D N 1
ATOM 6028 C CA . MET D 1 2 ? 28.544 59.266 22.193 1.000 12.852 2 MET D CA 1
ATOM 6029 C C . MET D 1 2 ? 28.673 58.158 23.230 1.000 12.617 2 MET D C 1
ATOM 6030 O O . MET D 1 2 ? 29.616 57.362 23.199 1.000 12.107 2 MET D O 1
ATOM 6045 N N . PHE D 1 3 ? 27.725 58.142 24.181 1.000 12.312 3 PHE D N 1
ATOM 6046 C CA . PHE D 1 3 ? 27.678 57.147 25.249 1.000 11.615 3 PHE D CA 1
ATOM 6047 C C . PHE D 1 3 ? 26.291 56.529 25.310 1.000 10.878 3 PHE D C 1
ATOM 6048 O O . PHE D 1 3 ? 25.290 57.196 25.023 1.000 11.362 3 PHE D O 1
ATOM 6065 N N . ARG D 1 4 ? 26.251 55.250 25.692 1.000 10.538 4 ARG D N 1
ATOM 6066 C CA . ARG D 1 4 ? 25.000 54.517 25.792 1.000 10.604 4 ARG D CA 1
ATOM 6067 C C . ARG D 1 4 ? 25.023 53.632 27.029 1.000 10.788 4 ARG D C 1
ATOM 6068 O O . ARG D 1 4 ? 26.024 52.984 27.324 1.000 11.207 4 ARG D O 1
ATOM 6089 N N . GLY D 1 5 ? 23.883 53.552 27.708 1.000 10.291 5 GLY D N 1
ATOM 6090 C CA . GLY D 1 5 ? 23.699 52.538 28.724 1.000 9.204 5 GLY D CA 1
ATOM 6091 C C . GLY D 1 5 ? 23.360 51.204 28.081 1.000 9.885 5 GLY D C 1
ATOM 6092 O O . GLY D 1 5 ? 22.588 51.131 27.129 1.000 11.309 5 GLY D O 1
ATOM 6096 N N . ILE D 1 6 ? 23.948 50.140 28.629 1.000 10.201 6 ILE D N 1
ATOM 6097 C CA . ILE D 1 6 ? 23.683 48.774 28.193 1.000 10.867 6 ILE D CA 1
ATOM 6098 C C . ILE D 1 6 ? 23.184 48.015 29.412 1.000 11.999 6 ILE D C 1
ATOM 6099 O O . ILE D 1 6 ? 23.872 47.964 30.445 1.000 12.744 6 ILE D O 1
ATOM 6115 N N . ARG D 1 7 ? 21.987 47.433 29.299 1.000 11.936 7 ARG D N 1
ATOM 6116 C CA . ARG D 1 7 ? 21.383 46.706 30.403 1.000 12.683 7 ARG D CA 1
ATOM 6117 C C . ARG D 1 7 ? 21.536 45.204 30.238 1.000 12.691 7 ARG D C 1
ATOM 6118 O O . ARG D 1 7 ? 21.550 44.664 29.126 1.000 14.802 7 ARG D O 1
ATOM 6139 N N . GLY D 1 8 ? 21.652 44.533 31.379 1.000 12.357 8 GLY D N 1
ATOM 6140 C CA . GLY D 1 8 ? 21.532 43.096 31.426 1.000 14.389 8 GLY D CA 1
ATOM 6141 C C . GLY D 1 8 ? 20.794 42.688 32.684 1.000 13.652 8 GLY D C 1
ATOM 6142 O O . GLY D 1 8 ? 20.799 43.397 33.695 1.000 14.591 8 GLY D O 1
ATOM 6146 N N . ALA D 1 9 ? 20.184 41.510 32.622 1.000 12.944 9 ALA D N 1
ATOM 6147 C CA . ALA D 1 9 ? 19.533 40.948 33.794 1.000 13.523 9 ALA D CA 1
ATOM 6148 C C . ALA D 1 9 ? 19.685 39.442 33.750 1.000 13.923 9 ALA D C 1
ATOM 6149 O O . ALA D 1 9 ? 19.664 38.837 32.677 1.000 14.681 9 ALA D O 1
ATOM 6156 N N . THR D 1 10 ? 19.846 38.853 34.922 1.000 13.317 10 THR D N 1
ATOM 6157 C CA . THR D 1 10 ? 19.919 37.414 35.063 1.000 14.175 10 THR D CA 1
ATOM 6158 C C . THR D 1 10 ? 19.364 37.034 36.427 1.000 13.975 10 THR D C 1
ATOM 6159 O O . THR D 1 10 ? 18.951 37.888 37.216 1.000 13.999 10 THR D O 1
ATOM 6170 N N . THR D 1 11 ? 19.326 35.730 36.686 1.000 15.765 11 THR D N 1
ATOM 6171 C CA . THR D 1 11 ? 18.879 35.242 37.978 1.000 15.612 11 THR D CA 1
ATOM 6172 C C . THR D 1 11 ? 19.816 34.147 38.451 1.000 15.570 11 THR D C 1
ATOM 6173 O O . THR D 1 11 ? 20.556 33.548 37.660 1.000 16.476 11 THR D O 1
ATOM 6184 N N . VAL D 1 12 ? 19.766 33.903 39.759 1.000 15.378 12 VAL D N 1
ATOM 6185 C CA . VAL D 1 12 ? 20.517 32.842 40.406 1.000 15.749 12 VAL D CA 1
ATOM 6186 C C . VAL D 1 12 ? 19.535 31.815 40.955 1.000 17.292 12 VAL D C 1
ATOM 6187 O O . VAL D 1 12 ? 18.419 32.147 41.380 1.000 18.310 12 VAL D O 1
ATOM 6200 N N . THR D 1 13 ? 19.964 30.553 40.961 1.000 17.352 13 THR D N 1
ATOM 6201 C CA . THR D 1 13 ? 19.141 29.500 41.541 1.000 18.565 13 THR D CA 1
ATOM 6202 C C . THR D 1 13 ? 19.306 29.398 43.054 1.000 17.976 13 THR D C 1
ATOM 6203 O O . THR D 1 13 ? 18.513 28.714 43.710 1.000 19.868 13 THR D O 1
ATOM 6214 N N . GLU D 1 14 ? 20.334 30.029 43.616 1.000 18.436 14 GLU D N 1
ATOM 6215 C CA . GLU D 1 14 ? 20.593 29.968 45.045 1.000 19.597 14 GLU D CA 1
ATOM 6216 C C . GLU D 1 14 ? 21.496 31.142 45.394 1.000 18.118 14 GLU D C 1
ATOM 6217 O O . GLU D 1 14 ? 22.236 31.630 44.544 1.000 18.584 14 GLU D O 1
ATOM 6229 N N . ASP D 1 15 ? 21.420 31.601 46.644 1.000 16.560 15 ASP D N 1
ATOM 6230 C CA . ASP D 1 15 ? 22.276 32.701 47.094 1.000 16.076 15 ASP D CA 1
ATOM 6231 C C . ASP D 1 15 ? 23.558 32.145 47.705 1.000 17.297 15 ASP D C 1
ATOM 6232 O O . ASP D 1 15 ? 23.724 32.064 48.928 1.000 18.360 15 ASP D O 1
ATOM 6241 N N . THR D 1 16 ? 24.471 31.742 46.823 1.000 18.081 16 THR D N 1
ATOM 6242 C CA . THR D 1 16 ? 25.801 31.311 47.216 1.000 18.747 16 THR D CA 1
ATOM 6243 C C . THR D 1 16 ? 26.824 32.072 46.384 1.000 17.944 16 THR D C 1
ATOM 6244 O O . THR D 1 16 ? 26.553 32.481 45.250 1.000 18.342 16 THR D O 1
ATOM 6255 N N . GLU D 1 17 ? 28.026 32.228 46.934 1.000 18.750 17 GLU D N 1
ATOM 6256 C CA . GLU D 1 17 ? 29.026 33.015 46.220 1.000 19.568 17 GLU D CA 1
ATOM 6257 C C . GLU D 1 17 ? 29.316 32.430 44.841 1.000 19.500 17 GLU D C 1
ATOM 6258 O O . GLU D 1 17 ? 29.397 33.163 43.848 1.000 18.823 17 GLU D O 1
ATOM 6270 N N . THR D 1 18 ? 29.466 31.106 44.753 1.000 19.008 18 THR D N 1
ATOM 6271 C CA . THR D 1 18 ? 29.811 30.492 43.474 1.000 19.666 18 THR D CA 1
ATOM 6272 C C . THR D 1 18 ? 28.732 30.763 42.431 1.000 19.463 18 THR D C 1
ATOM 6273 O O . THR D 1 18 ? 29.028 31.124 41.284 1.000 18.881 18 THR D O 1
ATOM 6284 N N . GLU D 1 19 ? 27.467 30.570 42.808 1.000 19.442 19 GLU D N 1
ATOM 6285 C CA . GLU D 1 19 ? 26.377 30.769 41.855 1.000 19.721 19 GLU D CA 1
ATOM 6286 C C . GLU D 1 19 ? 26.229 32.238 41.474 1.000 18.176 19 GLU D C 1
ATOM 6287 O O . GLU D 1 19 ? 26.034 32.554 40.296 1.000 17.302 19 GLU D O 1
ATOM 6299 N N . VAL D 1 20 ? 26.309 33.145 42.449 1.000 16.915 20 VAL D N 1
ATOM 6300 C CA . VAL D 1 20 ? 26.174 34.570 42.148 1.000 15.923 20 VAL D CA 1
ATOM 6301 C C . VAL D 1 20 ? 27.296 35.025 41.226 1.000 15.573 20 VAL D C 1
ATOM 6302 O O . VAL D 1 20 ? 27.058 35.725 40.237 1.000 15.010 20 VAL D O 1
ATOM 6315 N N . LEU D 1 21 ? 28.536 34.642 41.534 1.000 16.534 21 LEU D N 1
ATOM 6316 C CA . LEU D 1 21 ? 29.649 35.055 40.688 1.000 16.715 21 LEU D CA 1
ATOM 6317 C C . LEU D 1 21 ? 29.564 34.418 39.309 1.000 16.531 21 LEU D C 1
ATOM 6318 O O . LEU D 1 21 ? 29.823 35.081 38.301 1.000 17.410 21 LEU D O 1
ATOM 6334 N N . ASN D 1 22 ? 29.198 33.137 39.239 1.000 17.768 22 ASN D N 1
ATOM 6335 C CA . ASN D 1 22 ? 29.107 32.483 37.938 1.000 20.160 22 ASN D CA 1
ATOM 6336 C C . ASN D 1 22 ? 28.048 33.137 37.064 1.000 18.507 22 ASN D C 1
ATOM 6337 O O . ASN D 1 22 ? 28.284 33.408 35.880 1.000 18.521 22 ASN D O 1
ATOM 6348 N N . LYS D 1 23 ? 26.877 33.416 37.634 1.000 16.357 23 LYS D N 1
ATOM 6349 C CA . LYS D 1 23 ? 25.802 34.000 36.837 1.000 17.194 23 LYS D CA 1
ATOM 6350 C C . LYS D 1 23 ? 26.101 35.442 36.469 1.000 15.720 23 LYS D C 1
ATOM 6351 O O . LYS D 1 23 ? 25.786 35.877 35.353 1.000 14.754 23 LYS D O 1
ATOM 6370 N N . THR D 1 24 ? 26.733 36.195 37.379 1.000 14.107 24 THR D N 1
ATOM 6371 C CA . THR D 1 24 ? 27.096 37.575 37.054 1.000 13.615 24 THR D CA 1
ATOM 6372 C C . THR D 1 24 ? 28.162 37.588 35.966 1.000 13.328 24 THR D C 1
ATOM 6373 O O . THR D 1 24 ? 28.089 38.374 35.016 1.000 13.939 24 THR D O 1
ATOM 6384 N N . LYS D 1 25 ? 29.143 36.697 36.078 1.000 15.512 25 LYS D N 1
ATOM 6385 C CA . LYS D 1 25 ? 30.171 36.593 35.049 1.000 15.815 25 LYS D CA 1
ATOM 6386 C C . LYS D 1 25 ? 29.553 36.257 33.696 1.000 16.455 25 LYS D C 1
ATOM 6387 O O . LYS D 1 25 ? 29.888 36.872 32.677 1.000 17.081 25 LYS D O 1
ATOM 6406 N N . GLN D 1 26 ? 28.643 35.280 33.671 1.000 16.694 26 GLN D N 1
ATOM 6407 C CA . GLN D 1 26 ? 27.999 34.893 32.418 1.000 17.492 26 GLN D CA 1
ATOM 6408 C C . GLN D 1 26 ? 27.216 36.057 31.829 1.000 16.449 26 GLN D C 1
ATOM 6409 O O . GLN D 1 26 ? 27.218 36.261 30.610 1.000 17.484 26 GLN D O 1
ATOM 6423 N N . LEU D 1 27 ? 26.543 36.842 32.674 1.000 16.015 27 LEU D N 1
ATOM 6424 C CA . LEU D 1 27 ? 25.792 37.980 32.162 1.000 14.544 27 LEU D CA 1
ATOM 6425 C C . LEU D 1 27 ? 26.735 39.035 31.600 1.000 15.426 27 LEU D C 1
ATOM 6426 O O . LEU D 1 27 ? 26.515 39.568 30.500 1.000 14.349 27 LEU D O 1
ATOM 6442 N N . LEU D 1 28 ? 27.800 39.347 32.343 1.000 15.086 28 LEU D N 1
ATOM 6443 C CA . LEU D 1 28 ? 28.794 40.301 31.856 1.000 13.633 28 LEU D CA 1
ATOM 6444 C C . LEU D 1 28 ? 29.422 39.829 30.553 1.000 14.215 28 LEU D C 1
ATOM 6445 O O . LEU D 1 28 ? 29.574 40.620 29.611 1.000 14.575 28 LEU D O 1
ATOM 6461 N N . GLU D 1 29 ? 29.793 38.546 30.479 1.000 15.597 29 GLU D N 1
ATOM 6462 C CA . GLU D 1 29 ? 30.352 38.000 29.247 1.000 16.960 29 GLU D CA 1
ATOM 6463 C C . GLU D 1 29 ? 29.426 38.239 28.059 1.000 17.136 29 GLU D C 1
ATOM 6464 O O . GLU D 1 29 ? 29.885 38.594 26.968 1.000 18.371 29 GLU D O 1
ATOM 6476 N N . ALA D 1 30 ? 28.120 38.048 28.250 1.000 16.141 30 ALA D N 1
ATOM 6477 C CA . ALA D 1 30 ? 27.172 38.229 27.154 1.000 17.815 30 ALA D CA 1
ATOM 6478 C C . ALA D 1 30 ? 27.043 39.695 26.751 1.000 16.486 30 ALA D C 1
ATOM 6479 O O 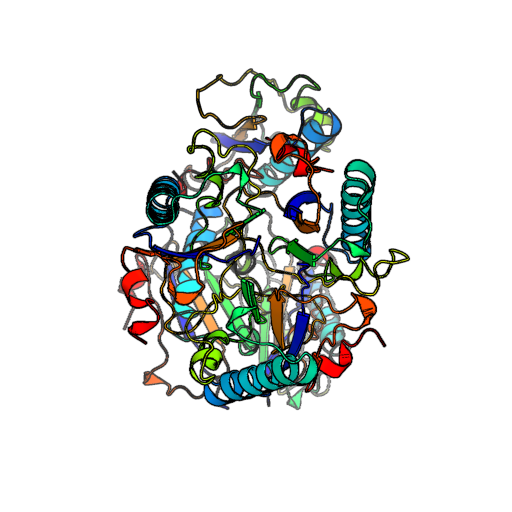. ALA D 1 30 ? 27.004 40.017 25.559 1.000 16.070 30 ALA D O 1
ATOM 6486 N N . ILE D 1 31 ? 26.958 40.605 27.726 1.000 16.015 31 ILE D N 1
ATOM 6487 C CA . ILE D 1 31 ? 26.929 42.033 27.415 1.000 15.394 31 ILE D CA 1
ATOM 6488 C C . ILE D 1 31 ? 28.171 42.418 26.621 1.000 14.710 31 ILE D C 1
ATOM 6489 O O . ILE D 1 31 ? 28.106 43.154 25.627 1.000 14.770 31 ILE D O 1
ATOM 6505 N N . ILE D 1 32 ? 29.332 41.969 27.085 1.000 14.591 32 ILE D N 1
ATOM 6506 C CA . ILE D 1 32 ? 30.607 42.375 26.495 1.000 15.054 32 ILE D CA 1
ATOM 6507 C C . ILE D 1 32 ? 30.752 41.797 25.090 1.000 15.739 32 ILE D C 1
ATOM 6508 O O . ILE D 1 32 ? 31.151 42.498 24.151 1.000 16.899 32 ILE D O 1
ATOM 6524 N N . SER D 1 33 ? 30.434 40.510 24.923 1.000 16.952 33 SER D N 1
ATOM 6525 C CA . SER D 1 33 ? 30.562 39.860 23.621 1.000 18.147 33 SER D CA 1
ATOM 6526 C C . SER D 1 33 ? 29.583 40.441 22.608 1.000 17.055 33 SER D C 1
ATOM 6527 O O . SER D 1 33 ? 29.952 40.714 21.460 1.000 19.668 33 SER D O 1
ATOM 6535 N N . ARG D 1 34 ? 28.323 40.626 23.005 1.000 17.913 34 ARG D N 1
ATOM 6536 C CA . ARG D 1 34 ? 27.308 41.027 22.036 1.000 18.026 34 ARG D CA 1
ATOM 6537 C C . ARG D 1 34 ? 27.430 42.488 21.632 1.000 18.673 34 ARG D C 1
ATOM 6538 O O . ARG D 1 34 ? 26.993 42.852 20.533 1.000 21.632 34 ARG D O 1
ATOM 6559 N N . ASN D 1 35 ? 28.032 43.321 22.474 1.000 17.123 35 ASN D N 1
ATOM 6560 C CA . ASN D 1 35 ? 28.233 44.728 22.168 1.000 17.047 35 ASN D CA 1
ATOM 6561 C C . ASN D 1 35 ? 29.683 45.062 21.883 1.000 18.494 35 ASN D C 1
ATOM 6562 O O . ASN D 1 35 ? 30.011 46.236 21.711 1.000 17.897 35 ASN D O 1
ATOM 6573 N N . GLU D 1 36 ? 30.547 44.053 21.778 1.000 18.415 36 GLU D N 1
ATOM 6574 C CA . GLU D 1 36 ? 31.955 44.240 21.460 1.000 19.337 36 GLU D CA 1
ATOM 6575 C C . GLU D 1 36 ? 32.590 45.310 22.350 1.000 16.778 36 GLU D C 1
ATOM 6576 O O . GLU D 1 36 ? 33.229 46.247 21.864 1.000 19.065 36 GLU D O 1
ATOM 6588 N N . VAL D 1 37 ? 32.445 45.157 23.668 1.000 15.268 37 VAL D N 1
ATOM 6589 C CA . VAL D 1 37 ? 32.809 46.218 24.605 1.000 14.778 37 VAL D CA 1
ATOM 6590 C C . VAL D 1 37 ? 34.286 46.135 24.977 1.000 13.694 37 VAL D C 1
ATOM 6591 O O . VAL D 1 37 ? 34.743 45.133 25.537 1.000 15.994 37 VAL D O 1
ATOM 6604 N N . ASP D 1 38 ? 35.016 47.208 24.680 1.000 14.149 38 ASP D N 1
ATOM 6605 C CA . ASP D 1 38 ? 36.393 47.391 25.143 1.000 14.952 38 ASP D CA 1
ATOM 6606 C C . ASP D 1 38 ? 36.347 47.985 26.543 1.000 14.049 38 ASP D C 1
ATOM 6607 O O . ASP D 1 38 ? 35.723 49.029 26.734 1.000 13.467 38 ASP D O 1
ATOM 6616 N N . PRO D 1 39 ? 36.979 47.357 27.546 1.000 13.702 39 PRO D N 1
ATOM 6617 C CA . PRO D 1 39 ? 36.922 47.912 28.908 1.000 13.446 39 PRO D CA 1
ATOM 6618 C C . PRO D 1 39 ? 37.362 49.360 28.991 1.000 12.312 39 PRO D C 1
ATOM 6619 O O . PRO D 1 39 ? 36.839 50.121 29.817 1.000 11.828 39 PRO D O 1
ATOM 6630 N N . GLU D 1 40 ? 38.325 49.765 28.165 1.000 12.399 40 GLU D N 1
ATOM 6631 C CA . GLU D 1 40 ? 38.838 51.128 28.215 1.000 13.538 40 GLU D CA 1
ATOM 6632 C C . GLU D 1 40 ? 37.784 52.154 27.827 1.000 12.854 40 GLU D C 1
ATOM 6633 O O . GLU D 1 40 ? 37.913 53.335 28.182 1.000 12.783 40 GLU D O 1
ATOM 6645 N N . ARG D 1 41 ? 36.742 51.731 27.130 1.000 11.325 41 ARG D N 1
ATOM 6646 C CA . ARG D 1 41 ? 35.647 52.591 26.711 1.000 11.222 41 ARG D CA 1
ATOM 6647 C C . ARG D 1 41 ? 34.488 52.607 27.704 1.000 11.393 41 ARG D C 1
ATOM 6648 O O . ARG D 1 41 ? 33.482 53.278 27.447 1.000 12.225 41 ARG D O 1
ATOM 6669 N N . VAL D 1 42 ? 34.594 51.890 28.815 1.000 11.670 42 VAL D N 1
ATOM 6670 C CA . VAL D 1 42 ? 33.514 51.811 29.796 1.000 10.425 42 VAL D CA 1
ATOM 6671 C C . VAL D 1 42 ? 33.696 52.913 30.833 1.000 9.864 42 VAL D C 1
ATOM 6672 O O . VAL D 1 42 ? 34.696 52.943 31.553 1.000 10.306 42 VAL D O 1
ATOM 6685 N N . VAL D 1 43 ? 32.713 53.814 30.903 1.000 9.567 43 VAL D N 1
ATOM 6686 C CA . VAL D 1 43 ? 32.759 54.915 31.861 1.000 10.730 43 VAL D CA 1
ATOM 6687 C C . VAL D 1 43 ? 32.622 54.402 33.285 1.000 9.062 43 VAL D C 1
ATOM 6688 O O . VAL D 1 43 ? 33.373 54.815 34.187 1.000 10.599 43 VAL D O 1
ATOM 6701 N N . GLN D 1 44 ? 31.621 53.550 33.513 1.000 9.414 44 GLN D N 1
ATOM 6702 C CA . GLN D 1 44 ? 31.311 53.016 34.830 1.000 9.564 44 GLN D CA 1
ATOM 6703 C C . GLN D 1 44 ? 30.254 51.940 34.674 1.000 9.527 44 GLN D C 1
ATOM 6704 O O . GLN D 1 44 ? 29.603 51.834 33.631 1.000 10.156 44 GLN D O 1
ATOM 6718 N N . ILE D 1 45 ? 30.107 51.137 35.725 1.000 9.762 45 ILE D N 1
ATOM 6719 C CA . ILE D 1 45 ? 29.102 50.082 35.784 1.000 9.256 45 ILE D CA 1
ATOM 6720 C C . ILE D 1 45 ? 28.345 50.177 37.105 1.000 9.312 45 ILE D C 1
ATOM 6721 O O . ILE D 1 45 ? 28.955 50.347 38.167 1.000 10.225 45 ILE D O 1
ATOM 6737 N N . LEU D 1 46 ? 27.016 50.041 37.038 1.000 8.935 46 LEU D N 1
ATOM 6738 C CA . LEU D 1 46 ? 26.192 49.820 38.218 1.000 9.306 46 LEU D CA 1
ATOM 6739 C C . LEU D 1 46 ? 25.636 48.399 38.173 1.000 9.156 46 LEU D C 1
ATOM 6740 O O . LEU D 1 46 ? 25.239 47.916 37.103 1.000 9.870 46 LEU D O 1
ATOM 6756 N N . ILE D 1 47 ? 25.580 47.737 39.327 1.000 9.570 47 ILE D N 1
ATOM 6757 C CA . ILE D 1 47 ? 24.981 46.418 39.414 1.000 10.596 47 ILE D CA 1
ATOM 6758 C C . ILE D 1 47 ? 24.000 46.427 40.580 1.000 9.949 47 ILE D C 1
ATOM 6759 O O . ILE D 1 47 ? 24.385 46.712 41.723 1.000 12.049 47 ILE D O 1
ATOM 6775 N N . SER D 1 48 ? 22.745 46.113 40.302 1.000 10.380 48 SER D N 1
ATOM 6776 C CA . SER D 1 48 ? 21.774 45.945 41.371 1.000 10.630 48 SER D CA 1
ATOM 6777 C C . SER D 1 48 ? 21.514 44.478 41.646 1.000 10.346 48 SER D C 1
ATOM 6778 O O . SER D 1 48 ? 21.694 43.609 40.792 1.000 10.878 48 SER D O 1
ATOM 6786 N N . ALA D 1 49 ? 21.059 44.217 42.867 1.000 10.251 49 ALA D N 1
ATOM 6787 C CA . ALA D 1 49 ? 20.618 42.879 43.227 1.000 10.817 49 ALA D CA 1
ATOM 6788 C C . ALA D 1 49 ? 19.386 43.015 44.097 1.000 10.978 49 ALA D C 1
ATOM 6789 O O . ALA D 1 49 ? 19.275 43.973 44.872 1.000 11.230 49 ALA D O 1
ATOM 6796 N N . THR D 1 50 ? 18.445 42.088 43.932 1.000 12.491 50 THR D N 1
ATOM 6797 C CA . THR D 1 50 ? 17.300 42.014 44.831 1.000 13.125 50 THR D CA 1
ATOM 6798 C C . THR D 1 50 ? 17.783 41.724 46.250 1.000 13.002 50 THR D C 1
ATOM 6799 O O . THR D 1 50 ? 18.902 41.267 46.478 1.000 13.304 50 THR D O 1
ATOM 6810 N N . GLN D 1 51 ? 16.943 42.074 47.211 1.000 15.291 51 GLN D N 1
ATOM 6811 C CA . GLN D 1 51 ? 17.347 42.077 48.614 1.000 17.349 51 GLN D CA 1
ATOM 6812 C C . GLN D 1 51 ? 17.382 40.670 49.230 1.000 17.289 51 GLN D C 1
ATOM 6813 O O . GLN D 1 51 ? 17.516 40.561 50.454 1.000 19.668 51 GLN D O 1
ATOM 6827 N N . ASP D 1 52 ? 17.263 39.622 48.407 1.000 16.197 52 ASP D N 1
ATOM 6828 C CA . ASP D 1 52 ? 17.450 38.227 48.789 1.000 16.920 52 ASP D CA 1
ATOM 6829 C C . ASP D 1 52 ? 18.829 37.684 48.423 1.000 17.815 52 ASP D C 1
ATOM 6830 O O . ASP D 1 52 ? 19.044 36.470 48.480 1.000 20.084 52 ASP D O 1
ATOM 6839 N N . ILE D 1 53 ? 19.779 38.543 48.071 1.000 15.291 53 ILE D N 1
ATOM 6840 C CA . ILE D 1 53 ? 21.126 38.110 47.721 1.000 14.762 53 ILE D CA 1
ATOM 6841 C C . ILE D 1 53 ? 22.087 38.768 48.700 1.000 14.854 53 ILE D C 1
ATOM 6842 O O . ILE D 1 53 ? 22.221 40.000 48.711 1.000 16.981 53 ILE D O 1
ATOM 6858 N N . HIS D 1 54 ? 22.779 37.945 49.504 1.000 14.646 54 HIS D N 1
ATOM 6859 C CA . HIS D 1 54 ? 23.685 38.443 50.534 1.000 14.596 54 HIS D CA 1
ATOM 6860 C C . HIS D 1 54 ? 25.051 37.778 50.534 1.000 14.515 54 HIS D C 1
ATOM 6861 O O . HIS D 1 54 ? 25.893 38.145 51.353 1.000 15.154 54 HIS D O 1
ATOM 6875 N N . SER D 1 55 ? 25.289 36.803 49.660 1.000 14.349 55 SER D N 1
ATOM 6876 C CA . SER D 1 55 ? 26.482 35.979 49.799 1.000 14.407 55 SER D CA 1
ATOM 6877 C C . SER D 1 55 ? 27.748 36.693 49.349 1.000 14.212 55 SER D C 1
ATOM 6878 O O . SER D 1 55 ? 28.828 36.408 49.875 1.000 15.894 55 SER D O 1
ATOM 6886 N N . VAL D 1 56 ? 27.656 37.589 48.370 1.000 13.657 56 VAL D N 1
ATOM 6887 C CA . VAL D 1 56 ? 28.830 38.240 47.795 1.000 13.431 56 VAL D CA 1
ATOM 6888 C C . VAL D 1 56 ? 28.349 39.450 47.012 1.000 12.459 56 VAL D C 1
ATOM 6889 O O . VAL D 1 56 ? 27.222 39.445 46.496 1.000 13.673 56 VAL D O 1
ATOM 6902 N N . PHE D 1 57 ? 29.184 40.485 46.900 1.000 13.317 57 PHE D N 1
ATOM 6903 C CA . PHE D 1 57 ? 28.914 41.564 45.947 1.000 13.346 57 PHE D CA 1
ATOM 6904 C C . PHE D 1 57 ? 29.032 41.027 44.524 1.000 12.067 57 PHE D C 1
ATOM 6905 O O . PHE D 1 57 ? 30.094 40.496 44.165 1.000 13.302 57 PHE D O 1
ATOM 6922 N N . PRO D 1 58 ? 27.996 41.145 43.682 1.000 13.286 58 PRO D N 1
ATOM 6923 C CA . PRO D 1 58 ? 28.129 40.659 42.293 1.000 13.778 58 PRO D CA 1
ATOM 6924 C C . PRO D 1 58 ? 29.289 41.286 41.555 1.000 13.017 58 PRO D C 1
ATOM 6925 O O . PRO D 1 58 ? 29.885 40.648 40.678 1.000 12.981 58 PRO D O 1
ATOM 6936 N N . ALA D 1 59 ? 29.642 42.523 41.900 1.000 12.770 59 ALA D N 1
ATOM 6937 C CA . ALA D 1 59 ? 30.752 43.208 41.243 1.000 13.728 59 ALA D CA 1
ATOM 6938 C C . ALA D 1 59 ? 32.074 42.473 41.369 1.000 13.052 59 ALA D C 1
ATOM 6939 O O . ALA D 1 59 ? 32.969 42.704 40.550 1.000 13.402 59 ALA D O 1
ATOM 6946 N N . LYS D 1 60 ? 32.221 41.596 42.366 1.000 13.667 60 LYS D N 1
ATOM 6947 C CA . LYS D 1 60 ? 33.451 40.819 42.500 1.000 13.746 60 LYS D CA 1
ATOM 6948 C C . LYS D 1 60 ? 33.735 39.981 41.263 1.000 14.546 60 LYS D C 1
ATOM 6949 O O . LYS D 1 60 ? 34.893 39.666 40.984 1.000 16.026 60 LYS D O 1
ATOM 6968 N N . ALA D 1 61 ? 32.706 39.632 40.494 1.000 14.662 61 ALA D N 1
ATOM 6969 C CA . ALA D 1 61 ? 32.919 38.829 39.290 1.000 15.562 61 ALA D CA 1
ATOM 6970 C C . ALA D 1 61 ? 33.805 39.542 38.277 1.000 15.523 61 ALA D C 1
ATOM 6971 O O . ALA D 1 61 ? 34.446 38.885 37.453 1.000 16.678 61 ALA D O 1
ATOM 6978 N N . LEU D 1 62 ? 33.849 40.871 38.312 1.000 14.557 62 LEU D N 1
ATOM 6979 C CA . LEU D 1 62 ? 34.678 41.595 37.357 1.000 15.728 62 LEU D CA 1
ATOM 6980 C C . LEU D 1 62 ? 36.164 41.335 37.537 1.000 17.686 62 LEU D C 1
ATOM 6981 O O . LEU D 1 62 ? 36.942 41.553 36.603 1.000 17.768 62 LEU D O 1
ATOM 6997 N N . ARG D 1 63 ? 36.577 40.879 38.713 1.000 19.126 63 ARG D N 1
ATOM 6998 C CA . ARG D 1 63 ? 37.982 40.584 38.934 1.000 20.787 63 ARG D CA 1
ATOM 6999 C C . ARG D 1 63 ? 38.477 39.461 38.042 1.000 21.655 63 ARG D C 1
ATOM 7000 O O . ARG D 1 63 ? 39.689 39.330 37.862 1.000 24.379 63 ARG D O 1
ATOM 7021 N N . GLN D 1 64 ? 37.576 38.678 37.455 1.000 21.263 64 GLN D N 1
ATOM 7022 C CA . GLN D 1 64 ? 37.949 37.570 36.582 1.000 22.471 64 GLN D CA 1
ATOM 7023 C C . GLN D 1 64 ? 38.151 38.002 35.134 1.000 22.579 64 GLN D C 1
ATOM 7024 O O . GLN D 1 64 ? 38.531 37.175 34.300 1.000 25.135 64 GLN D O 1
ATOM 7038 N N . PHE D 1 65 ? 37.923 39.274 34.815 1.000 20.255 65 PHE D N 1
ATOM 7039 C CA . PHE D 1 65 ? 37.942 39.759 33.439 1.000 19.092 65 PHE D CA 1
ATOM 7040 C C . PHE D 1 65 ? 39.253 40.496 33.187 1.000 19.931 65 PHE D C 1
ATOM 7041 O O . PHE D 1 65 ? 39.454 41.615 33.672 1.000 18.968 65 PHE D O 1
ATOM 7058 N N . GLU D 1 66 ? 40.153 39.862 32.440 1.000 20.847 66 GLU D N 1
ATOM 7059 C CA . GLU D 1 66 ? 41.417 40.507 32.117 1.000 22.908 66 GLU D CA 1
ATOM 7060 C C . GLU D 1 66 ? 41.139 41.810 31.381 1.000 21.079 66 GLU D C 1
ATOM 7061 O O . GLU D 1 66 ? 40.288 41.867 30.486 1.000 22.347 66 GLU D O 1
ATOM 7073 N N . GLY D 1 67 ? 41.836 42.866 31.780 1.000 19.508 67 GLY D N 1
ATOM 7074 C CA . GLY D 1 67 ? 41.701 44.148 31.144 1.000 17.410 67 GLY D CA 1
ATOM 7075 C C . GLY D 1 67 ? 40.659 45.054 31.763 1.000 16.723 67 GLY D C 1
ATOM 7076 O O . GLY D 1 67 ? 40.599 46.237 31.392 1.000 15.470 67 GLY D O 1
ATOM 7080 N N . TRP D 1 68 ? 39.865 44.556 32.718 1.000 15.918 68 TRP D N 1
ATOM 7081 C CA . TRP D 1 68 ? 38.755 45.301 33.316 1.000 13.752 68 TRP D CA 1
ATOM 7082 C C . TRP D 1 68 ? 39.095 45.842 34.702 1.000 14.444 68 TRP D C 1
ATOM 7083 O O . TRP D 1 68 ? 38.220 46.371 35.387 1.000 15.120 68 TRP D O 1
ATOM 7104 N N . THR D 1 69 ? 40.368 45.797 35.090 1.000 15.628 69 THR D N 1
ATOM 7105 C CA . THR D 1 69 ? 40.764 46.145 36.449 1.000 17.444 69 THR D CA 1
ATOM 7106 C C . THR D 1 69 ? 40.441 47.584 36.816 1.000 16.136 69 THR D C 1
ATOM 7107 O O . THR D 1 69 ? 40.243 47.881 38.001 1.000 18.178 69 THR D O 1
ATOM 7118 N N . TYR D 1 70 ? 40.431 48.491 35.839 1.000 15.402 70 TYR D N 1
ATOM 7119 C CA . TYR D 1 70 ? 40.281 49.917 36.082 1.000 15.439 70 TYR D CA 1
ATOM 7120 C C . TYR D 1 70 ? 38.909 50.436 35.709 1.000 13.317 70 TYR D C 1
ATOM 7121 O O . TYR D 1 70 ? 38.698 51.654 35.710 1.000 13.138 70 TYR D O 1
ATOM 7139 N N . VAL D 1 71 ? 37.967 49.546 35.423 1.000 11.730 71 VAL D N 1
ATOM 7140 C CA . VAL D 1 71 ? 36.594 49.945 35.167 1.000 11.362 71 VAL D CA 1
ATOM 7141 C C . VAL D 1 71 ? 35.858 50.188 36.483 1.000 11.220 71 VAL D C 1
ATOM 7142 O O . VAL D 1 71 ? 35.709 49.258 37.300 1.000 12.054 71 VAL D O 1
ATOM 7155 N N . PRO D 1 72 ? 35.369 51.404 36.743 1.000 11.346 72 PRO D N 1
ATOM 7156 C CA . PRO D 1 72 ? 34.690 51.642 38.022 1.000 11.694 72 PRO D CA 1
ATOM 7157 C C . PRO D 1 72 ? 33.339 50.958 38.074 1.000 12.112 72 PRO D C 1
ATOM 7158 O O . PRO D 1 72 ? 32.557 50.982 37.117 1.000 12.430 72 PRO D O 1
ATOM 7169 N N . VAL D 1 73 ? 33.057 50.357 39.224 1.000 12.738 73 VAL D N 1
ATOM 7170 C CA . VAL D 1 73 ? 31.803 49.634 39.418 1.000 12.715 73 VAL D CA 1
ATOM 7171 C C . VAL D 1 73 ? 31.349 49.822 40.854 1.000 12.944 73 VAL D C 1
ATOM 7172 O O . VAL D 1 73 ? 32.172 49.892 41.770 1.000 15.131 73 VAL D O 1
ATOM 7185 N N . THR D 1 74 ? 30.041 49.920 41.055 1.000 12.136 74 THR D N 1
ATOM 7186 C CA . THR D 1 74 ? 29.495 49.879 42.416 1.000 13.073 74 THR D CA 1
ATOM 7187 C C . THR D 1 74 ? 28.091 49.283 42.328 1.000 11.033 74 THR D C 1
ATOM 7188 O O . THR D 1 74 ? 27.494 49.191 41.251 1.000 11.188 74 THR D O 1
ATOM 7199 N N . CYS D 1 75 ? 27.582 48.851 43.469 1.000 10.246 75 CYS D N 1
ATOM 7200 C CA . CYS D 1 75 ? 26.326 48.113 43.518 1.000 9.904 75 CYS D CA 1
ATOM 7201 C C . CYS D 1 75 ? 25.238 48.918 44.223 1.000 10.420 75 CYS D C 1
ATOM 7202 O O . CYS D 1 75 ? 25.482 49.972 44.798 1.000 10.659 75 CYS D O 1
ATOM 7210 N N A MET D 1 76 ? 24.005 48.419 44.131 0.770 9.788 76 MET D N 1
ATOM 7211 N N B MET D 1 76 ? 24.016 48.394 44.198 0.230 10.525 76 MET D N 1
ATOM 7212 C CA A MET D 1 76 ? 22.865 49.097 44.724 0.770 9.972 76 MET D CA 1
ATOM 7213 C CA B MET D 1 76 ? 22.945 48.996 44.980 0.230 10.767 76 MET D CA 1
ATOM 7214 C C A MET D 1 76 ? 21.735 48.096 44.891 0.770 9.317 76 MET D C 1
ATOM 7215 C C B MET D 1 76 ? 21.806 47.996 45.113 0.230 10.441 76 MET D C 1
ATOM 7216 O O A MET D 1 76 ? 21.585 47.164 44.094 0.770 9.996 76 MET D O 1
ATOM 7217 O O B MET D 1 76 ? 21.757 46.980 44.415 0.230 9.899 76 MET D O 1
ATOM 7244 N N A GLN D 1 77 ? 20.941 48.300 45.938 0.770 10.328 77 GLN D N 1
ATOM 7245 N N B GLN D 1 77 ? 20.885 48.305 46.023 0.230 9.859 77 GLN D N 1
ATOM 7246 C CA A GLN D 1 77 ? 19.803 47.426 46.174 0.770 9.959 77 GLN D CA 1
ATOM 7247 C CA B GLN D 1 77 ? 19.715 47.466 46.228 0.230 9.427 77 GLN D CA 1
ATOM 7248 C C A GLN D 1 77 ? 18.675 47.733 45.196 0.770 10.062 77 GLN D C 1
ATOM 7249 C C B GLN D 1 77 ? 18.678 47.753 45.151 0.230 9.635 77 GLN D C 1
ATOM 7250 O O A GLN D 1 77 ? 18.240 48.883 45.069 0.770 11.325 77 GLN D O 1
ATOM 7251 O O B GLN D 1 77 ? 18.334 48.913 44.895 0.230 9.275 77 GLN D O 1
ATOM 7278 N N . GLU D 1 78 ? 18.194 46.696 44.510 1.000 9.928 78 GLU D N 1
ATOM 7279 C CA . GLU D 1 78 ? 17.006 46.807 43.675 1.000 10.475 78 GLU D CA 1
ATOM 7280 C C . GLU D 1 78 ? 15.766 46.958 44.553 1.000 10.338 78 GLU D C 1
ATOM 7281 O O . GLU D 1 78 ? 15.704 46.499 45.699 1.000 10.817 78 GLU D O 1
ATOM 7294 N N . LEU D 1 79 ? 14.750 47.596 43.989 1.000 10.733 79 LEU D N 1
ATOM 7295 C CA . LEU D 1 79 ? 13.475 47.732 44.685 1.000 11.733 79 LEU D CA 1
ATOM 7296 C C . LEU D 1 79 ? 12.907 46.356 45.007 1.000 13.494 79 LEU D C 1
ATOM 7297 O O . LEU D 1 79 ? 13.095 45.386 44.263 1.000 14.023 79 LEU D O 1
ATOM 7313 N N . ASP D 1 80 ? 12.170 46.295 46.116 1.000 13.817 80 ASP D N 1
ATOM 7314 C CA . ASP D 1 80 ? 11.385 45.123 46.492 1.000 14.568 80 ASP D CA 1
ATOM 7315 C C . ASP D 1 80 ? 9.957 45.351 46.004 1.000 13.920 80 ASP D C 1
ATOM 7316 O O . ASP D 1 80 ? 9.166 46.040 46.651 1.000 14.889 80 ASP D O 1
ATOM 7325 N N . ILE D 1 81 ? 9.631 44.795 44.843 1.000 13.996 81 ILE D N 1
ATOM 7326 C CA . ILE D 1 81 ? 8.336 44.987 44.207 1.000 14.697 81 ILE D CA 1
ATOM 7327 C C . ILE D 1 81 ? 7.529 43.715 44.385 1.000 16.510 81 ILE D C 1
ATOM 7328 O O . ILE D 1 81 ? 8.041 42.613 44.168 1.000 17.318 81 ILE D O 1
ATOM 7344 N N . HIS D 1 82 ? 6.269 43.870 44.773 1.000 17.957 82 HIS D N 1
ATOM 7345 C CA . HIS D 1 82 ? 5.395 42.714 44.892 1.000 22.203 82 HIS D CA 1
ATOM 7346 C C . HIS D 1 82 ? 5.225 42.094 43.515 1.000 21.382 82 HIS D C 1
ATOM 7347 O O . HIS D 1 82 ? 4.812 42.767 42.569 1.000 23.195 82 HIS D O 1
ATOM 7361 N N . GLY D 1 83 ? 5.603 40.832 43.386 1.000 22.476 83 GLY D N 1
ATOM 7362 C CA . GLY D 1 83 ? 5.572 40.165 42.108 1.000 21.932 83 GLY D CA 1
ATOM 7363 C C . GLY D 1 83 ? 6.831 40.333 41.292 1.000 22.453 83 GLY D C 1
ATOM 7364 O O . GLY D 1 83 ? 6.917 39.772 40.192 1.000 24.790 83 GLY D O 1
ATOM 7368 N N . GLY D 1 84 ? 7.807 41.078 41.798 1.000 20.029 84 GLY D N 1
ATOM 7369 C CA . GLY D 1 84 ? 9.061 41.226 41.085 1.000 19.631 84 GLY D CA 1
ATOM 7370 C C . GLY D 1 84 ? 9.862 39.937 41.041 1.000 18.047 84 GLY D C 1
ATOM 7371 O O . GLY D 1 84 ? 9.744 39.061 41.906 1.000 18.931 84 GLY D O 1
ATOM 7375 N N . LEU D 1 85 ? 10.708 39.839 40.022 1.000 17.010 85 LEU D N 1
ATOM 7376 C CA . LEU D 1 85 ? 11.520 38.649 39.827 1.000 16.741 85 LEU D CA 1
ATOM 7377 C C . LEU D 1 85 ? 12.482 38.487 40.993 1.000 15.857 85 LEU D C 1
ATOM 7378 O O . LEU D 1 85 ? 13.188 39.426 41.370 1.000 17.010 85 LEU D O 1
ATOM 7394 N N . LYS D 1 86 ? 12.483 37.300 41.593 1.000 16.655 86 LYS D N 1
ATOM 7395 C CA . LYS D 1 86 ? 13.344 37.044 42.735 1.000 17.144 86 LYS D CA 1
ATOM 7396 C C . LYS D 1 86 ? 14.748 36.663 42.275 1.000 15.312 86 LYS D C 1
ATOM 7397 O O . LYS D 1 86 ? 14.969 36.255 41.129 1.000 17.247 86 LYS D O 1
ATOM 7416 N N . HIS D 1 87 ? 15.709 36.825 43.187 1.000 15.610 87 HIS D N 1
ATOM 7417 C CA . HIS D 1 87 ? 17.080 36.386 42.967 1.000 16.860 87 HIS D CA 1
ATOM 7418 C C . HIS D 1 87 ? 17.631 36.946 41.661 1.000 15.697 87 HIS D C 1
ATOM 7419 O O . HIS D 1 87 ? 18.235 36.226 40.859 1.000 17.039 87 HIS D O 1
ATOM 7433 N N . CYS D 1 88 ? 17.435 38.243 41.453 1.000 13.960 88 CYS D N 1
ATOM 7434 C CA . CYS D 1 88 ? 17.709 38.875 40.172 1.000 13.415 88 CYS D CA 1
ATOM 7435 C C . CYS D 1 88 ? 18.847 39.885 40.297 1.000 12.688 88 CYS D C 1
ATOM 7436 O O . CYS D 1 88 ? 18.833 40.742 41.191 1.000 12.741 88 CYS D O 1
ATOM 7444 N N . ILE D 1 89 ? 19.793 39.821 39.357 1.000 12.875 89 ILE D N 1
ATOM 7445 C CA . ILE D 1 89 ? 20.945 40.714 39.263 1.000 12.457 89 ILE D CA 1
ATOM 7446 C C . ILE D 1 89 ? 20.806 41.489 37.963 1.000 11.615 89 ILE D C 1
ATOM 7447 O O . ILE D 1 89 ? 20.625 40.888 36.895 1.000 12.159 89 ILE D O 1
ATOM 7463 N N . ARG D 1 90 ? 20.937 42.815 38.043 1.000 11.425 90 ARG D N 1
ATOM 7464 C CA . ARG D 1 90 ? 20.780 43.678 36.883 1.000 11.083 90 ARG D CA 1
ATOM 7465 C C . ARG D 1 90 ? 22.013 44.556 36.748 1.000 10.812 90 ARG D C 1
ATOM 7466 O O . ARG D 1 90 ? 22.499 45.126 37.727 1.000 13.231 90 ARG D O 1
ATOM 7487 N N . VAL D 1 91 ? 22.506 44.671 35.523 1.000 11.520 91 VAL D N 1
ATOM 7488 C CA . VAL D 1 91 ? 23.683 45.465 35.202 1.000 11.028 91 VAL D CA 1
ATOM 7489 C C . VAL D 1 91 ? 23.255 46.656 34.365 1.000 9.567 91 VAL D C 1
ATOM 7490 O O . VAL D 1 91 ? 22.389 46.526 33.497 1.000 11.001 91 VAL D O 1
ATOM 7503 N N . LEU D 1 92 ? 23.887 47.810 34.603 1.000 10.072 92 LEU D N 1
ATOM 7504 C CA . LEU D 1 92 ? 23.772 48.986 33.744 1.000 10.546 92 LEU D CA 1
ATOM 7505 C C . LEU D 1 92 ? 25.198 49.469 33.487 1.000 9.180 92 LEU D C 1
ATOM 7506 O O . LEU D 1 92 ? 25.835 50.054 34.362 1.000 10.464 92 LEU D O 1
ATOM 7522 N N . MET D 1 93 ? 25.709 49.166 32.307 1.000 9.883 93 MET D N 1
ATOM 7523 C CA . MET D 1 93 ? 27.054 49.522 31.897 1.000 10.028 93 MET D CA 1
ATOM 7524 C C . MET D 1 93 ? 26.995 50.740 30.991 1.000 11.154 93 MET D C 1
ATOM 7525 O O . MET D 1 93 ? 26.292 50.707 29.981 1.000 13.754 93 MET D O 1
ATOM 7539 N N . THR D 1 94 ? 27.740 51.798 31.328 1.000 10.630 94 THR D N 1
ATOM 7540 C CA . THR D 1 94 ? 27.765 53.031 30.529 1.000 10.675 94 THR D CA 1
ATOM 7541 C C . THR D 1 94 ? 29.009 52.987 29.641 1.000 10.230 94 THR D C 1
ATOM 7542 O O . THR D 1 94 ? 30.132 53.033 30.144 1.000 10.920 94 THR D O 1
ATOM 7553 N N A VAL D 1 95 ? 28.817 52.886 28.333 0.160 11.330 95 VAL D N 1
ATOM 7554 N N B VAL D 1 95 ? 28.802 52.951 28.323 0.840 10.454 95 VAL D N 1
ATOM 7555 C CA A VAL D 1 95 ? 29.926 52.671 27.415 0.160 12.304 95 VAL D CA 1
ATOM 7556 C CA B VAL D 1 95 ? 29.867 52.676 27.365 0.840 11.070 95 VAL D CA 1
ATOM 7557 C C A VAL D 1 95 ? 29.978 53.802 26.403 0.160 12.270 95 VAL D C 1
ATOM 7558 C C B VAL D 1 95 ? 29.963 53.805 26.358 0.840 10.441 95 VAL D C 1
ATOM 7559 O O A VAL D 1 95 ? 28.941 54.308 25.964 0.160 12.644 95 VAL D O 1
ATOM 7560 O O B VAL D 1 95 ? 28.948 54.284 25.851 0.840 10.709 95 VAL D O 1
ATOM 7585 N N . GLN D 1 96 ? 31.195 54.197 26.044 1.000 11.822 96 GLN D N 1
ATOM 7586 C CA . GLN D 1 96 ? 31.431 55.087 24.914 1.000 11.701 96 GLN D CA 1
ATOM 7587 C C . GLN D 1 96 ? 31.299 54.238 23.660 1.000 13.365 96 GLN D C 1
ATOM 7588 O O . GLN D 1 96 ? 32.167 53.411 23.369 1.000 14.670 96 GLN D O 1
ATOM 7603 N N . THR D 1 97 ? 30.186 54.399 22.950 1.000 14.075 97 THR D N 1
ATOM 7604 C CA . THR D 1 97 ? 29.925 53.656 21.732 1.000 15.910 97 THR D CA 1
ATOM 7605 C C . THR D 1 97 ? 29.101 54.545 20.824 1.000 15.976 97 THR D C 1
ATOM 7606 O O . THR D 1 97 ? 28.259 55.325 21.278 1.000 16.157 97 THR D O 1
ATOM 7617 N N . ASP D 1 98 ? 29.359 54.438 19.535 1.000 17.797 98 ASP D N 1
ATOM 7618 C CA . ASP D 1 98 ? 28.599 55.180 18.539 1.000 20.579 98 ASP D CA 1
ATOM 7619 C C . ASP D 1 98 ? 27.561 54.302 17.852 1.000 20.026 98 ASP D C 1
ATOM 7620 O O . ASP D 1 98 ? 26.936 54.735 16.886 1.000 21.966 98 ASP D O 1
ATOM 7629 N N . THR D 1 99 ? 27.278 53.128 18.423 1.000 18.329 99 THR D N 1
ATOM 7630 C CA . THR D 1 99 ? 26.163 52.301 17.978 1.000 18.529 99 THR D CA 1
ATOM 7631 C C . THR D 1 99 ? 24.844 53.035 18.187 1.000 18.905 99 THR D C 1
ATOM 7632 O O . THR D 1 99 ? 24.626 53.684 19.211 1.000 19.905 99 THR D O 1
ATOM 7643 N N . LYS D 1 100 ? 23.957 52.938 17.206 1.000 18.586 100 LYS D N 1
ATOM 7644 C CA . LYS D 1 100 ? 22.665 53.598 17.327 1.000 19.810 100 LYS D CA 1
ATOM 7645 C C . LYS D 1 100 ? 21.900 53.053 18.525 1.000 18.829 100 LYS D C 1
ATOM 7646 O O . LYS D 1 100 ? 22.027 51.883 18.880 1.000 18.297 100 LYS D O 1
ATOM 7665 N N . GLN D 1 101 ? 21.062 53.910 19.126 1.000 18.073 101 GLN D N 1
ATOM 7666 C CA . GLN D 1 101 ? 20.366 53.521 20.346 1.000 16.731 101 GLN D CA 1
ATOM 7667 C C . GLN D 1 101 ? 19.572 52.229 20.170 1.000 17.392 101 GLN D C 1
ATOM 7668 O O . GLN D 1 101 ? 19.604 51.365 21.050 1.000 16.041 101 GLN D O 1
ATOM 7682 N N . GLU D 1 102 ? 18.860 52.069 19.051 1.000 17.823 102 GLU D N 1
ATOM 7683 C CA . GLU D 1 102 ? 18.027 50.885 18.880 1.000 19.473 102 GLU D CA 1
ATOM 7684 C C . GLU D 1 102 ? 18.830 49.632 18.542 1.000 19.350 102 GLU D C 1
ATOM 7685 O O . GLU D 1 102 ? 18.251 48.540 18.490 1.000 21.424 102 GLU D O 1
ATOM 7697 N N . ASP D 1 103 ? 20.133 49.761 18.278 1.000 18.315 103 ASP D N 1
ATOM 7698 C CA . ASP D 1 103 ? 20.993 48.628 17.958 1.000 18.450 103 ASP D CA 1
ATOM 7699 C C . ASP D 1 103 ? 21.806 48.134 19.154 1.000 18.284 103 ASP D C 1
ATOM 7700 O O . ASP D 1 103 ? 22.484 47.102 19.048 1.000 20.173 103 ASP D O 1
ATOM 7709 N N . VAL D 1 104 ? 21.767 48.838 20.285 1.000 16.963 104 VAL D N 1
ATOM 7710 C CA . VAL D 1 104 ? 22.420 48.337 21.486 1.000 16.389 104 VAL D CA 1
ATOM 7711 C C . VAL D 1 104 ? 21.752 47.034 21.885 1.000 16.994 104 VAL D C 1
ATOM 7712 O O . VAL D 1 104 ? 20.524 46.899 21.813 1.000 17.286 104 VAL D O 1
ATOM 7725 N N . GLN D 1 105 ? 22.557 46.067 22.292 1.000 18.273 105 GLN D N 1
ATOM 7726 C CA . GLN D 1 105 ? 22.093 44.719 22.605 1.000 19.044 105 GLN D CA 1
ATOM 7727 C C . GLN D 1 105 ? 21.996 44.556 24.120 1.000 16.078 105 GLN D C 1
ATOM 7728 O O . GLN D 1 105 ? 22.989 44.284 24.797 1.000 16.881 105 GLN D O 1
ATOM 7742 N N . HIS D 1 106 ? 20.787 44.699 24.642 1.000 15.586 106 HIS D N 1
ATOM 7743 C CA . HIS D 1 106 ? 20.507 44.470 26.051 1.000 15.294 106 HIS D CA 1
ATOM 7744 C C . HIS D 1 106 ? 20.230 42.990 26.266 1.000 17.052 106 HIS D C 1
ATOM 7745 O O . HIS D 1 106 ? 19.666 42.316 25.401 1.000 19.063 106 HIS D O 1
ATOM 7759 N N . VAL D 1 107 ? 20.640 42.483 27.427 1.000 15.297 107 VAL D N 1
ATOM 7760 C CA . VAL D 1 107 ? 20.801 41.043 27.619 1.000 15.941 107 VAL D CA 1
ATOM 7761 C C . VAL D 1 107 ? 19.901 40.549 28.747 1.000 16.199 107 VAL D C 1
ATOM 7762 O O . VAL D 1 107 ? 19.905 41.098 29.854 1.000 18.479 107 VAL D O 1
ATOM 7775 N N . TYR D 1 108 ? 19.121 39.506 28.462 1.000 17.160 108 TYR D N 1
ATOM 7776 C CA . TYR D 1 108 ? 18.242 38.886 29.449 1.000 18.650 108 TYR D CA 1
ATOM 7777 C C . TYR D 1 108 ? 18.492 37.388 29.465 1.000 19.758 108 TYR D C 1
ATOM 7778 O O . TYR D 1 108 ? 18.255 36.707 28.461 1.000 19.844 108 TYR D O 1
ATOM 7796 N N . LEU D 1 109 ? 18.965 36.881 30.600 1.000 18.739 109 LEU D N 1
ATOM 7797 C CA . LEU D 1 109 ? 19.374 35.495 30.725 1.000 20.418 109 LEU D CA 1
ATOM 7798 C C . LEU D 1 109 ? 18.615 34.829 31.865 1.000 19.881 109 LEU D C 1
ATOM 7799 O O . LEU D 1 109 ? 18.029 35.489 32.728 1.000 19.060 109 LEU D O 1
ATOM 7815 N N . GLU D 1 110 ? 18.605 33.499 31.833 1.000 20.297 110 GLU D N 1
ATOM 7816 C CA . GLU D 1 110 ? 18.010 32.669 32.888 1.000 21.316 110 GLU D CA 1
ATOM 7817 C C . GLU D 1 110 ? 16.549 33.072 33.072 1.000 22.221 110 GLU D C 1
ATOM 7818 O O . GLU D 1 110 ? 15.826 33.213 32.077 1.000 22.453 110 GLU D O 1
ATOM 7830 N N . GLU D 1 111 ? 16.062 33.244 34.296 1.000 22.271 111 GLU D N 1
ATOM 7831 C CA . GLU D 1 111 ? 14.654 33.557 34.494 1.000 22.726 111 GLU D CA 1
ATOM 7832 C C . GLU D 1 111 ? 14.322 34.989 34.107 1.000 20.118 111 GLU D C 1
ATOM 7833 O O . GLU D 1 111 ? 13.144 35.319 33.978 1.000 21.197 111 GLU D O 1
ATOM 7845 N N . ALA D 1 112 ? 15.328 35.834 33.889 1.000 19.444 112 ALA D N 1
ATOM 7846 C CA . ALA D 1 112 ? 15.072 37.201 33.469 1.000 19.387 112 ALA D CA 1
ATOM 7847 C C . ALA D 1 112 ? 14.651 37.305 32.008 1.000 20.918 112 ALA D C 1
ATOM 7848 O O . ALA D 1 112 ? 14.316 38.404 31.563 1.000 21.510 112 ALA D O 1
ATOM 7855 N N . VAL D 1 113 ? 14.658 36.203 31.253 1.000 23.287 113 VAL D N 1
ATOM 7856 C CA . VAL D 1 113 ? 14.054 36.246 29.925 1.000 27.164 113 VAL D CA 1
ATOM 7857 C C . VAL D 1 113 ? 12.602 36.689 30.011 1.000 29.325 113 VAL D C 1
ATOM 7858 O O . VAL D 1 113 ? 12.060 37.217 29.036 1.000 31.533 113 VAL D O 1
ATOM 7871 N N . THR D 1 114 ? 11.956 36.500 31.170 1.000 30.646 114 THR D N 1
ATOM 7872 C CA . THR D 1 114 ? 10.586 36.965 31.353 1.000 32.804 114 THR D CA 1
ATOM 7873 C C . THR D 1 114 ? 10.478 38.485 31.340 1.000 33.972 114 THR D C 1
ATOM 7874 O O . THR D 1 114 ? 9.360 39.012 31.271 1.000 35.131 114 THR D O 1
ATOM 7885 N N . LEU D 1 115 ? 11.599 39.198 31.405 1.000 34.799 115 LEU D N 1
ATOM 7886 C CA . LEU D 1 115 ? 11.595 40.652 31.436 1.000 36.944 115 LEU D CA 1
ATOM 7887 C C . LEU D 1 115 ? 11.811 41.301 30.070 1.000 40.371 115 LEU D C 1
ATOM 7888 O O . LEU D 1 115 ? 11.771 42.531 29.980 1.000 40.618 115 LEU D O 1
ATOM 7904 N N . ARG D 1 116 ? 12.051 40.533 29.012 1.000 43.855 116 ARG D N 1
ATOM 7905 C CA . ARG D 1 116 ? 12.299 41.173 27.730 1.000 47.937 116 ARG D CA 1
ATOM 7906 C C . ARG D 1 116 ? 11.089 42.003 27.311 1.000 49.372 116 ARG D C 1
ATOM 7907 O O . ARG D 1 116 ? 9.943 41.574 27.500 1.000 49.756 116 ARG D O 1
ATOM 7928 N N . PRO D 1 117 ? 11.299 43.183 26.722 1.000 51.164 117 PRO D N 1
ATOM 7929 C CA . PRO D 1 117 ? 10.161 43.970 26.224 1.000 52.377 117 PRO D CA 1
ATOM 7930 C C . PRO D 1 117 ? 9.464 43.325 25.046 1.000 54.146 117 PRO D C 1
ATOM 7931 O O . PRO D 1 117 ? 8.348 43.737 24.708 1.000 53.999 117 PRO D O 1
ATOM 7942 N N . ASP D 1 118 ? 10.080 42.327 24.420 1.000 56.754 118 ASP D N 1
ATOM 7943 C CA . ASP D 1 118 ? 9.533 41.715 23.219 1.000 59.589 118 ASP D CA 1
ATOM 7944 C C . ASP D 1 118 ? 9.415 42.734 22.091 1.000 59.186 118 ASP D C 1
ATOM 7945 O O . ASP D 1 118 ? 10.312 42.851 21.256 1.000 59.026 118 ASP D O 1
ATOM 7950 N N . MET E 1 1 ? 35.219 65.081 24.180 1.000 20.845 1 MET E N 1
ATOM 7951 C CA . MET E 1 1 ? 36.070 64.484 25.221 1.000 18.650 1 MET E CA 1
ATOM 7952 C C . MET E 1 1 ? 35.455 63.187 25.728 1.000 15.170 1 MET E C 1
ATOM 7953 O O . MET E 1 1 ? 34.263 62.920 25.578 1.000 16.149 1 MET E O 1
ATOM 7968 N N . MET E 1 2 ? 36.286 62.391 26.361 1.000 13.936 2 MET E N 1
ATOM 7969 C CA . MET E 1 2 ? 35.849 61.195 27.053 1.000 11.994 2 MET E CA 1
ATOM 7970 C C . MET E 1 2 ? 35.259 61.580 28.408 1.000 12.870 2 MET E C 1
ATOM 7971 O O . MET E 1 2 ? 35.370 62.725 28.873 1.000 13.033 2 MET E O 1
ATOM 7985 N N . PHE E 1 3 ? 34.589 60.604 29.025 1.000 11.359 3 PHE E N 1
ATOM 7986 C CA . PHE E 1 3 ? 33.992 60.719 30.356 1.000 10.404 3 PHE E CA 1
ATOM 7987 C C . PHE E 1 3 ? 34.428 59.523 31.186 1.000 11.004 3 PHE E C 1
ATOM 7988 O O . PHE E 1 3 ? 34.640 58.433 30.650 1.000 12.220 3 PHE E O 1
ATOM 8005 N N . ARG E 1 4 ? 34.554 59.732 32.498 1.000 10.217 4 ARG E N 1
ATOM 8006 C CA . ARG E 1 4 ? 35.077 58.705 33.388 1.000 10.470 4 ARG E CA 1
ATOM 8007 C C . ARG E 1 4 ? 34.331 58.736 34.717 1.000 10.178 4 ARG E C 1
ATOM 8008 O O . ARG E 1 4 ? 34.055 59.812 35.258 1.000 10.914 4 ARG E O 1
ATOM 8029 N N . GLY E 1 5 ? 34.047 57.549 35.250 1.000 9.438 5 GLY E N 1
ATOM 8030 C CA . GLY E 1 5 ? 33.605 57.441 36.631 1.000 9.649 5 GLY E CA 1
ATOM 8031 C C . GLY E 1 5 ? 34.785 57.488 37.590 1.000 9.585 5 GLY E C 1
ATOM 8032 O O . GLY E 1 5 ? 35.843 56.914 37.340 1.000 10.851 5 GLY E O 1
ATOM 8036 N N . ILE E 1 6 ? 34.591 58.193 38.702 1.000 10.886 6 ILE E N 1
ATOM 8037 C CA . ILE E 1 6 ? 35.564 58.251 39.791 1.000 10.559 6 ILE E CA 1
ATOM 8038 C C . ILE E 1 6 ? 34.889 57.702 41.034 1.000 11.030 6 ILE E C 1
ATOM 8039 O O . ILE E 1 6 ? 33.823 58.196 41.435 1.000 11.967 6 ILE E O 1
ATOM 8055 N N . ARG E 1 7 ? 35.506 56.695 41.639 1.000 11.678 7 ARG E N 1
ATOM 8056 C CA . ARG E 1 7 ? 34.964 56.051 42.833 1.000 11.504 7 ARG E CA 1
ATOM 8057 C C . ARG E 1 7 ? 35.623 56.607 44.091 1.000 11.004 7 ARG E C 1
ATOM 8058 O O . ARG E 1 7 ? 36.830 56.888 44.106 1.000 11.122 7 ARG E O 1
ATOM 8079 N N . GLY E 1 8 ? 34.836 56.695 45.156 1.000 11.254 8 GLY E N 1
ATOM 8080 C CA . GLY E 1 8 ? 35.371 56.900 46.484 1.000 12.094 8 GLY E CA 1
ATOM 8081 C C . GLY E 1 8 ? 34.629 56.028 47.478 1.000 11.733 8 GLY E C 1
ATOM 8082 O O . GLY E 1 8 ? 33.508 55.577 47.225 1.000 12.544 8 GLY E O 1
ATOM 8086 N N . ALA E 1 9 ? 35.260 55.811 48.624 1.000 11.575 9 ALA E N 1
ATOM 8087 C CA . ALA E 1 9 ? 34.580 55.143 49.723 1.000 11.601 9 ALA E CA 1
ATOM 8088 C C . ALA E 1 9 ? 35.175 55.597 51.044 1.000 11.628 9 ALA E C 1
ATOM 8089 O O . ALA E 1 9 ? 36.375 55.864 51.136 1.000 12.451 9 ALA E O 1
ATOM 8096 N N . THR E 1 10 ? 34.315 55.669 52.066 1.000 11.088 10 THR E N 1
ATOM 8097 C CA . THR E 1 10 ? 34.723 56.027 53.416 1.000 11.346 10 THR E CA 1
ATOM 8098 C C . THR E 1 10 ? 33.768 55.368 54.403 1.000 11.830 10 THR E C 1
ATOM 8099 O O . THR E 1 10 ? 32.820 54.683 54.010 1.000 12.038 10 THR E O 1
ATOM 8110 N N . THR E 1 11 ? 34.044 55.547 55.698 1.000 11.722 11 THR E N 1
ATOM 8111 C CA . THR E 1 11 ? 33.196 55.007 56.749 1.000 12.544 11 THR E CA 1
ATOM 8112 C C . THR E 1 11 ? 32.995 56.049 57.841 1.000 14.081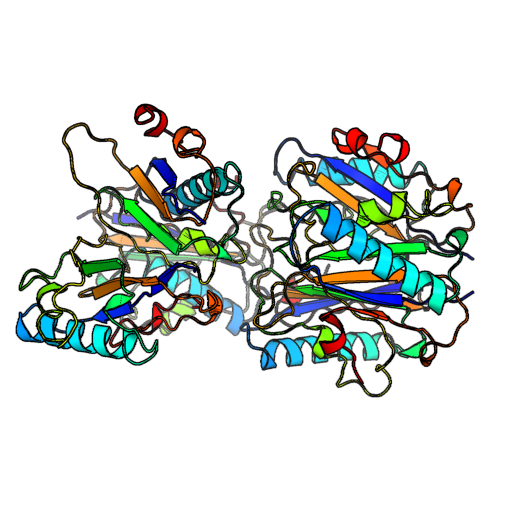 11 THR E C 1
ATOM 8113 O O . THR E 1 11 ? 33.778 56.994 57.972 1.000 15.362 11 THR E O 1
ATOM 8124 N N . VAL E 1 12 ? 31.936 55.842 58.636 1.000 13.641 12 VAL E N 1
ATOM 8125 C CA . VAL E 1 12 ? 31.675 56.611 59.844 1.000 15.576 12 VAL E CA 1
ATOM 8126 C C . VAL E 1 12 ? 31.742 55.676 61.044 1.000 17.076 12 VAL E C 1
ATOM 8127 O O . VAL E 1 12 ? 31.457 54.477 60.944 1.000 19.089 12 VAL E O 1
ATOM 8140 N N . THR E 1 13 ? 32.108 56.235 62.193 1.000 19.542 13 THR E N 1
ATOM 8141 C CA . THR E 1 13 ? 32.128 55.441 63.417 1.000 21.532 13 THR E CA 1
ATOM 8142 C C . THR E 1 13 ? 30.726 55.249 63.965 1.000 23.598 13 THR E C 1
ATOM 8143 O O . THR E 1 13 ? 30.436 54.221 64.596 1.000 25.974 13 THR E O 1
ATOM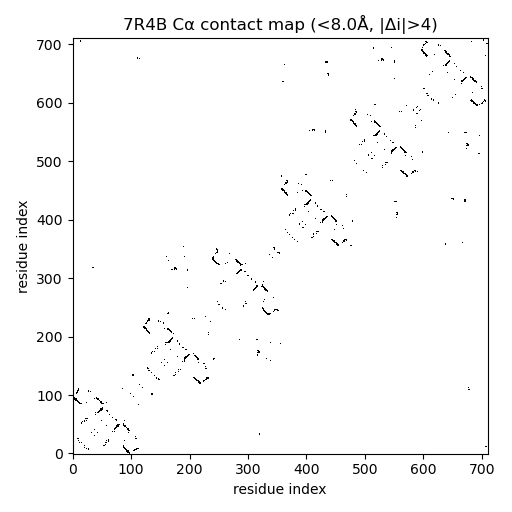 8154 N N . GLU E 1 14 ? 29.862 56.231 63.754 1.000 22.969 14 GLU E N 1
ATOM 8155 C CA . GLU E 1 14 ? 28.488 56.178 64.218 1.000 23.392 14 GLU E CA 1
ATOM 8156 C C . GLU E 1 14 ? 27.607 56.929 63.234 1.000 21.453 14 GLU E C 1
ATOM 8157 O O . GLU E 1 14 ? 28.063 57.811 62.498 1.000 21.405 14 GLU E O 1
ATOM 8169 N N . ASP E 1 15 ? 26.322 56.589 63.259 1.000 20.868 15 ASP E N 1
ATOM 8170 C CA . ASP E 1 15 ? 25.341 57.172 62.351 1.000 18.797 15 ASP E CA 1
ATOM 8171 C C . ASP E 1 15 ? 24.780 58.435 62.995 1.000 20.387 15 ASP E C 1
ATOM 8172 O O . ASP E 1 15 ? 23.695 58.450 63.584 1.000 20.452 15 ASP E O 1
ATOM 8181 N N . THR E 1 16 ? 25.552 59.518 62.892 1.000 20.742 16 THR E N 1
ATOM 8182 C CA . THR E 1 16 ? 25.098 60.848 63.275 1.000 20.302 16 THR E CA 1
ATOM 8183 C C . THR E 1 16 ? 25.206 61.772 62.067 1.000 19.063 16 THR E C 1
ATOM 8184 O O . THR E 1 16 ? 26.040 61.561 61.177 1.000 20.247 16 THR E O 1
ATOM 8195 N N . GLU E 1 17 ? 24.359 62.805 62.032 1.000 20.581 17 GLU E N 1
ATOM 8196 C CA . GLU E 1 17 ? 24.385 63.719 60.894 1.000 20.624 17 GLU E CA 1
ATOM 8197 C C . GLU E 1 17 ? 25.750 64.379 60.763 1.000 20.495 17 GLU E C 1
ATOM 8198 O O . GLU E 1 17 ? 26.308 64.471 59.666 1.000 19.644 17 GLU E O 1
ATOM 8210 N N . THR E 1 18 ? 26.297 64.867 61.882 1.000 21.647 18 THR E N 1
ATOM 8211 C CA . THR E 1 18 ? 27.571 65.574 61.808 1.000 21.813 18 THR E CA 1
ATOM 8212 C C . THR E 1 18 ? 28.679 64.673 61.269 1.000 20.960 18 THR E C 1
ATOM 8213 O O . THR E 1 18 ? 29.478 65.103 60.430 1.000 21.121 18 THR E O 1
ATOM 8224 N N A GLU E 1 19 ? 28.755 63.423 61.743 0.720 20.392 19 GLU E N 1
ATOM 8225 N N B GLU E 1 19 ? 28.748 63.426 61.730 0.280 20.581 19 GLU E N 1
ATOM 8226 C CA A GLU E 1 19 ? 29.833 62.566 61.256 0.720 19.289 19 GLU E CA 1
ATOM 8227 C CA B GLU E 1 19 ? 29.827 62.560 61.264 0.280 20.192 19 GLU E CA 1
ATOM 8228 C C A GLU E 1 19 ? 29.598 62.126 59.809 0.720 16.857 19 GLU E C 1
ATOM 8229 C C B GLU E 1 19 ? 29.601 62.114 59.821 0.280 17.597 19 GLU E C 1
ATOM 8230 O O A GLU E 1 19 ? 30.542 62.050 59.013 0.720 16.868 19 GLU E O 1
ATOM 8231 O O B GLU E 1 19 ? 30.550 62.046 59.031 0.280 17.457 19 GLU E O 1
ATOM 8254 N N . VAL E 1 20 ? 28.357 61.805 59.451 1.000 15.786 20 VAL E N 1
ATOM 8255 C CA . VAL E 1 20 ? 28.069 61.446 58.062 1.000 15.536 20 VAL E CA 1
ATOM 8256 C C . VAL E 1 20 ? 28.458 62.591 57.128 1.000 15.147 20 VAL E C 1
ATOM 8257 O O . VAL E 1 20 ? 29.129 62.382 56.110 1.000 14.644 20 VAL E O 1
ATOM 8270 N N . LEU E 1 21 ? 28.077 63.821 57.472 1.000 15.762 21 LEU E N 1
ATOM 8271 C CA . LEU E 1 21 ? 28.380 64.945 56.590 1.000 15.920 21 LEU E CA 1
ATOM 8272 C C . LEU E 1 21 ? 29.877 65.234 56.566 1.000 15.420 21 LEU E C 1
ATOM 8273 O O . LEU E 1 21 ? 30.453 65.490 55.502 1.000 16.586 21 LEU E O 1
ATOM 8289 N N . ASN E 1 22 ? 30.522 65.183 57.730 1.000 15.899 22 ASN E N 1
ATOM 8290 C CA . ASN E 1 22 ? 31.958 65.440 57.806 1.000 17.315 22 ASN E CA 1
ATOM 8291 C C . ASN E 1 22 ? 32.740 64.434 56.974 1.000 15.399 22 ASN E C 1
ATOM 8292 O O . ASN E 1 22 ? 33.605 64.813 56.172 1.000 16.047 22 ASN E O 1
ATOM 8303 N N . LYS E 1 23 ? 32.438 63.142 57.138 1.000 15.226 23 LYS E N 1
ATOM 8304 C CA . LYS E 1 23 ? 33.192 62.125 56.414 1.000 13.944 23 LYS E CA 1
ATOM 8305 C C . LYS E 1 23 ? 32.887 62.167 54.921 1.000 13.320 23 LYS E C 1
ATOM 8306 O O . LYS E 1 23 ? 33.782 61.954 54.094 1.000 13.625 23 LYS E O 1
ATOM 8325 N N . THR E 1 24 ? 31.635 62.437 54.552 1.000 13.596 24 THR E N 1
ATOM 8326 C CA . THR E 1 24 ? 31.311 62.583 53.131 1.000 14.146 24 THR E CA 1
ATOM 8327 C C . THR E 1 24 ? 32.042 63.786 52.538 1.000 13.607 24 THR E C 1
ATOM 8328 O O . THR E 1 24 ? 32.603 63.703 51.435 1.000 13.923 24 THR E O 1
ATOM 8339 N N . LYS E 1 25 ? 32.058 64.910 53.264 1.000 14.589 25 LYS E N 1
ATOM 8340 C CA . LYS E 1 25 ? 32.785 66.093 52.807 1.000 15.178 25 LYS E CA 1
ATOM 8341 C C . LYS E 1 25 ? 34.269 65.800 52.607 1.000 15.289 25 LYS E C 1
ATOM 8342 O O . LYS E 1 25 ? 34.852 66.184 51.586 1.000 15.983 25 LYS E O 1
ATOM 8361 N N . GLN E 1 26 ? 34.896 65.122 53.572 1.000 15.220 26 GLN E N 1
ATOM 8362 C CA . GLN E 1 26 ? 36.318 64.819 53.457 1.000 15.486 26 GLN E CA 1
ATOM 8363 C C . GLN E 1 26 ? 36.591 63.913 52.260 1.000 14.575 26 GLN E C 1
ATOM 8364 O O . GLN E 1 26 ? 37.606 64.068 51.569 1.000 14.636 26 GLN E O 1
ATOM 8378 N N . LEU E 1 27 ? 35.691 62.967 51.988 1.000 14.073 27 LEU E N 1
ATOM 8379 C CA . LEU E 1 27 ? 35.872 62.079 50.839 1.000 13.083 27 LEU E CA 1
ATOM 8380 C C . LEU E 1 27 ? 35.722 62.847 49.529 1.000 12.686 27 LEU E C 1
ATOM 8381 O O . LEU E 1 27 ? 36.539 62.713 48.614 1.000 13.267 27 LEU E O 1
ATOM 8397 N N . LEU E 1 28 ? 34.685 63.664 49.423 1.000 12.725 28 LEU E N 1
ATOM 8398 C CA . LEU E 1 28 ? 34.518 64.455 48.208 1.000 12.752 28 LEU E CA 1
ATOM 8399 C C . LEU E 1 28 ? 35.696 65.400 47.995 1.000 13.586 28 LEU E C 1
ATOM 8400 O O . LEU E 1 28 ? 36.155 65.595 46.861 1.000 13.565 28 LEU E O 1
ATOM 8416 N N . GLU E 1 29 ? 36.203 66.000 49.074 1.000 15.012 29 GLU E N 1
ATOM 8417 C CA . GLU E 1 29 ? 37.321 66.923 48.927 1.000 16.989 29 GLU E CA 1
ATOM 8418 C C . GLU E 1 29 ? 38.537 66.217 48.349 1.000 16.407 29 GLU E C 1
ATOM 8419 O O . GLU E 1 29 ? 39.236 66.775 47.492 1.000 16.968 29 GLU E O 1
ATOM 8431 N N . ALA E 1 30 ? 38.820 64.996 48.822 1.000 16.391 30 ALA E N 1
ATOM 8432 C CA . ALA E 1 30 ? 39.942 64.224 48.291 1.000 15.965 30 ALA E CA 1
ATOM 8433 C C . ALA E 1 30 ? 39.739 63.894 46.815 1.000 14.854 30 ALA E C 1
ATOM 8434 O O . ALA E 1 30 ? 40.668 64.017 46.003 1.000 15.420 30 ALA E O 1
ATOM 8441 N N . ILE E 1 31 ? 38.544 63.430 46.450 1.000 14.099 31 ILE E N 1
ATOM 8442 C CA . ILE E 1 31 ? 38.285 63.102 45.050 1.000 14.217 31 ILE E CA 1
ATOM 8443 C C . ILE E 1 31 ? 38.529 64.319 44.170 1.000 13.867 31 ILE E C 1
ATOM 8444 O O . ILE E 1 31 ? 39.146 64.235 43.101 1.000 14.781 31 ILE E O 1
ATOM 8460 N N . ILE E 1 32 ? 37.994 65.464 44.595 1.000 14.381 32 ILE E N 1
ATOM 8461 C CA . ILE E 1 32 ? 38.028 66.678 43.787 1.000 15.723 32 ILE E CA 1
ATOM 8462 C C . ILE E 1 32 ? 39.456 67.197 43.654 1.000 16.644 32 ILE E C 1
ATOM 8463 O O . ILE E 1 32 ? 39.892 67.590 42.562 1.000 17.044 32 ILE E O 1
ATOM 8479 N N A SER E 1 33 ? 40.213 67.207 44.751 0.660 18.610 33 SER E N 1
ATOM 8480 N N B SER E 1 33 ? 40.203 67.206 44.760 0.340 18.242 33 SER E N 1
ATOM 8481 C CA A SER E 1 33 ? 41.574 67.732 44.688 0.660 20.579 33 SER E CA 1
ATOM 8482 C CA B SER E 1 33 ? 41.572 67.709 44.740 0.340 19.663 33 SER E CA 1
ATOM 8483 C C A SER E 1 33 ? 42.488 66.797 43.907 0.660 19.744 33 SER E C 1
ATOM 8484 C C B SER E 1 33 ? 42.478 66.798 43.925 0.340 19.550 33 SER E C 1
ATOM 8485 O O A SER E 1 33 ? 43.263 67.244 43.052 0.660 21.645 33 SER E O 1
ATOM 8486 O O B SER E 1 33 ? 43.238 67.265 43.068 0.340 20.621 33 SER E O 1
ATOM 8501 N N . ARG E 1 34 ? 42.407 65.491 44.176 1.000 19.481 34 ARG E N 1
ATOM 8502 C CA . ARG E 1 34 ? 43.323 64.562 43.523 1.000 19.194 34 ARG E CA 1
ATOM 8503 C C . ARG E 1 34 ? 43.074 64.507 42.022 1.000 19.734 34 ARG E C 1
ATOM 8504 O O . ARG E 1 34 ? 44.022 64.415 41.241 1.000 21.958 34 ARG E O 1
ATOM 8526 N N . ASN E 1 35 ? 41.815 64.590 41.598 1.000 16.855 35 ASN E N 1
ATOM 8527 C CA . ASN E 1 35 ? 41.443 64.505 40.193 1.000 16.318 35 ASN E CA 1
ATOM 8528 C C . ASN E 1 35 ? 41.229 65.878 39.552 1.000 16.294 35 ASN E C 1
ATOM 8529 O O . ASN E 1 35 ? 40.809 65.953 38.390 1.000 16.826 35 ASN E O 1
ATOM 8540 N N . GLU E 1 36 ? 41.494 66.956 40.281 1.000 17.855 36 GLU E N 1
ATOM 8541 C CA . GLU E 1 36 ? 41.369 68.313 39.760 1.000 17.752 36 GLU E CA 1
ATOM 8542 C C . GLU E 1 36 ? 40.033 68.509 39.046 1.000 18.136 36 GLU E C 1
ATOM 8543 O O . GLU E 1 36 ? 39.971 68.909 37.874 1.000 19.234 36 GLU E O 1
ATOM 8555 N N . VAL E 1 37 ? 38.957 68.243 39.784 1.000 16.807 37 VAL E N 1
ATOM 8556 C CA . VAL E 1 37 ? 37.609 68.248 39.224 1.000 15.631 37 VAL E CA 1
ATOM 8557 C C . VAL E 1 37 ? 37.005 69.642 39.337 1.000 15.994 37 VAL E C 1
ATOM 8558 O O . VAL E 1 37 ? 36.857 70.183 40.439 1.000 16.784 37 VAL E O 1
ATOM 8571 N N . ASP E 1 38 ? 36.647 70.220 38.198 1.000 16.399 38 ASP E N 1
ATOM 8572 C CA . ASP E 1 38 ? 35.834 71.429 38.182 1.000 16.852 38 ASP E CA 1
ATOM 8573 C C . ASP E 1 38 ? 34.354 71.048 38.161 1.000 14.318 38 ASP E C 1
ATOM 8574 O O . ASP E 1 38 ? 33.948 70.172 37.392 1.000 13.462 38 ASP E O 1
ATOM 8583 N N . PRO E 1 39 ? 33.523 71.696 38.965 1.000 14.275 39 PRO E N 1
ATOM 8584 C CA . PRO E 1 39 ? 32.122 71.254 39.079 1.000 13.833 39 PRO E CA 1
ATOM 8585 C C . PRO E 1 39 ? 31.371 71.219 37.757 1.000 12.794 39 PRO E C 1
ATOM 8586 O O . PRO E 1 39 ? 30.522 70.341 37.541 1.000 12.736 39 PRO E O 1
ATOM 8597 N N . GLU E 1 40 ? 31.658 72.162 36.858 1.000 13.449 40 GLU E N 1
ATOM 8598 C CA . GLU E 1 40 ? 30.915 72.280 35.615 1.000 14.167 40 GLU E CA 1
ATOM 8599 C C . GLU E 1 40 ? 31.189 71.096 34.696 1.000 12.059 40 GLU E C 1
ATOM 8600 O O . GLU E 1 40 ? 30.393 70.850 33.796 1.000 13.554 40 GLU E O 1
ATOM 8612 N N . ARG E 1 41 ? 32.252 70.329 34.951 1.000 11.925 41 ARG E N 1
ATOM 8613 C CA . ARG E 1 41 ? 32.592 69.133 34.190 1.000 12.307 41 ARG E CA 1
ATOM 8614 C C . ARG E 1 41 ? 31.996 67.865 34.783 1.000 11.236 41 ARG E C 1
ATOM 8615 O O . ARG E 1 41 ? 32.219 66.777 34.234 1.000 12.086 41 ARG E O 1
ATOM 8636 N N . VAL E 1 42 ? 31.235 67.974 35.862 1.000 10.622 42 VAL E N 1
ATOM 8637 C CA . VAL E 1 42 ? 30.645 66.820 36.519 1.000 10.933 42 VAL E CA 1
ATOM 8638 C C . VAL E 1 42 ? 29.243 66.611 35.962 1.000 10.814 42 VAL E C 1
ATOM 8639 O O . VAL E 1 42 ? 28.381 67.489 36.088 1.000 12.401 42 VAL E O 1
ATOM 8652 N N . VAL E 1 43 ? 29.016 65.425 35.393 1.000 9.496 43 VAL E N 1
ATOM 8653 C CA . VAL E 1 43 ? 27.709 65.064 34.857 1.000 9.454 43 VAL E CA 1
ATOM 8654 C C . VAL E 1 43 ? 26.710 64.870 35.989 1.000 8.738 43 VAL E C 1
ATOM 8655 O O . VAL E 1 43 ? 25.590 65.392 35.945 1.000 8.967 43 VAL E O 1
ATOM 8668 N N . GLN E 1 44 ? 27.100 64.105 37.011 1.000 8.293 44 GLN E N 1
ATOM 8669 C CA . GLN E 1 44 ? 26.232 63.692 38.100 1.000 8.896 44 GLN E CA 1
ATOM 8670 C C . GLN E 1 44 ? 27.094 62.951 39.108 1.000 8.891 44 GLN E C 1
ATOM 8671 O O . GLN E 1 44 ? 28.209 62.493 38.799 1.000 8.848 44 GLN E O 1
ATOM 8685 N N . ILE E 1 45 ? 26.558 62.853 40.329 1.000 8.419 45 ILE E N 1
ATOM 8686 C CA . ILE E 1 45 ? 27.171 62.098 41.412 1.000 9.527 45 ILE E CA 1
ATOM 8687 C C . ILE E 1 45 ? 26.117 61.165 41.988 1.000 8.814 45 ILE E C 1
ATOM 8688 O O . ILE E 1 45 ? 24.998 61.593 42.279 1.000 9.875 45 ILE E O 1
ATOM 8704 N N . LEU E 1 46 ? 26.493 59.921 42.213 1.000 8.440 46 LEU E N 1
ATOM 8705 C CA . LEU E 1 46 ? 25.713 58.978 43.000 1.000 9.577 46 LEU E CA 1
ATOM 8706 C C . LEU E 1 46 ? 26.456 58.697 44.295 1.000 9.259 46 LEU E C 1
ATOM 8707 O O . LEU E 1 46 ? 27.680 58.546 44.291 1.000 10.696 46 LEU E O 1
ATOM 8723 N N . ILE E 1 47 ? 25.731 58.651 45.405 1.000 9.072 47 ILE E N 1
ATOM 8724 C CA . ILE E 1 47 ? 26.316 58.305 46.700 1.000 9.667 47 ILE E CA 1
ATOM 8725 C C . ILE E 1 47 ? 25.469 57.193 47.309 1.000 9.546 47 ILE E C 1
ATOM 8726 O O . ILE E 1 47 ? 24.273 57.385 47.538 1.000 11.049 47 ILE E O 1
ATOM 8742 N N . SER E 1 48 ? 26.067 56.042 47.586 1.000 9.059 48 SER E N 1
ATOM 8743 C CA . SER E 1 48 ? 25.360 54.992 48.304 1.000 8.975 48 SER E CA 1
ATOM 8744 C C . SER E 1 48 ? 25.784 54.987 49.771 1.000 9.985 48 SER E C 1
ATOM 8745 O O . SER E 1 48 ? 26.874 55.442 50.146 1.000 10.370 48 SER E O 1
ATOM 8753 N N . ALA E 1 49 ? 24.913 54.426 50.600 1.000 9.870 49 ALA E N 1
ATOM 8754 C CA . ALA E 1 49 ? 25.200 54.177 51.998 1.000 9.772 49 ALA E CA 1
ATOM 8755 C C . ALA E 1 49 ? 24.659 52.798 52.320 1.000 10.175 49 ALA E C 1
ATOM 8756 O O . ALA E 1 49 ? 23.632 52.370 51.780 1.000 9.470 49 ALA E O 1
ATOM 8763 N N . THR E 1 50 ? 25.361 52.111 53.212 1.000 10.767 50 THR E N 1
ATOM 8764 C CA . THR E 1 50 ? 24.846 50.874 53.779 1.000 10.883 50 THR E CA 1
ATOM 8765 C C . THR E 1 50 ? 23.583 51.141 54.600 1.000 10.738 50 THR E C 1
ATOM 8766 O O . THR E 1 50 ? 23.282 52.278 54.987 1.000 11.904 50 THR E O 1
ATOM 8777 N N . GLN E 1 51 ? 22.813 50.081 54.816 1.000 12.154 51 GLN E N 1
ATOM 8778 C CA . GLN E 1 51 ? 21.463 50.184 55.371 1.000 13.770 51 GLN E CA 1
ATOM 8779 C C . GLN E 1 51 ? 21.457 50.464 56.861 1.000 15.233 51 GLN E C 1
ATOM 8780 O O . GLN E 1 51 ? 20.379 50.490 57.477 1.000 16.805 51 GLN E O 1
ATOM 8794 N N . ASP E 1 52 ? 22.630 50.714 57.453 1.000 15.407 52 ASP E N 1
ATOM 8795 C CA . ASP E 1 52 ? 22.780 51.118 58.845 1.000 14.639 52 ASP E CA 1
ATOM 8796 C C . ASP E 1 52 ? 22.968 52.620 59.004 1.000 14.881 52 ASP E C 1
ATOM 8797 O O . ASP E 1 52 ? 23.310 53.078 60.099 1.000 16.439 52 ASP E O 1
ATOM 8806 N N . ILE E 1 53 ? 22.785 53.391 57.932 1.000 13.604 53 ILE E N 1
ATOM 8807 C CA . ILE E 1 53 ? 22.887 54.849 57.972 1.000 14.533 53 ILE E CA 1
ATOM 8808 C C . ILE E 1 53 ? 21.512 55.463 57.721 1.000 14.170 53 ILE E C 1
ATOM 8809 O O . ILE E 1 53 ? 20.938 55.311 56.632 1.000 15.705 53 ILE E O 1
ATOM 8825 N N . HIS E 1 54 ? 20.980 56.167 58.731 1.000 14.125 54 HIS E N 1
ATOM 8826 C CA . HIS E 1 54 ? 19.660 56.765 58.656 1.000 14.023 54 HIS E CA 1
ATOM 8827 C C . HIS E 1 54 ? 19.630 58.227 59.082 1.000 13.349 54 HIS E C 1
ATOM 8828 O O . HIS E 1 54 ? 18.553 58.833 59.056 1.000 13.236 54 HIS E O 1
ATOM 8842 N N . SER E 1 55 ? 20.760 58.808 59.499 1.000 13.291 55 SER E N 1
ATOM 8843 C CA . SER E 1 55 ? 20.719 60.124 60.128 1.000 13.675 55 SER E CA 1
ATOM 8844 C C . SER E 1 55 ? 20.536 61.266 59.143 1.000 15.049 55 SER E C 1
ATOM 8845 O O . SER E 1 55 ? 19.906 62.272 59.488 1.000 16.168 55 SER E O 1
ATOM 8853 N N . VAL E 1 56 ? 21.055 61.136 57.924 1.000 13.767 56 VAL E N 1
ATOM 8854 C CA . VAL E 1 56 ? 21.066 62.230 56.959 1.000 13.604 56 VAL E CA 1
ATOM 8855 C C . VAL E 1 56 ? 21.408 61.670 55.593 1.000 11.644 56 VAL E C 1
ATOM 8856 O O . VAL E 1 56 ? 22.170 60.706 55.495 1.000 12.770 56 VAL E O 1
ATOM 8869 N N . PHE E 1 57 ? 20.853 62.259 54.534 1.000 11.954 57 PHE E N 1
ATOM 8870 C CA . PHE E 1 57 ? 21.330 61.939 53.191 1.000 11.638 57 PHE E CA 1
ATOM 8871 C C . PHE E 1 57 ? 22.766 62.422 53.044 1.000 12.465 57 PHE E C 1
ATOM 8872 O O . PHE E 1 57 ? 23.024 63.619 53.241 1.000 12.586 57 PHE E O 1
ATOM 8889 N N . PRO E 1 58 ? 23.724 61.565 52.671 1.000 11.104 58 PRO E N 1
ATOM 8890 C CA . PRO E 1 58 ? 25.092 62.073 52.482 1.000 12.378 58 PRO E CA 1
ATOM 8891 C C . PRO E 1 58 ? 25.181 63.175 51.453 1.000 12.220 58 PRO E C 1
ATOM 8892 O O . PRO E 1 58 ? 26.089 64.013 51.535 1.000 13.191 58 PRO E O 1
ATOM 8903 N N . ALA E 1 59 ? 24.253 63.210 50.491 1.000 11.512 59 ALA E N 1
ATOM 8904 C CA . ALA E 1 59 ? 24.275 64.225 49.450 1.000 11.844 59 ALA E CA 1
ATOM 8905 C C . ALA E 1 59 ? 24.188 65.638 50.010 1.000 11.575 59 ALA E C 1
ATOM 8906 O O . ALA E 1 59 ? 24.619 66.581 49.343 1.000 13.312 59 ALA E O 1
ATOM 8913 N N . LYS E 1 60 ? 23.658 65.803 51.224 1.000 11.809 60 LYS E N 1
ATOM 8914 C CA . LYS E 1 60 ? 23.560 67.125 51.827 1.000 14.023 60 LYS E CA 1
ATOM 8915 C C . LYS E 1 60 ? 24.929 67.760 52.019 1.000 14.165 60 LYS E C 1
ATOM 8916 O O . LYS E 1 60 ? 25.028 68.988 52.115 1.000 15.818 60 LYS E O 1
ATOM 8935 N N . ALA E 1 61 ? 25.987 66.952 52.050 1.000 13.278 61 ALA E N 1
ATOM 8936 C CA . ALA E 1 61 ? 27.329 67.497 52.231 1.000 15.033 61 ALA E CA 1
ATOM 8937 C C . ALA E 1 61 ? 27.740 68.403 51.077 1.000 14.515 61 ALA E C 1
ATOM 8938 O O . ALA E 1 61 ? 28.587 69.292 51.251 1.000 16.555 61 ALA E O 1
ATOM 8945 N N A LEU E 1 62 ? 27.170 68.187 49.890 0.490 15.673 62 LEU E N 1
ATOM 8946 N N B LEU E 1 62 ? 27.172 68.199 49.890 0.510 15.562 62 LEU E N 1
ATOM 8947 C CA A LEU E 1 62 ? 27.561 68.987 48.736 0.490 16.507 62 LEU E CA 1
ATOM 8948 C CA B LEU E 1 62 ? 27.597 68.993 48.744 0.510 15.976 62 LEU E CA 1
ATOM 8949 C C A LEU E 1 62 ? 27.243 70.460 48.931 0.490 18.729 62 LEU E C 1
ATOM 8950 C C B LEU E 1 62 ? 27.199 70.457 48.882 0.510 18.660 62 LEU E C 1
ATOM 8951 O O A LEU E 1 62 ? 27.871 71.307 48.291 0.490 18.818 62 LEU E O 1
ATOM 8952 O O B LEU E 1 62 ? 27.739 71.297 48.159 0.510 18.894 62 LEU E O 1
ATOM 8983 N N . ARG E 1 63 ? 26.279 70.777 49.797 1.000 20.373 63 ARG E N 1
ATOM 8984 C CA . ARG E 1 63 ? 25.895 72.162 50.020 1.000 24.348 63 ARG E CA 1
ATOM 8985 C C . ARG E 1 63 ? 27.038 72.992 50.574 1.000 24.569 63 ARG E C 1
ATOM 8986 O O . ARG E 1 63 ? 26.976 74.223 50.519 1.000 24.161 63 ARG E O 1
ATOM 9008 N N . GLN E 1 64 ? 28.064 72.355 51.126 1.000 24.319 64 GLN E N 1
ATOM 9009 C CA . GLN E 1 64 ? 29.201 73.061 51.692 1.000 25.464 64 GLN E CA 1
ATOM 9010 C C . GLN E 1 64 ? 30.295 73.341 50.674 1.000 23.574 64 GLN E C 1
ATOM 9011 O O . GLN E 1 64 ? 31.316 73.938 51.034 1.000 24.798 64 GLN E O 1
ATOM 9025 N N . PHE E 1 65 ? 30.103 72.958 49.416 1.000 20.416 65 PHE E N 1
ATOM 9026 C CA . PHE E 1 65 ? 31.124 73.107 48.388 1.000 19.500 65 PHE E CA 1
ATOM 9027 C C . PHE E 1 65 ? 30.767 74.306 47.520 1.000 19.684 65 PHE E C 1
ATOM 9028 O O . PHE E 1 65 ? 29.835 74.252 46.708 1.000 19.089 65 PHE E O 1
ATOM 9045 N N . GLU E 1 66 ? 31.512 75.392 47.702 1.000 21.868 66 GLU E N 1
ATOM 9046 C CA . GLU E 1 66 ? 31.338 76.566 46.861 1.000 23.813 66 GLU E CA 1
ATOM 9047 C C . GLU E 1 66 ? 31.505 76.206 45.395 1.000 20.637 66 GLU E C 1
ATOM 9048 O O . GLU E 1 66 ? 32.475 75.549 45.004 1.000 21.816 66 GLU E O 1
ATOM 9060 N N . GLY E 1 67 ? 30.549 76.640 44.580 1.000 18.889 67 GLY E N 1
ATOM 9061 C CA . GLY E 1 67 ? 30.572 76.361 43.161 1.000 18.413 67 GLY E CA 1
ATOM 9062 C C . GLY E 1 67 ? 29.904 75.076 42.727 1.000 15.760 67 GLY E C 1
ATOM 9063 O O . GLY E 1 67 ? 29.790 74.846 41.515 1.000 16.705 67 GLY E O 1
ATOM 9067 N N . TRP E 1 68 ? 29.490 74.227 43.665 1.000 15.570 68 TRP E N 1
ATOM 9068 C CA . TRP E 1 68 ? 28.915 72.916 43.369 1.000 14.186 68 TRP E CA 1
ATOM 9069 C C . TRP E 1 68 ? 27.395 72.881 43.501 1.000 14.162 68 TRP E C 1
ATOM 9070 O O . TRP E 1 68 ? 26.798 71.804 43.459 1.000 13.465 68 TRP E O 1
ATOM 9091 N N . THR E 1 69 ? 26.759 74.046 43.596 1.000 15.104 69 THR E N 1
ATOM 9092 C CA . THR E 1 69 ? 25.339 74.147 43.895 1.000 16.649 69 THR E CA 1
ATOM 9093 C C . THR E 1 69 ? 24.477 73.461 42.862 1.000 14.660 69 THR E C 1
ATOM 9094 O O . THR E 1 69 ? 23.391 72.978 43.199 1.000 14.810 69 THR E O 1
ATOM 9105 N N . TYR E 1 70 ? 24.914 73.446 41.610 1.000 12.725 70 TYR E N 1
ATOM 9106 C CA . TYR E 1 70 ? 24.115 72.918 40.525 1.000 12.357 70 TYR E CA 1
ATOM 9107 C C . TYR E 1 70 ? 24.547 71.524 40.080 1.000 11.338 70 TYR E C 1
ATOM 9108 O O . TYR E 1 70 ? 24.035 71.016 39.085 1.000 11.738 70 TYR E O 1
ATOM 9126 N N . VAL E 1 71 ? 25.454 70.879 40.798 1.000 11.120 71 VAL E N 1
ATOM 9127 C CA . VAL E 1 71 ? 25.892 69.544 40.406 1.000 10.351 71 VAL E CA 1
ATOM 9128 C C . VAL E 1 71 ? 24.833 68.550 40.861 1.000 10.167 71 VAL E C 1
ATOM 9129 O O . VAL E 1 71 ? 24.544 68.477 42.067 1.000 11.228 71 VAL E O 1
ATOM 9142 N N . PRO E 1 72 ? 24.264 67.749 39.966 1.000 9.585 72 PRO E N 1
ATOM 9143 C CA . PRO E 1 72 ? 23.208 66.816 40.393 1.000 10.588 72 PRO E CA 1
ATOM 9144 C C . PRO E 1 72 ? 23.807 65.691 41.227 1.000 10.285 72 PRO E C 1
ATOM 9145 O O . PRO E 1 72 ? 24.811 65.085 40.853 1.000 11.665 72 PRO E O 1
ATOM 9156 N N . VAL E 1 73 ? 23.169 65.393 42.352 1.000 10.333 73 VAL E N 1
ATOM 9157 C CA . VAL E 1 73 ? 23.622 64.336 43.246 1.000 10.849 73 VAL E CA 1
ATOM 9158 C C . VAL E 1 73 ? 22.392 63.652 43.819 1.000 10.878 73 VAL E C 1
ATOM 9159 O O . VAL E 1 73 ? 21.410 64.317 44.157 1.000 14.220 73 VAL E O 1
ATOM 9172 N N . THR E 1 74 ? 22.435 62.333 43.938 1.000 12.578 74 THR E N 1
ATOM 9173 C CA . THR E 1 74 ? 21.338 61.587 44.538 1.000 12.057 74 THR E CA 1
ATOM 9174 C C . THR E 1 74 ? 21.903 60.304 45.127 1.000 10.162 74 THR E C 1
ATOM 9175 O O . THR E 1 74 ? 23.025 59.895 44.807 1.000 10.301 74 THR E O 1
ATOM 9186 N N . CYS E 1 75 ? 21.117 59.669 45.992 1.000 9.951 75 CYS E N 1
ATOM 9187 C CA . CYS E 1 75 ? 21.597 58.571 46.818 1.000 8.964 75 CYS E CA 1
ATOM 9188 C C . CYS E 1 75 ? 20.863 57.264 46.522 1.000 8.835 75 CYS E C 1
ATOM 9189 O O . CYS E 1 75 ? 19.819 57.222 45.867 1.000 9.954 75 CYS E O 1
ATOM 9197 N N A MET E 1 76 ? 21.432 56.177 47.020 0.480 9.212 76 MET E N 1
ATOM 9198 N N B MET E 1 76 ? 21.402 56.191 47.096 0.520 8.591 76 MET E N 1
ATOM 9199 C CA A MET E 1 76 ? 20.758 54.888 47.002 0.480 9.867 76 MET E CA 1
ATOM 9200 C CA B MET E 1 76 ? 20.865 54.850 46.938 0.520 8.619 76 MET E CA 1
ATOM 9201 C C A MET E 1 76 ? 21.342 54.044 48.126 0.480 8.893 76 MET E C 1
ATOM 9202 C C B MET E 1 76 ? 21.431 53.962 48.038 0.520 8.346 76 MET E C 1
ATOM 9203 O O A MET E 1 76 ? 22.361 54.391 48.729 0.480 10.646 76 MET E O 1
ATOM 9204 O O B MET E 1 76 ? 22.541 54.187 48.523 0.520 9.098 76 MET E O 1
ATOM 9231 N N . GLN E 1 77 ? 20.674 52.934 48.407 1.000 9.072 77 GLN E N 1
ATOM 9232 C CA . GLN E 1 77 ? 21.108 52.011 49.449 1.000 8.764 77 GLN E CA 1
ATOM 9233 C C . GLN E 1 77 ? 21.991 50.922 48.863 1.000 9.699 77 GLN E C 1
ATOM 9234 O O . GLN E 1 77 ? 21.647 50.304 47.859 1.000 10.999 77 GLN E O 1
ATOM 9249 N N . GLU E 1 78 ? 23.133 50.698 49.495 1.000 9.867 78 GLU E N 1
ATOM 9250 C CA . GLU E 1 78 ? 24.026 49.624 49.107 1.000 9.575 78 GLU E CA 1
ATOM 9251 C C . GLU E 1 78 ? 23.476 48.267 49.560 1.000 9.641 78 GLU E C 1
ATOM 9252 O O . GLU E 1 78 ? 22.693 48.168 50.512 1.000 11.383 78 GLU E O 1
ATOM 9264 N N . LEU E 1 79 ? 23.901 47.214 48.856 1.000 11.107 79 LEU E N 1
ATOM 9265 C CA . LEU E 1 79 ? 23.542 45.852 49.216 1.000 11.122 79 LEU E CA 1
ATOM 9266 C C . LEU E 1 79 ? 23.988 45.519 50.633 1.000 11.878 79 LEU E C 1
ATOM 9267 O O . LEU E 1 79 ? 24.997 46.016 51.129 1.000 12.554 79 LEU E O 1
ATOM 9283 N N . ASP E 1 80 ? 23.236 44.633 51.264 1.000 11.196 80 ASP E N 1
ATOM 9284 C CA . ASP E 1 80 ? 23.594 44.049 52.553 1.000 13.475 80 ASP E CA 1
ATOM 9285 C C . ASP E 1 80 ? 24.300 42.721 52.284 1.000 12.841 80 ASP E C 1
ATOM 9286 O O . ASP E 1 80 ? 23.645 41.688 52.099 1.000 14.712 80 ASP E O 1
ATOM 9295 N N . ILE E 1 81 ? 25.628 42.747 52.235 1.000 12.594 81 ILE E N 1
ATOM 9296 C CA . ILE E 1 81 ? 26.417 41.546 51.967 1.000 12.315 81 ILE E CA 1
ATOM 9297 C C . ILE E 1 81 ? 26.996 41.032 53.275 1.000 13.312 81 ILE E C 1
ATOM 9298 O O . ILE E 1 81 ? 27.488 41.810 54.096 1.000 13.967 81 ILE E O 1
ATOM 9314 N N . HIS E 1 82 ? 26.890 39.728 53.492 1.000 13.317 82 HIS E N 1
ATOM 9315 C CA . HIS E 1 82 ? 27.473 39.125 54.682 1.000 13.933 82 HIS E CA 1
ATOM 9316 C C . HIS E 1 82 ? 28.987 39.335 54.669 1.000 15.162 82 HIS E C 1
ATOM 9317 O O . HIS E 1 82 ? 29.671 38.956 53.711 1.000 15.923 82 HIS E O 1
ATOM 9331 N N . GLY E 1 83 ? 29.502 39.977 55.718 1.000 15.812 83 GLY E N 1
ATOM 9332 C CA . GLY E 1 83 ? 30.901 40.377 55.784 1.000 15.818 83 GLY E CA 1
ATOM 9333 C C . GLY E 1 83 ? 31.215 41.705 55.119 1.000 15.044 83 GLY E C 1
ATOM 9334 O O . GLY E 1 83 ? 32.382 42.122 55.118 1.000 14.989 83 GLY E O 1
ATOM 9338 N N . GLY E 1 84 ? 30.222 42.375 54.547 1.000 14.175 84 GLY E N 1
ATOM 9339 C CA . GLY E 1 84 ? 30.461 43.670 53.942 1.000 13.560 84 GLY E CA 1
ATOM 9340 C C . GLY E 1 84 ? 30.789 44.740 54.967 1.000 13.365 84 GLY E C 1
ATOM 9341 O O . GLY E 1 84 ? 30.363 44.696 56.119 1.000 15.331 84 GLY E O 1
ATOM 9345 N N . LEU E 1 85 ? 31.534 45.747 54.524 1.000 12.812 85 LEU E N 1
ATOM 9346 C CA . LEU E 1 85 ? 31.959 46.816 55.420 1.000 12.470 85 LEU E CA 1
ATOM 9347 C C . LEU E 1 85 ? 30.745 47.610 55.899 1.000 12.923 85 LEU E C 1
ATOM 9348 O O . LEU E 1 85 ? 29.905 48.021 55.098 1.000 14.115 85 LEU E O 1
ATOM 9364 N N . LYS E 1 86 ? 30.643 47.803 57.210 1.000 13.567 86 LYS E N 1
ATOM 9365 C CA . LYS E 1 86 ? 29.514 48.494 57.818 1.000 12.875 86 LYS E CA 1
ATOM 9366 C C . LYS E 1 86 ? 29.733 50.003 57.812 1.000 12.633 86 LYS E C 1
ATOM 9367 O O . LYS E 1 86 ? 30.847 50.493 57.659 1.000 13.099 86 LYS E O 1
ATOM 9386 N N . HIS E 1 87 ? 28.636 50.743 57.982 1.000 12.662 87 HIS E N 1
ATOM 9387 C CA . HIS E 1 87 ? 28.668 52.199 58.075 1.000 13.762 87 HIS E CA 1
ATOM 9388 C C . HIS E 1 87 ? 29.502 52.815 56.956 1.000 12.607 87 HIS E C 1
ATOM 9389 O O . HIS E 1 87 ? 30.351 53.684 57.188 1.000 12.762 87 HIS E O 1
ATOM 9403 N N . CYS E 1 88 ? 29.241 52.373 55.731 1.000 11.667 88 CYS E N 1
ATOM 9404 C CA . CYS E 1 88 ? 30.085 52.698 54.594 1.000 11.012 88 CYS E CA 1
ATOM 9405 C C . CYS E 1 88 ? 29.334 53.559 53.582 1.000 11.083 88 CYS E C 1
ATOM 9406 O O . CYS E 1 88 ? 28.204 53.241 53.184 1.000 11.601 88 CYS E O 1
ATOM 9414 N N . ILE E 1 89 ? 29.999 54.618 53.142 1.000 11.254 89 ILE E N 1
ATOM 9415 C CA . ILE E 1 89 ? 29.494 55.572 52.162 1.000 11.067 89 ILE E CA 1
ATOM 9416 C C . ILE E 1 89 ? 30.380 55.485 50.929 1.000 10.135 89 ILE E C 1
ATOM 9417 O O . ILE E 1 89 ? 31.609 55.573 51.039 1.000 10.691 89 ILE E O 1
ATOM 9433 N N . ARG E 1 90 ? 29.765 55.293 49.762 1.000 10.562 90 ARG E N 1
ATOM 9434 C CA . ARG E 1 90 ? 30.481 55.140 48.507 1.000 10.217 90 ARG E CA 1
ATOM 9435 C C . ARG E 1 90 ? 30.015 56.177 47.496 1.000 10.883 90 ARG E C 1
ATOM 9436 O O . ARG E 1 90 ? 28.822 56.462 47.394 1.000 11.270 90 ARG E O 1
ATOM 9457 N N . VAL E 1 91 ? 30.954 56.730 46.743 1.000 10.338 91 VAL E N 1
ATOM 9458 C CA . VAL E 1 91 ? 30.678 57.771 45.762 1.000 9.862 91 VAL E CA 1
ATOM 9459 C C . VAL E 1 91 ? 31.028 57.250 44.378 1.000 10.457 91 VAL E C 1
ATOM 9460 O O . VAL E 1 91 ? 32.044 56.566 44.196 1.000 11.546 91 VAL E O 1
ATOM 9473 N N . LEU E 1 92 ? 30.206 57.609 43.396 1.000 10.122 92 LEU E N 1
ATOM 9474 C CA . LEU E 1 92 ? 30.529 57.427 41.985 1.000 10.128 92 LEU E CA 1
ATOM 9475 C C . LEU E 1 92 ? 30.230 58.740 41.271 1.000 11.136 92 LEU E C 1
ATOM 9476 O O . LEU E 1 92 ? 29.066 59.114 41.086 1.000 10.720 92 LEU E O 1
ATOM 9492 N N . MET E 1 93 ? 31.286 59.449 40.903 1.000 10.607 93 MET E N 1
ATOM 9493 C CA . MET E 1 93 ? 31.197 60.768 40.291 1.000 10.743 93 MET E CA 1
ATOM 9494 C C . MET E 1 93 ? 31.565 60.636 38.819 1.000 11.233 93 MET E C 1
ATOM 9495 O O . MET E 1 93 ? 32.629 60.124 38.497 1.000 13.773 93 MET E O 1
ATOM 9509 N N . THR E 1 94 ? 30.702 61.098 37.923 1.000 10.293 94 THR E N 1
ATOM 9510 C CA . THR E 1 94 ? 30.945 60.982 36.487 1.000 10.451 94 THR E CA 1
ATOM 9511 C C . THR E 1 94 ? 31.414 62.331 35.960 1.000 10.525 94 THR E C 1
ATOM 9512 O O . THR E 1 94 ? 30.684 63.323 36.076 1.000 10.072 94 THR E O 1
ATOM 9523 N N A VAL E 1 95 ? 32.601 62.357 35.323 0.630 11.215 95 VAL E N 1
ATOM 9524 N N B VAL E 1 95 ? 32.622 62.373 35.389 0.370 10.622 95 VAL E N 1
ATOM 9525 C CA A VAL E 1 95 ? 33.300 63.595 34.988 0.630 11.907 95 VAL E CA 1
ATOM 9526 C CA B VAL E 1 95 ? 33.213 63.631 34.961 0.370 10.880 95 VAL E CA 1
ATOM 9527 C C A VAL E 1 95 ? 33.759 63.578 33.535 0.630 11.251 95 VAL E C 1
ATOM 9528 C C B VAL E 1 95 ? 33.611 63.560 33.493 0.370 10.949 95 VAL E C 1
ATOM 9529 O O A VAL E 1 95 ? 34.226 62.552 33.029 0.630 11.509 95 VAL E O 1
ATOM 9530 O O B VAL E 1 95 ? 33.851 62.491 32.931 0.370 12.407 95 VAL E O 1
ATOM 9555 N N . GLN E 1 96 ? 33.668 64.735 32.878 1.000 10.841 96 GLN E N 1
ATOM 9556 C CA . GLN E 1 96 ? 34.275 64.907 31.559 1.000 11.512 96 GLN E CA 1
ATOM 9557 C C . GLN E 1 96 ? 35.781 65.015 31.749 1.000 13.286 96 GLN E C 1
ATOM 9558 O O . GLN E 1 96 ? 36.253 65.932 32.428 1.000 14.625 96 GLN E O 1
ATOM 9573 N N . THR E 1 97 ? 36.539 64.101 31.149 1.000 13.794 97 THR E N 1
ATOM 9574 C CA . THR E 1 97 ? 37.991 64.139 31.273 1.000 14.686 97 THR E CA 1
ATOM 9575 C C . THR E 1 97 ? 38.616 63.226 30.230 1.000 15.125 97 THR E C 1
ATOM 9576 O O . THR E 1 97 ? 38.079 62.159 29.934 1.000 14.433 97 THR E O 1
ATOM 9587 N N . ASP E 1 98 ? 39.746 63.652 29.680 1.000 15.697 98 ASP E N 1
ATOM 9588 C CA . ASP E 1 98 ? 40.534 62.800 28.802 1.000 17.326 98 ASP E CA 1
ATOM 9589 C C . ASP E 1 98 ? 41.634 62.046 29.557 1.000 15.936 98 ASP E C 1
ATOM 9590 O O . ASP E 1 98 ? 42.463 61.390 28.924 1.000 18.402 98 ASP E O 1
ATOM 9599 N N . THR E 1 99 ? 41.657 62.116 30.887 1.000 16.205 99 THR E N 1
ATOM 9600 C CA . THR E 1 99 ? 42.601 61.318 31.659 1.000 16.584 99 THR E CA 1
ATOM 9601 C C . THR E 1 99 ? 42.419 59.840 31.341 1.000 15.891 99 THR E C 1
ATOM 9602 O O . THR E 1 99 ? 41.299 59.329 31.267 1.000 16.381 99 THR E O 1
ATOM 9613 N N . LYS E 1 100 ? 43.537 59.147 31.152 1.000 15.957 100 LYS E N 1
ATOM 9614 C CA . LYS E 1 100 ? 43.477 57.721 30.872 1.000 16.541 100 LYS E CA 1
ATOM 9615 C C . LYS E 1 100 ? 42.780 56.969 32.003 1.000 15.507 100 LYS E C 1
ATOM 9616 O O . LYS E 1 100 ? 42.882 57.324 33.180 1.000 15.407 100 LYS E O 1
ATOM 9635 N N . GLN E 1 101 ? 42.087 55.887 31.639 1.000 13.094 101 GLN E N 1
ATOM 9636 C CA . GLN E 1 101 ? 41.309 55.145 32.615 1.000 13.096 101 GLN E CA 1
ATOM 9637 C C . GLN E 1 101 ? 42.170 54.715 33.795 1.000 14.099 101 GLN E C 1
ATOM 9638 O O . GLN E 1 101 ? 41.747 54.820 34.951 1.000 13.220 101 GLN E O 1
ATOM 9652 N N . GLU E 1 102 ? 43.378 54.213 33.525 1.000 14.428 102 GLU E N 1
ATOM 9653 C CA . G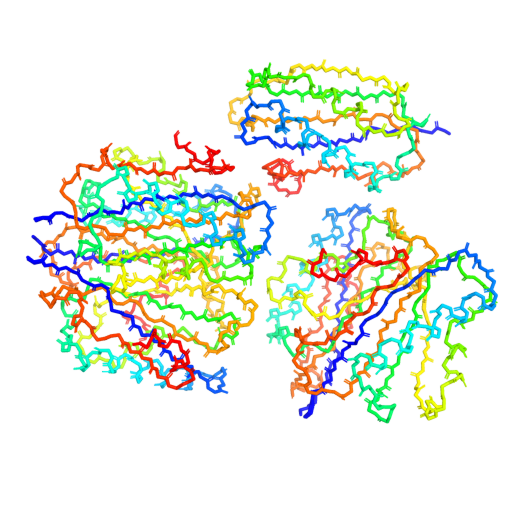LU E 1 102 ? 44.218 53.711 34.602 1.000 17.368 102 GLU E CA 1
ATOM 9654 C C . GLU E 1 102 ? 44.730 54.826 35.504 1.000 17.007 102 GLU E C 1
ATOM 9655 O O . GLU E 1 102 ? 45.128 54.555 36.645 1.000 20.747 102 GLU E O 1
ATOM 9667 N N . ASP E 1 103 ? 44.751 56.065 35.013 1.000 13.994 103 ASP E N 1
ATOM 9668 C CA . ASP E 1 103 ? 45.292 57.189 35.756 1.000 16.291 103 ASP E CA 1
ATOM 9669 C C . ASP E 1 103 ? 44.283 57.812 36.709 1.000 15.886 103 ASP E C 1
ATOM 9670 O O . ASP E 1 103 ? 44.694 58.581 37.593 1.000 18.507 103 ASP E O 1
ATOM 9679 N N . VAL E 1 104 ? 42.986 57.505 36.558 1.000 14.781 104 VAL E N 1
ATOM 9680 C CA . VAL E 1 104 ? 41.966 58.108 37.415 1.000 14.217 104 VAL E CA 1
ATOM 9681 C C . VAL E 1 104 ? 42.269 57.732 38.862 1.000 13.981 104 VAL E C 1
ATOM 9682 O O . VAL E 1 104 ? 42.596 56.578 39.172 1.000 15.649 104 VAL E O 1
ATOM 9695 N N . GLN E 1 105 ? 42.151 58.695 39.766 1.000 13.865 105 GLN E N 1
ATOM 9696 C CA . GLN E 1 105 ? 42.517 58.492 41.170 1.000 14.446 105 GLN E CA 1
ATOM 9697 C C . GLN E 1 105 ? 41.258 58.211 41.987 1.000 13.320 105 GLN E C 1
ATOM 9698 O O . GLN E 1 105 ? 40.542 59.123 42.397 1.000 15.047 105 GLN E O 1
ATOM 9712 N N . HIS E 1 106 ? 40.991 56.937 42.233 1.000 13.786 106 HIS E N 1
ATOM 9713 C CA . HIS E 1 106 ? 39.880 56.546 43.088 1.000 13.359 106 HIS E CA 1
ATOM 9714 C C . HIS E 1 106 ? 40.342 56.620 44.536 1.000 13.717 106 HIS E C 1
ATOM 9715 O O . HIS E 1 106 ? 41.531 56.454 44.831 1.000 15.902 106 HIS E O 1
ATOM 9729 N N . VAL E 1 107 ? 39.423 56.943 45.443 1.000 13.488 107 VAL E N 1
ATOM 9730 C CA . VAL E 1 107 ? 39.796 57.364 46.787 1.000 13.038 107 VAL E CA 1
ATOM 9731 C C . VAL E 1 107 ? 39.132 56.490 47.839 1.000 12.886 107 VAL E C 1
ATOM 9732 O O . VAL E 1 107 ? 37.905 56.455 47.934 1.000 14.449 107 VAL E O 1
ATOM 9745 N N . TYR E 1 108 ? 39.936 55.856 48.684 1.000 12.773 108 TYR E N 1
ATOM 9746 C CA . TYR E 1 108 ? 39.461 54.955 49.734 1.000 13.115 108 TYR E CA 1
ATOM 9747 C C . TYR E 1 108 ? 40.013 55.432 51.068 1.000 13.325 108 TYR E C 1
ATOM 9748 O O . TYR E 1 108 ? 41.231 55.408 51.284 1.000 14.778 108 TYR E O 1
ATOM 9766 N N . LEU E 1 109 ? 39.117 55.872 51.955 1.000 12.223 109 LEU E N 1
ATOM 9767 C CA . LEU E 1 109 ? 39.499 56.495 53.215 1.000 13.254 109 LEU E CA 1
ATOM 9768 C C . LEU E 1 109 ? 38.916 55.752 54.408 1.000 12.780 109 LEU E C 1
ATOM 9769 O O . LEU E 1 109 ? 38.004 54.938 54.270 1.000 13.109 109 LEU E O 1
ATOM 9785 N N . GLU E 1 110 ? 39.470 56.031 55.587 1.000 13.670 110 GLU E N 1
ATOM 9786 C CA . GLU E 1 110 ? 38.950 55.466 56.858 1.000 14.281 110 GLU E CA 1
ATOM 9787 C C . GLU E 1 110 ? 38.975 53.937 56.751 1.000 15.365 110 GLU E C 1
ATOM 9788 O O . GLU E 1 110 ? 39.944 53.367 56.222 1.000 16.134 110 GLU E O 1
ATOM 9800 N N . GLU E 1 111 ? 37.960 53.232 57.261 1.000 13.775 111 GLU E N 1
ATOM 9801 C CA . GLU E 1 111 ? 38.013 51.769 57.218 1.000 14.199 111 GLU E CA 1
ATOM 9802 C C . GLU E 1 111 ? 37.832 51.247 55.801 1.000 13.649 111 GLU E C 1
ATOM 9803 O O . GLU E 1 111 ? 38.131 50.073 55.558 1.000 14.012 111 GLU E O 1
ATOM 9815 N N . ALA E 1 112 ? 37.358 52.093 54.871 1.000 12.957 112 ALA E N 1
ATOM 9816 C CA . ALA E 1 112 ? 37.183 51.699 53.482 1.000 12.275 112 ALA E CA 1
ATOM 9817 C C . ALA E 1 112 ? 38.505 51.548 52.736 1.000 12.123 112 ALA E C 1
ATOM 9818 O O . ALA E 1 112 ? 38.500 51.092 51.589 1.000 13.223 112 ALA E O 1
ATOM 9825 N N . VAL E 1 113 ? 39.640 51.875 53.358 1.000 12.430 113 VAL E N 1
ATOM 9826 C CA . VAL E 1 113 ? 40.910 51.462 52.765 1.000 12.988 113 VAL E CA 1
ATOM 9827 C C . VAL E 1 113 ? 40.903 49.960 52.511 1.000 13.694 113 VAL E C 1
ATOM 9828 O O . VAL E 1 113 ? 41.568 49.474 51.582 1.000 16.047 113 VAL E O 1
ATOM 9841 N N . THR E 1 114 ? 40.179 49.198 53.335 1.000 13.749 114 THR E N 1
ATOM 9842 C CA . THR E 1 114 ? 40.084 47.753 53.150 1.000 15.020 114 THR E CA 1
ATOM 9843 C C . THR E 1 114 ? 39.404 47.343 51.842 1.000 16.131 114 THR E C 1
ATOM 9844 O O . THR E 1 114 ? 39.507 46.166 51.459 1.000 17.139 114 THR E O 1
ATOM 9855 N N . LEU E 1 115 ? 38.714 48.260 51.160 1.000 14.560 115 LEU E N 1
ATOM 9856 C CA . LEU E 1 115 ? 38.033 47.981 49.906 1.000 15.949 115 LEU E CA 1
ATOM 9857 C C . LEU E 1 115 ? 38.879 48.287 48.679 1.000 17.139 115 LEU E C 1
ATOM 9858 O O . LEU E 1 115 ? 38.429 48.020 47.558 1.000 18.631 115 LEU E O 1
ATOM 9874 N N . ARG E 1 116 ? 40.073 48.842 48.848 1.000 18.000 116 ARG E N 1
ATOM 9875 C CA . ARG E 1 116 ? 40.868 49.255 47.692 1.000 20.081 116 ARG E CA 1
ATOM 9876 C C . ARG E 1 116 ? 41.062 48.070 46.754 1.000 20.692 116 ARG E C 1
ATOM 9877 O O . ARG E 1 116 ? 41.459 46.980 47.216 1.000 18.921 116 ARG E O 1
ATOM 9898 N N . PRO E 1 117 ? 40.762 48.205 45.448 1.000 23.429 117 PRO E N 1
ATOM 9899 C CA . PRO E 1 117 ? 40.769 47.004 44.598 1.000 26.240 117 PRO E CA 1
ATOM 9900 C C . PRO E 1 117 ? 42.087 46.234 44.578 1.000 27.706 117 PRO E C 1
ATOM 9901 O O . PRO E 1 117 ? 42.072 44.997 44.488 1.000 27.840 117 PRO E O 1
ATOM 9912 N N . ASP E 1 118 ? 43.229 46.926 44.621 1.000 29.332 118 ASP E N 1
ATOM 9913 C CA . ASP E 1 118 ? 44.506 46.226 44.526 1.000 32.888 118 ASP E CA 1
ATOM 9914 C C . ASP E 1 118 ? 44.795 45.362 45.746 1.000 34.757 118 ASP E C 1
ATOM 9915 O O . ASP E 1 118 ? 45.720 44.544 45.696 1.000 35.433 118 ASP E O 1
ATOM 9924 N N . LEU E 1 119 ? 44.032 45.519 46.828 1.000 35.173 119 LEU E N 1
ATOM 9925 C CA . LEU E 1 119 ? 44.190 44.712 48.029 1.000 35.928 119 LEU E CA 1
ATOM 9926 C C . LEU E 1 119 ? 43.241 43.516 48.062 1.000 38.210 119 LEU E C 1
ATOM 9927 O O . LEU E 1 119 ? 43.182 42.816 49.078 1.000 38.560 119 LEU E O 1
ATOM 9943 N N . GLN E 1 120 ? 42.503 43.260 46.980 1.000 39.207 120 GLN E N 1
ATOM 9944 C CA . GLN E 1 120 ? 41.499 42.194 46.976 1.000 40.626 120 GLN E CA 1
ATOM 9945 C C . GLN E 1 120 ? 42.002 40.934 46.270 1.000 42.242 120 GLN E C 1
ATOM 9946 O O . GLN E 1 120 ? 43.081 40.929 45.675 1.000 43.576 120 GLN E O 1
ATOM 9960 N N A MET F 1 1 ? 30.671 67.815 22.721 0.420 17.647 1 MET F N 1
ATOM 9961 N N B MET F 1 1 ? 30.576 67.481 22.766 0.580 13.765 1 MET F N 1
ATOM 9962 C CA A MET F 1 1 ? 29.335 67.675 23.357 0.420 16.365 1 MET F CA 1
ATOM 9963 C CA B MET F 1 1 ? 29.188 67.577 23.302 0.580 14.520 1 MET F CA 1
ATOM 9964 C C A MET F 1 1 ? 29.482 67.396 24.846 0.420 11.925 1 MET F C 1
ATOM 9965 C C B MET F 1 1 ? 29.254 67.153 24.773 0.580 13.765 1 MET F C 1
ATOM 9966 O O A MET F 1 1 ? 30.464 66.794 25.291 0.420 11.365 1 MET F O 1
ATOM 9967 O O B MET F 1 1 ? 30.002 66.245 25.136 0.580 15.486 1 MET F O 1
ATOM 9996 N N . MET F 1 2 ? 28.499 67.843 25.617 1.000 11.909 2 MET F N 1
ATOM 9997 C CA . MET F 1 2 ? 28.479 67.612 27.051 1.000 9.883 2 MET F CA 1
ATOM 9998 C C . MET F 1 2 ? 27.324 66.685 27.404 1.000 9.325 2 MET F C 1
ATOM 9999 O O . MET F 1 2 ? 26.420 66.419 26.604 1.000 9.759 2 MET F O 1
ATOM 10014 N N . PHE F 1 3 ? 27.387 66.167 28.628 1.000 9.535 3 PHE F N 1
ATOM 10015 C CA . PHE F 1 3 ? 26.369 65.299 29.199 1.000 9.438 3 PHE F CA 1
ATOM 10016 C C . PHE F 1 3 ? 25.984 65.868 30.552 1.000 10.106 3 PHE F C 1
ATOM 10017 O O . PHE F 1 3 ? 26.853 66.347 31.297 1.000 10.899 3 PHE F O 1
ATOM 10034 N N . ARG F 1 4 ? 24.689 65.812 30.879 1.000 9.433 4 ARG F N 1
ATOM 10035 C CA . ARG F 1 4 ? 24.191 66.388 32.115 1.000 9.893 4 ARG F CA 1
ATOM 10036 C C . ARG F 1 4 ? 23.185 65.447 32.769 1.000 8.569 4 ARG F C 1
ATOM 10037 O O . ARG F 1 4 ? 22.287 64.928 32.105 1.000 9.849 4 ARG F O 1
ATOM 10058 N N . GLY F 1 5 ? 23.284 65.305 34.088 1.000 7.759 5 GLY F N 1
ATOM 10059 C CA . GLY F 1 5 ? 22.210 64.685 34.835 1.000 8.196 5 GLY F CA 1
ATOM 10060 C C . GLY F 1 5 ? 21.061 65.668 35.033 1.000 8.635 5 GLY F C 1
ATOM 10061 O O . GLY F 1 5 ? 21.272 66.837 35.364 1.000 9.456 5 GLY F O 1
ATOM 10065 N N . ILE F 1 6 ? 19.838 65.178 34.814 1.000 8.754 6 ILE F N 1
ATOM 10066 C CA . ILE F 1 6 ? 18.628 65.951 35.061 1.000 9.370 6 ILE F CA 1
ATOM 10067 C C . ILE F 1 6 ? 17.817 65.235 36.135 1.000 9.375 6 ILE F C 1
ATOM 10068 O O . ILE F 1 6 ? 17.489 64.046 35.991 1.000 10.491 6 ILE F O 1
ATOM 10084 N N . ARG F 1 7 ? 17.494 65.940 37.212 1.000 9.830 7 ARG F N 1
ATOM 10085 C CA . ARG F 1 7 ? 16.822 65.336 38.348 1.000 10.828 7 ARG F CA 1
ATOM 10086 C C . ARG F 1 7 ? 15.356 65.717 38.388 1.000 9.804 7 ARG F C 1
ATOM 10087 O O . ARG F 1 7 ? 14.963 66.814 37.991 1.000 10.593 7 ARG F O 1
ATOM 10108 N N . GLY F 1 8 ? 14.545 64.794 38.901 1.000 9.320 8 GLY F N 1
ATOM 10109 C CA . GLY F 1 8 ? 13.187 65.113 39.268 1.000 9.754 8 GLY F CA 1
ATOM 10110 C C . GLY F 1 8 ? 12.816 64.375 40.538 1.000 8.367 8 GLY F C 1
ATOM 10111 O O . GLY F 1 8 ? 13.371 63.334 40.857 1.000 10.407 8 GLY F O 1
ATOM 10115 N N . ALA F 1 9 ? 11.799 64.890 41.223 1.000 9.251 9 ALA F N 1
ATOM 10116 C CA . ALA F 1 9 ? 11.245 64.185 42.363 1.000 9.920 9 ALA F CA 1
ATOM 10117 C C . ALA F 1 9 ? 9.750 64.449 42.452 1.000 9.585 9 ALA F C 1
ATOM 10118 O O . ALA F 1 9 ? 9.267 65.529 42.103 1.000 10.751 9 ALA F O 1
ATOM 10125 N N . THR F 1 10 ? 9.023 63.436 42.910 1.000 9.472 10 THR F N 1
ATOM 10126 C CA . THR F 1 10 ? 7.592 63.533 43.109 1.000 9.072 10 THR F CA 1
ATOM 10127 C C . THR F 1 10 ? 7.199 62.594 44.241 1.000 10.125 10 THR F C 1
ATOM 10128 O O . THR F 1 10 ? 8.038 61.889 44.802 1.000 9.451 10 THR F O 1
ATOM 10139 N N . THR F 1 11 ? 5.909 62.598 44.590 1.000 10.201 11 THR F N 1
ATOM 10140 C CA . THR F 1 11 ? 5.403 61.699 45.614 1.000 11.070 11 THR F CA 1
ATOM 10141 C C . THR F 1 11 ? 4.089 61.079 45.158 1.000 11.251 11 THR F C 1
ATOM 10142 O O . THR F 1 11 ? 3.391 61.609 44.283 1.000 12.249 11 THR F O 1
ATOM 10153 N N . VAL F 1 12 ? 3.750 59.958 45.791 1.000 12.725 12 VAL F N 1
ATOM 10154 C CA . VAL F 1 12 ? 2.453 59.313 45.624 1.000 13.983 12 VAL F CA 1
ATOM 10155 C C . VAL F 1 12 ? 1.652 59.433 46.915 1.000 15.486 12 VAL F C 1
ATOM 10156 O O . VAL F 1 12 ? 2.201 59.422 48.019 1.000 15.247 12 VAL F O 1
ATOM 10169 N N . THR F 1 13 ? 0.331 59.525 46.774 1.000 17.584 13 THR F N 1
ATOM 10170 C CA . THR F 1 13 ? -0.519 59.566 47.958 1.000 20.210 13 THR F CA 1
ATOM 10171 C C . THR F 1 13 ? -0.553 58.220 48.667 1.000 19.337 13 THR F C 1
ATOM 10172 O O . THR F 1 13 ? -0.776 58.158 49.883 1.000 22.124 13 THR F O 1
ATOM 10183 N N . GLU F 1 14 ? -0.376 57.138 47.918 1.000 16.205 14 GLU F N 1
ATOM 10184 C CA . GLU F 1 14 ? -0.458 55.774 48.424 1.000 16.952 14 GLU F CA 1
ATOM 10185 C C . GLU F 1 14 ? 0.301 54.888 47.450 1.000 14.089 14 GLU F C 1
ATOM 10186 O O . GLU F 1 14 ? 0.522 55.254 46.293 1.000 13.970 14 GLU F O 1
ATOM 10198 N N . ASP F 1 15 ? 0.683 53.708 47.938 1.000 13.844 15 ASP F N 1
ATOM 10199 C CA . ASP F 1 15 ? 1.493 52.758 47.175 1.000 12.441 15 ASP F CA 1
ATOM 10200 C C . ASP F 1 15 ? 0.596 51.819 46.376 1.000 13.367 15 ASP F C 1
ATOM 10201 O O . ASP F 1 15 ? 0.345 50.670 46.753 1.000 14.694 15 ASP F O 1
ATOM 10210 N N . THR F 1 16 ? 0.056 52.342 45.275 1.000 14.202 16 THR F N 1
ATOM 10211 C CA . THR F 1 16 ? -0.710 51.564 44.311 1.000 15.599 16 THR F CA 1
ATOM 10212 C C . THR F 1 16 ? -0.041 51.681 42.952 1.000 14.060 16 THR F C 1
ATOM 10213 O O . THR F 1 16 ? 0.581 52.707 42.631 1.000 13.831 16 THR F O 1
ATOM 10224 N N . GLU F 1 17 ? -0.183 50.633 42.137 1.000 15.307 17 GLU F N 1
ATOM 10225 C CA . GLU F 1 17 ? 0.488 50.656 40.843 1.000 15.694 17 GLU F CA 1
ATOM 10226 C C . GLU F 1 17 ? 0.022 51.847 40.021 1.000 14.475 17 GLU F C 1
ATOM 10227 O O . GLU F 1 17 ? 0.823 52.518 39.367 1.000 14.868 17 GLU F O 1
ATOM 10239 N N . THR F 1 18 ? -1.283 52.116 40.026 1.000 14.841 18 THR F N 1
ATOM 10240 C CA . THR F 1 18 ? -1.789 53.187 39.178 1.000 15.641 18 THR F CA 1
ATOM 10241 C C . THR F 1 18 ? -1.247 54.551 39.617 1.000 13.870 18 THR F C 1
ATOM 10242 O O . THR F 1 18 ? -0.903 55.382 38.773 1.000 13.415 18 THR F O 1
ATOM 10253 N N . GLU F 1 19 ? -1.149 54.804 40.928 1.000 13.678 19 GLU F N 1
ATOM 10254 C CA . GLU F 1 19 ? -0.633 56.088 41.389 1.000 13.507 19 GLU F CA 1
ATOM 10255 C C . GLU F 1 19 ? 0.866 56.198 41.126 1.000 11.694 19 GLU F C 1
ATOM 10256 O O . GLU F 1 19 ? 1.345 57.233 40.654 1.000 11.680 19 GLU F O 1
ATOM 10268 N N . VAL F 1 20 ? 1.624 55.130 41.385 1.000 12.178 20 VAL F N 1
ATOM 10269 C CA . VAL F 1 20 ? 3.056 55.172 41.114 1.000 11.449 20 VAL F CA 1
ATOM 10270 C C . VAL F 1 20 ? 3.316 55.447 39.638 1.000 11.341 20 VAL F C 1
ATOM 10271 O O . VAL F 1 20 ? 4.156 56.288 39.288 1.000 12.017 20 VAL F O 1
ATOM 10284 N N . LEU F 1 21 ? 2.601 54.758 38.744 1.000 11.736 21 LEU F N 1
ATOM 10285 C CA . LEU F 1 21 ? 2.847 54.983 37.322 1.000 11.946 21 LEU F CA 1
ATOM 10286 C C . LEU F 1 21 ? 2.358 56.356 36.874 1.000 11.725 21 LEU F C 1
ATOM 10287 O O . LEU F 1 21 ? 3.012 57.018 36.056 1.000 11.978 21 LEU F O 1
ATOM 10303 N N . ASN F 1 22 ? 1.204 56.801 37.385 1.000 11.007 22 ASN F N 1
ATOM 10304 C CA . ASN F 1 22 ? 0.694 58.109 36.987 1.000 11.299 22 ASN F CA 1
ATOM 10305 C C . ASN F 1 22 ? 1.657 59.221 37.409 1.000 11.507 22 ASN F C 1
ATOM 10306 O O . ASN F 1 22 ? 2.021 60.095 36.606 1.000 11.899 22 ASN F O 1
ATOM 10317 N N . LYS F 1 23 ? 2.120 59.181 38.663 1.000 11.046 23 LYS F N 1
ATOM 10318 C CA . LYS F 1 23 ? 2.982 60.250 39.145 1.000 11.380 23 LYS F CA 1
ATOM 10319 C C . LYS F 1 23 ? 4.358 60.178 38.493 1.000 10.859 23 LYS F C 1
ATOM 10320 O O . LYS F 1 23 ? 4.963 61.213 38.213 1.000 10.338 23 LYS F O 1
ATOM 10339 N N . THR F 1 24 ? 4.872 58.964 38.241 1.000 11.164 24 THR F N 1
ATOM 10340 C CA . THR F 1 24 ? 6.151 58.857 37.546 1.000 9.959 24 THR F CA 1
ATOM 10341 C C . THR F 1 24 ? 6.030 59.393 36.127 1.000 9.943 24 THR F C 1
ATOM 10342 O O . THR F 1 24 ? 6.905 60.130 35.656 1.000 10.249 24 THR F O 1
ATOM 10353 N N . LYS F 1 25 ? 4.938 59.046 35.436 1.000 9.893 25 LYS F N 1
ATOM 10354 C CA . LYS F 1 25 ? 4.720 59.559 34.088 1.000 11.472 25 LYS F CA 1
ATOM 10355 C C . LYS F 1 25 ? 4.678 61.079 34.081 1.000 10.464 25 LYS F C 1
ATOM 10356 O O . LYS F 1 25 ? 5.300 61.726 33.235 1.000 11.143 25 LYS F O 1
ATOM 10375 N N . GLN F 1 26 ? 3.937 61.673 35.018 1.000 10.528 26 GLN F N 1
ATOM 10376 C CA . GLN F 1 26 ? 3.829 63.126 35.048 1.000 10.891 26 GLN F CA 1
ATOM 10377 C C . GLN F 1 26 ? 5.176 63.786 35.315 1.000 10.191 26 GLN F C 1
ATOM 10378 O O . GLN F 1 26 ? 5.484 64.833 34.734 1.000 10.535 26 GLN F O 1
ATOM 10392 N N . LEU F 1 27 ? 5.975 63.210 36.214 1.000 10.546 27 LEU F N 1
ATOM 10393 C CA . LEU F 1 27 ? 7.306 63.743 36.464 1.000 10.214 27 LEU F CA 1
ATOM 10394 C C . LEU F 1 27 ? 8.191 63.642 35.229 1.000 9.320 27 LEU F C 1
ATOM 10395 O O . LEU F 1 27 ? 8.862 64.609 34.856 1.000 9.922 27 LEU F O 1
ATOM 10411 N N . LEU F 1 28 ? 8.184 62.476 34.564 1.000 10.109 28 LEU F N 1
ATOM 10412 C CA . LEU F 1 28 ? 8.957 62.315 33.335 1.000 10.222 28 LEU F CA 1
ATOM 10413 C C . LEU F 1 28 ? 8.499 63.290 32.261 1.000 10.614 28 LEU F C 1
ATOM 10414 O O . LEU F 1 28 ? 9.325 63.919 31.592 1.000 10.862 28 LEU F O 1
ATOM 10430 N N . GLU F 1 29 ? 7.187 63.474 32.117 1.000 10.796 29 GLU F N 1
ATOM 10431 C CA . GLU F 1 29 ? 6.681 64.422 31.127 1.000 11.672 29 GLU F CA 1
ATOM 10432 C C . GLU F 1 29 ? 7.209 65.827 31.379 1.000 11.022 29 GLU F C 1
ATOM 10433 O O . GLU F 1 29 ? 7.575 66.543 30.430 1.000 11.875 29 GLU F O 1
ATOM 10445 N N . ALA F 1 30 ? 7.226 66.251 32.646 1.000 10.746 30 ALA F N 1
ATOM 10446 C CA . ALA F 1 30 ? 7.717 67.582 32.982 1.000 10.493 30 ALA F CA 1
ATOM 10447 C C . ALA F 1 30 ? 9.212 67.707 32.711 1.000 10.064 30 ALA F C 1
ATOM 10448 O O . ALA F 1 30 ? 9.652 68.723 32.165 1.000 10.725 30 ALA F O 1
ATOM 10455 N N . ILE F 1 31 ? 10.010 66.702 33.100 1.000 9.388 31 ILE F N 1
ATOM 10456 C CA . ILE F 1 31 ? 11.442 66.720 32.794 1.000 9.617 31 ILE F CA 1
ATOM 10457 C C . ILE F 1 31 ? 11.653 66.847 31.290 1.000 9.351 31 ILE F C 1
ATOM 10458 O O . ILE F 1 31 ? 12.459 67.657 30.813 1.000 10.164 31 ILE F O 1
ATOM 10474 N N . ILE F 1 32 ? 10.947 66.013 30.520 1.000 10.746 32 ILE F N 1
ATOM 10475 C CA . ILE F 1 32 ? 11.135 65.951 29.078 1.000 11.349 32 ILE F CA 1
ATOM 10476 C C . ILE F 1 32 ? 10.717 67.253 28.417 1.000 11.388 32 ILE F C 1
ATOM 10477 O O . ILE F 1 32 ? 11.420 67.775 27.541 1.000 12.296 32 ILE F O 1
ATOM 10493 N N . SER F 1 33 ? 9.593 67.809 28.832 1.000 10.670 33 SER F N 1
ATOM 10494 C CA . SER F 1 33 ? 9.100 69.020 28.187 1.000 11.975 33 SER F CA 1
ATOM 10495 C C . SER F 1 33 ? 9.986 70.211 28.527 1.000 12.059 33 SER F C 1
ATOM 10496 O O . SER F 1 33 ? 10.346 71.011 27.653 1.000 13.873 33 SER F O 1
ATOM 10504 N N . ARG F 1 34 ? 10.295 70.382 29.806 1.000 12.183 34 ARG F N 1
ATOM 10505 C CA . ARG F 1 34 ? 11.014 71.583 30.218 1.000 12.449 34 ARG F CA 1
ATOM 10506 C C . ARG F 1 34 ? 12.456 71.577 29.728 1.000 12.791 34 ARG F C 1
ATOM 10507 O O . ARG F 1 34 ? 13.058 72.638 29.570 1.000 16.639 34 ARG F O 1
ATOM 10528 N N . ASN F 1 35 ? 13.044 70.407 29.512 1.000 10.878 35 ASN F N 1
ATOM 10529 C CA . ASN F 1 35 ? 14.409 70.311 29.017 1.000 11.436 35 ASN F CA 1
ATOM 10530 C C . ASN F 1 35 ? 14.462 69.900 27.559 1.000 12.594 35 ASN F C 1
ATOM 10531 O O . ASN F 1 35 ? 15.549 69.677 27.019 1.000 13.273 35 ASN F O 1
ATOM 10542 N N . GLU F 1 36 ? 13.315 69.827 26.906 1.000 11.644 36 GLU F N 1
ATOM 10543 C CA . GLU F 1 36 ? 13.220 69.493 25.481 1.000 12.657 36 GLU F CA 1
ATOM 10544 C C . GLU F 1 36 ? 14.059 68.254 25.142 1.000 12.617 36 GLU F C 1
ATOM 10545 O O . GLU F 1 36 ? 14.923 68.271 24.266 1.000 13.657 36 GLU F O 1
ATOM 10557 N N . VAL F 1 37 ? 13.789 67.165 25.862 1.000 11.246 37 VAL F N 1
ATOM 10558 C CA . VAL F 1 37 ? 14.642 65.983 25.793 1.000 9.675 37 VAL F CA 1
ATOM 10559 C C . VAL F 1 37 ? 14.179 65.064 24.668 1.000 10.254 37 VAL F C 1
ATOM 10560 O O . VAL F 1 37 ? 13.045 64.566 24.685 1.000 12.033 37 VAL F O 1
ATOM 10573 N N . ASP F 1 38 ? 15.056 64.839 23.695 1.000 9.922 38 ASP F N 1
ATOM 10574 C CA . ASP F 1 38 ? 14.881 63.827 22.659 1.000 9.854 38 ASP F CA 1
ATOM 10575 C C . ASP F 1 38 ? 15.352 62.485 23.213 1.000 9.717 38 ASP F C 1
ATOM 10576 O O . ASP F 1 38 ? 16.474 62.393 23.714 1.000 9.377 38 ASP F O 1
ATOM 10585 N N . PRO F 1 39 ? 14.529 61.433 23.151 1.000 9.709 39 PRO F N 1
ATOM 10586 C CA . PRO F 1 39 ? 14.944 60.141 23.725 1.000 9.843 39 PRO F CA 1
ATOM 10587 C C . PRO F 1 39 ? 16.270 59.624 23.190 1.000 9.604 39 PRO F C 1
ATOM 10588 O O . PRO F 1 39 ? 17.007 58.952 23.923 1.000 9.846 39 PRO F O 1
ATOM 10599 N N . GLU F 1 40 ? 16.592 59.920 21.936 1.000 9.562 40 GLU F N 1
ATOM 10600 C CA . GLU F 1 40 ? 17.804 59.400 21.323 1.000 9.775 40 GLU F CA 1
ATOM 10601 C C . GLU F 1 40 ? 19.054 60.000 21.938 1.000 8.696 40 GLU F C 1
ATOM 10602 O O . GLU F 1 40 ? 20.130 59.405 21.803 1.000 10.080 40 GLU F O 1
ATOM 10614 N N . ARG F 1 41 ? 18.933 61.129 22.654 1.000 9.254 41 ARG F N 1
ATOM 10615 C CA . ARG F 1 41 ? 20.059 61.734 23.359 1.000 9.280 41 ARG F CA 1
ATOM 10616 C C . ARG F 1 41 ? 20.174 61.256 24.805 1.000 9.322 41 ARG F C 1
ATOM 10617 O O . ARG F 1 41 ? 21.095 61.684 25.514 1.000 9.464 41 ARG F O 1
ATOM 10638 N N . VAL F 1 42 ? 19.302 60.363 25.265 1.000 8.622 42 VAL F N 1
ATOM 10639 C CA . VAL F 1 42 ? 19.328 59.921 26.659 1.000 8.909 42 VAL F CA 1
ATOM 10640 C C . VAL F 1 42 ? 20.189 58.672 26.784 1.000 8.767 42 VAL F C 1
ATOM 10641 O O . VAL F 1 42 ? 19.896 57.625 26.200 1.000 9.875 42 VAL F O 1
ATOM 10654 N N . VAL F 1 43 ? 21.271 58.798 27.543 1.000 8.140 43 VAL F N 1
ATOM 10655 C CA . VAL F 1 43 ? 22.193 57.690 27.745 1.000 8.312 43 VAL F CA 1
ATOM 10656 C C . VAL F 1 43 ? 21.541 56.603 28.581 1.000 8.954 43 VAL F C 1
ATOM 10657 O O . VAL F 1 43 ? 21.636 55.417 28.259 1.000 9.599 43 VAL F O 1
ATOM 10670 N N . GLN F 1 44 ? 20.872 56.992 29.672 1.000 8.872 44 GLN F N 1
ATOM 10671 C CA . GLN F 1 44 ? 20.261 56.074 30.628 1.000 8.917 44 GLN F CA 1
ATOM 10672 C C . GLN F 1 44 ? 19.463 56.887 31.648 1.000 7.622 44 GLN F C 1
ATOM 10673 O O . GLN F 1 44 ? 19.659 58.100 31.787 1.000 8.969 44 GLN F O 1
ATOM 10687 N N . ILE F 1 45 ? 18.576 56.200 32.357 1.000 8.346 45 ILE F N 1
ATOM 10688 C CA . ILE F 1 45 ? 17.768 56.778 33.418 1.000 7.872 45 ILE F CA 1
ATOM 10689 C C . ILE F 1 45 ? 17.851 55.887 34.638 1.000 7.930 45 ILE F C 1
ATOM 10690 O O . ILE F 1 45 ? 17.711 54.666 34.519 1.000 9.477 45 ILE F O 1
ATOM 10706 N N . LEU F 1 46 ? 18.050 56.495 35.800 1.000 7.530 46 LEU F N 1
ATOM 10707 C CA . LEU F 1 46 ? 17.870 55.843 37.085 1.000 7.675 46 LEU F CA 1
ATOM 10708 C C . LEU F 1 46 ? 16.623 56.394 37.765 1.000 8.072 46 LEU F C 1
ATOM 10709 O O . LEU F 1 46 ? 16.360 57.588 37.710 1.000 8.306 46 LEU F O 1
ATOM 10725 N N . ILE F 1 47 ? 15.878 55.525 38.444 1.000 8.777 47 ILE F N 1
ATOM 10726 C CA . ILE F 1 47 ? 14.748 55.946 39.254 1.000 8.712 47 ILE F CA 1
ATOM 10727 C C . ILE F 1 47 ? 14.875 55.285 40.621 1.000 9.338 47 ILE F C 1
ATOM 10728 O O . ILE F 1 47 ? 14.916 54.054 40.728 1.000 10.317 47 ILE F O 1
ATOM 10744 N N . SER F 1 48 ? 14.921 56.086 41.668 1.000 8.943 48 SER F N 1
ATOM 10745 C CA . SER F 1 48 ? 14.849 55.536 43.009 1.000 9.101 48 SER F CA 1
ATOM 10746 C C . SER F 1 48 ? 13.450 55.691 43.583 1.000 8.517 48 SER F C 1
ATOM 10747 O O . SER F 1 48 ? 12.676 56.569 43.194 1.000 8.977 48 SER F O 1
ATOM 10755 N N . ALA F 1 49 ? 13.138 54.821 44.538 1.000 9.720 49 ALA F N 1
ATOM 10756 C CA . ALA F 1 49 ? 11.901 54.934 45.302 1.000 9.393 49 ALA F CA 1
ATOM 10757 C C . ALA F 1 49 ? 12.237 54.677 46.762 1.000 9.620 49 ALA F C 1
ATOM 10758 O O . ALA F 1 49 ? 13.104 53.854 47.073 1.000 9.383 49 ALA F O 1
ATOM 10765 N N . THR F 1 50 ? 11.538 55.367 47.653 1.000 9.438 50 THR F N 1
ATOM 10766 C CA . THR F 1 50 ? 11.647 55.087 49.071 1.000 9.951 50 THR F CA 1
ATOM 10767 C C . THR F 1 50 ? 11.130 53.683 49.372 1.000 10.499 50 THR F C 1
ATOM 10768 O O . THR F 1 50 ? 10.416 53.058 48.579 1.000 10.449 50 THR F O 1
ATOM 10779 N N . GLN F 1 51 ? 11.482 53.199 50.551 1.000 11.117 51 GLN F N 1
ATOM 10780 C CA . GLN F 1 51 ? 11.269 51.811 50.946 1.000 11.525 51 GLN F CA 1
ATOM 10781 C C . GLN F 1 51 ? 9.840 51.527 51.382 1.000 11.330 51 GLN F C 1
ATOM 10782 O O . GLN F 1 51 ? 9.570 50.427 51.868 1.000 13.628 51 GLN F O 1
ATOM 10796 N N . ASP F 1 52 ? 8.930 52.475 51.157 1.000 11.415 52 ASP F N 1
ATOM 10797 C CA . ASP F 1 52 ? 7.495 52.309 51.343 1.000 11.580 52 ASP F CA 1
ATOM 10798 C C . ASP F 1 52 ? 6.757 52.195 50.015 1.000 12.773 52 ASP F C 1
ATOM 10799 O O . ASP F 1 52 ? 5.529 52.336 49.984 1.000 13.881 52 ASP F O 1
ATOM 10808 N N . ILE F 1 53 ? 7.474 51.923 48.924 1.000 12.215 53 ILE F N 1
ATOM 10809 C CA . ILE F 1 53 ? 6.862 51.730 47.609 1.000 11.983 53 ILE F CA 1
ATOM 10810 C C . ILE F 1 53 ? 7.212 50.332 47.105 1.000 11.420 53 ILE F C 1
ATOM 10811 O O . ILE F 1 53 ? 8.391 50.029 46.872 1.000 12.323 53 ILE F O 1
ATOM 10827 N N . HIS F 1 54 ? 6.190 49.482 46.931 1.000 11.204 54 HIS F N 1
ATOM 10828 C CA . HIS F 1 54 ? 6.381 48.099 46.509 1.000 11.575 54 HIS F CA 1
ATOM 10829 C C . HIS F 1 54 ? 5.409 47.659 45.432 1.000 11.009 54 HIS F C 1
ATOM 10830 O O . HIS F 1 54 ? 5.486 46.504 45.000 1.000 12.351 54 HIS F O 1
ATOM 10844 N N . SER F 1 55 ? 4.521 48.536 44.963 1.000 11.696 55 SER F N 1
ATOM 10845 C CA . SER F 1 55 ? 3.450 48.087 44.085 1.000 11.938 55 SER F CA 1
ATOM 10846 C C . SER F 1 55 ? 3.887 47.806 42.651 1.000 12.596 55 SER F C 1
ATOM 10847 O O . SER F 1 55 ? 3.295 46.935 42.006 1.000 13.946 55 SER F O 1
ATOM 10855 N N . VAL F 1 56 ? 4.882 48.514 42.135 1.000 11.817 56 VAL F N 1
ATOM 10856 C CA . VAL F 1 56 ? 5.284 48.423 40.735 1.000 11.351 56 VAL F CA 1
ATOM 10857 C C . VAL F 1 56 ? 6.646 49.091 40.599 1.000 10.999 56 VAL F C 1
ATOM 10858 O O . VAL F 1 56 ? 6.962 50.034 41.338 1.000 11.343 56 VAL F O 1
ATOM 10871 N N . PHE F 1 57 ? 7.431 48.652 39.627 1.000 11.233 57 PHE F N 1
ATOM 10872 C CA . PHE F 1 57 ? 8.651 49.370 39.271 1.000 10.499 57 PHE F CA 1
ATOM 10873 C C . PHE F 1 57 ? 8.247 50.684 38.611 1.000 9.856 57 PHE F C 1
ATOM 10874 O O . PHE F 1 57 ? 7.529 50.663 37.599 1.000 11.459 57 PHE F O 1
ATOM 10891 N N . PRO F 1 58 ? 8.708 51.838 39.105 1.000 9.709 58 PRO F N 1
ATOM 10892 C CA . PRO F 1 58 ? 8.384 53.097 38.416 1.000 10.622 58 PRO F CA 1
ATOM 10893 C C . PRO F 1 58 ? 8.823 53.111 36.975 1.000 10.912 58 PRO F C 1
ATOM 10894 O O . PRO F 1 58 ? 8.210 53.803 36.149 1.000 12.007 58 PRO F O 1
ATOM 10905 N N . ALA F 1 59 ? 9.877 52.350 36.649 1.000 11.457 59 ALA F N 1
ATOM 10906 C CA . ALA F 1 59 ? 10.386 52.302 35.285 1.000 11.925 59 ALA F CA 1
ATOM 10907 C C . ALA F 1 59 ? 9.351 51.831 34.281 1.000 11.457 59 ALA F C 1
ATOM 10908 O O . ALA F 1 59 ? 9.489 52.153 33.098 1.000 12.930 59 ALA F O 1
ATOM 10915 N N . LYS F 1 60 ? 8.331 51.099 34.722 1.000 12.038 60 LYS F N 1
ATOM 10916 C CA . LYS F 1 60 ? 7.285 50.655 33.813 1.000 13.560 60 LYS F CA 1
ATOM 10917 C C . LYS F 1 60 ? 6.565 51.826 33.153 1.000 12.894 60 LYS F C 1
ATOM 10918 O O . LYS F 1 60 ? 6.016 51.658 32.063 1.000 13.654 60 LYS F O 1
ATOM 10937 N N . ALA F 1 61 ? 6.586 53.004 33.777 1.000 12.438 61 ALA F N 1
ATOM 10938 C CA . ALA F 1 61 ? 5.954 54.179 33.189 1.000 13.670 61 ALA F CA 1
ATOM 10939 C C . ALA F 1 61 ? 6.508 54.520 31.811 1.000 13.744 61 ALA F C 1
ATOM 10940 O O . ALA F 1 61 ? 5.774 55.047 30.955 1.000 14.736 61 ALA F O 1
ATOM 10947 N N A LEU F 1 62 ? 7.787 54.231 31.566 0.520 12.633 62 LEU F N 1
ATOM 10948 N N B LEU F 1 62 ? 7.792 54.240 31.565 0.480 13.715 62 LEU F N 1
ATOM 10949 C CA A LEU F 1 62 ? 8.394 54.649 30.306 0.520 13.141 62 LEU F CA 1
ATOM 10950 C CA B LEU F 1 62 ? 8.395 54.647 30.297 0.480 15.162 62 LEU F CA 1
ATOM 10951 C C A LEU F 1 62 ? 7.788 53.928 29.106 0.520 15.133 62 LEU F C 1
ATOM 10952 C C B LEU F 1 62 ? 7.782 53.928 29.102 0.480 16.097 62 LEU F C 1
ATOM 10953 O O A LEU F 1 62 ? 7.923 54.413 27.977 0.520 15.433 62 LEU F O 1
ATOM 10954 O O B LEU F 1 62 ? 7.905 54.414 27.972 0.480 16.284 62 LEU F O 1
ATOM 10985 N N . ARG F 1 63 ? 7.131 52.786 29.323 1.000 17.105 63 ARG F N 1
ATOM 10986 C CA . ARG F 1 63 ? 6.520 52.061 28.221 1.000 19.587 63 ARG F CA 1
ATOM 10987 C C . ARG F 1 63 ? 5.446 52.876 27.532 1.000 18.876 63 ARG F C 1
ATOM 10988 O O . ARG F 1 63 ? 5.072 52.562 26.396 1.000 20.645 63 ARG F O 1
ATOM 11010 N N . GLN F 1 64 ? 4.926 53.895 28.198 1.000 18.086 64 GLN F N 1
ATOM 11011 C CA . GLN F 1 64 ? 3.877 54.711 27.620 1.000 18.863 64 GLN F CA 1
ATOM 11012 C C . GLN F 1 64 ? 4.393 55.898 26.827 1.000 18.344 64 GLN F C 1
ATOM 11013 O O . GLN F 1 64 ? 3.581 56.622 26.248 1.000 19.697 64 GLN F O 1
ATOM 11027 N N . PHE F 1 65 ? 5.703 56.079 26.736 1.000 14.583 65 PHE F N 1
ATOM 11028 C CA . PHE F 1 65 ? 6.292 57.206 26.028 1.000 14.999 65 PHE F CA 1
ATOM 11029 C C . PHE F 1 65 ? 6.697 56.770 24.622 1.000 15.391 65 PHE F C 1
ATOM 11030 O O . PHE F 1 65 ? 7.691 56.047 24.440 1.000 15.368 65 PHE F O 1
ATOM 11047 N N . GLU F 1 66 ? 5.941 57.232 23.626 1.000 16.447 66 GLU F N 1
ATOM 11048 C CA . GLU F 1 66 ? 6.273 56.912 22.246 1.000 17.044 66 GLU F CA 1
ATOM 11049 C C . GLU F 1 66 ? 7.670 57.429 21.943 1.000 16.423 66 GLU F C 1
ATOM 11050 O O . GLU F 1 66 ? 8.023 58.564 22.294 1.000 15.773 66 GLU F O 1
ATOM 11062 N N . GLY F 1 67 ? 8.486 56.568 21.350 1.000 15.191 67 GLY F N 1
ATOM 11063 C CA . GLY F 1 67 ? 9.826 56.933 20.992 1.000 14.873 67 GLY F CA 1
ATOM 11064 C C . GLY F 1 67 ? 10.884 56.606 22.019 1.000 14.249 67 GLY F C 1
ATOM 11065 O O . GLY F 1 67 ? 12.070 56.744 21.711 1.000 12.620 67 GLY F O 1
ATOM 11069 N N . TRP F 1 68 ? 10.494 56.176 23.219 1.000 12.862 68 TRP F N 1
ATOM 11070 C CA . TRP F 1 68 ? 11.392 55.921 24.336 1.000 12.246 68 TRP F CA 1
ATOM 11071 C C . TRP F 1 68 ? 11.658 54.434 24.552 1.000 12.607 68 TRP F C 1
ATOM 11072 O O . TRP F 1 68 ? 12.271 54.064 25.560 1.000 12.533 68 TRP F O 1
ATOM 11093 N N . THR F 1 69 ? 11.294 53.582 23.586 1.000 14.123 69 THR F N 1
ATOM 11094 C CA . THR F 1 69 ? 11.377 52.135 23.755 1.000 16.805 69 THR F CA 1
ATOM 11095 C C . THR F 1 69 ? 12.802 51.668 24.008 1.000 15.207 69 THR F C 1
ATOM 11096 O O . THR F 1 69 ? 13.009 50.665 24.702 1.000 18.636 69 THR F O 1
ATOM 11107 N N . TYR F 1 70 ? 13.793 52.370 23.470 1.000 14.570 70 TYR F N 1
ATOM 11108 C CA . TYR F 1 70 ? 15.183 51.937 23.549 1.000 14.739 70 TYR F CA 1
ATOM 11109 C C . TYR F 1 70 ? 16.007 52.712 24.581 1.000 13.115 70 TYR F C 1
ATOM 11110 O O . TYR F 1 70 ? 17.230 52.560 24.621 1.000 14.375 70 TYR F O 1
ATOM 11128 N N . VAL F 1 71 ? 15.370 53.529 25.410 1.000 11.725 71 VAL F N 1
ATOM 11129 C CA . VAL F 1 71 ? 16.072 54.271 26.454 1.000 10.733 71 VAL F CA 1
ATOM 11130 C C . VAL F 1 71 ? 16.257 53.364 27.661 1.000 9.849 71 VAL F C 1
ATOM 11131 O O . VAL F 1 71 ? 15.259 52.918 28.244 1.000 10.867 71 VAL F O 1
ATOM 11144 N N . PRO F 1 72 ? 17.482 53.049 28.065 1.000 9.396 72 PRO F N 1
ATOM 11145 C CA . PRO F 1 72 ? 17.655 52.159 29.215 1.000 10.064 72 PRO F CA 1
ATOM 11146 C C . PRO F 1 72 ? 17.278 52.843 30.511 1.000 10.528 72 PRO F C 1
ATOM 11147 O O . PRO F 1 72 ? 17.694 53.969 30.768 1.000 11.801 72 PRO F O 1
ATOM 11158 N N . VAL F 1 73 ? 16.521 52.129 31.341 1.000 11.515 73 VAL F N 1
ATOM 11159 C CA . VAL F 1 73 ? 16.069 52.623 32.630 1.000 11.988 73 VAL F CA 1
ATOM 11160 C C . VAL F 1 73 ? 16.155 51.489 33.640 1.000 12.736 73 VAL F C 1
ATOM 11161 O O . VAL F 1 73 ? 15.834 50.338 33.333 1.000 14.986 73 VAL F O 1
ATOM 11174 N N . THR F 1 74 ? 16.561 51.817 34.862 1.000 12.730 74 THR F N 1
ATOM 11175 C CA . THR F 1 74 ? 16.545 50.826 35.936 1.000 12.502 74 THR F CA 1
ATOM 11176 C C . THR F 1 74 ? 16.395 51.557 37.258 1.000 9.899 74 THR F C 1
ATOM 11177 O O . THR F 1 74 ? 16.567 52.771 37.341 1.000 11.480 74 THR F O 1
ATOM 11188 N N . CYS F 1 75 ? 16.065 50.797 38.294 1.000 9.467 75 CYS F N 1
ATOM 11189 C CA . CYS F 1 75 ? 15.653 51.377 39.556 1.000 9.006 75 CYS F CA 1
ATOM 11190 C C . CYS F 1 75 ? 16.625 51.011 40.676 1.000 9.409 75 CYS F C 1
ATOM 11191 O O . CYS F 1 75 ? 17.515 50.163 40.531 1.000 10.059 75 CYS F O 1
ATOM 11199 N N A MET F 1 76 ? 16.440 51.670 41.824 0.650 9.062 76 MET F N 1
ATOM 11200 N N B MET F 1 76 ? 16.442 51.663 41.812 0.350 9.443 76 MET F N 1
ATOM 11201 C CA A MET F 1 76 ? 17.291 51.479 42.991 0.650 9.372 76 MET F CA 1
ATOM 11202 C CA B MET F 1 76 ? 17.163 51.274 43.008 0.350 9.972 76 MET F CA 1
ATOM 11203 C C A MET F 1 76 ? 16.572 51.999 44.230 0.650 9.051 76 MET F C 1
ATOM 11204 C C B MET F 1 76 ? 16.422 51.834 44.208 0.350 9.038 76 MET F C 1
ATOM 11205 O O A MET F 1 76 ? 15.849 52.992 44.155 0.650 9.262 76 MET F O 1
ATOM 11206 O O B MET F 1 76 ? 15.543 52.688 44.081 0.350 9.509 76 MET F O 1
ATOM 11233 N N . GLN F 1 77 ? 16.796 51.339 45.376 1.000 9.398 77 GLN F N 1
ATOM 11234 C CA . GLN F 1 77 ? 16.185 51.782 46.615 1.000 10.017 77 GLN F CA 1
ATOM 11235 C C . GLN F 1 77 ? 16.859 53.043 47.125 1.000 9.346 77 GLN F C 1
ATOM 11236 O O . GLN F 1 77 ? 18.091 53.115 47.212 1.000 10.972 77 GLN F O 1
ATOM 11251 N N . GLU F 1 78 ? 16.046 54.023 47.500 1.000 9.804 78 GLU F N 1
ATOM 11252 C CA . GLU F 1 7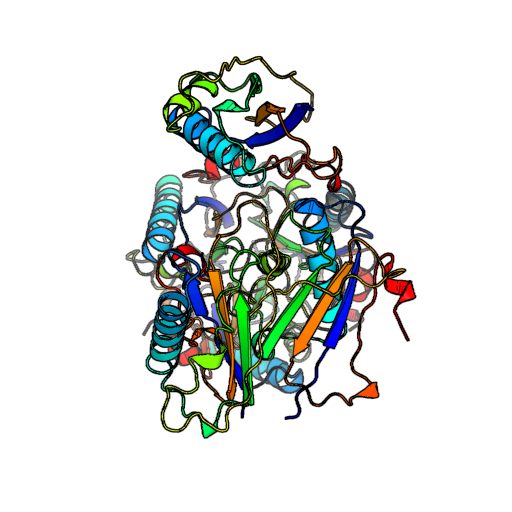8 ? 16.521 55.201 48.212 1.000 10.304 78 GLU F CA 1
ATOM 11253 C C . GLU F 1 78 ? 16.787 54.854 49.669 1.000 11.020 78 GLU F C 1
ATOM 11254 O O . GLU F 1 78 ? 16.217 53.904 50.222 1.000 11.543 78 GLU F O 1
ATOM 11266 N N . LEU F 1 79 ? 17.709 55.604 50.266 1.000 10.833 79 LEU F N 1
ATOM 11267 C CA . LEU F 1 79 ? 17.987 55.476 51.692 1.000 10.778 79 LEU F CA 1
ATOM 11268 C C . LEU F 1 79 ? 16.740 55.746 52.527 1.000 11.296 79 LEU F C 1
ATOM 11269 O O . LEU F 1 79 ? 15.830 56.474 52.119 1.000 12.220 79 LEU F O 1
ATOM 11285 N N . ASP F 1 80 ? 16.719 55.144 53.718 1.000 11.317 80 ASP F N 1
ATOM 11286 C CA . ASP F 1 80 ? 15.655 55.373 54.699 1.000 12.144 80 ASP F CA 1
ATOM 11287 C C . ASP F 1 80 ? 16.219 56.303 55.772 1.000 12.299 80 ASP F C 1
ATOM 11288 O O . ASP F 1 80 ? 16.902 55.868 56.702 1.000 13.009 80 ASP F O 1
ATOM 11297 N N . ILE F 1 81 ? 15.960 57.599 55.601 1.000 10.620 81 ILE F N 1
ATOM 11298 C CA . ILE F 1 81 ? 16.486 58.653 56.454 1.000 10.941 81 ILE F CA 1
ATOM 11299 C C . ILE F 1 81 ? 15.394 59.103 57.420 1.000 11.791 81 ILE F C 1
ATOM 11300 O O . ILE F 1 81 ? 14.241 59.307 57.018 1.000 11.633 81 ILE F O 1
ATOM 11316 N N . HIS F 1 82 ? 15.752 59.274 58.694 1.000 11.657 82 HIS F N 1
ATOM 11317 C CA . HIS F 1 82 ? 14.810 59.797 59.671 1.000 12.917 82 HIS F CA 1
ATOM 11318 C C . HIS F 1 82 ? 14.291 61.155 59.223 1.000 13.404 82 HIS F C 1
ATOM 11319 O O . HIS F 1 82 ? 15.068 62.089 59.014 1.000 14.897 82 HIS F O 1
ATOM 11333 N N . GLY F 1 83 ? 12.973 61.270 59.095 1.000 13.512 83 GLY F N 1
ATOM 11334 C CA . GLY F 1 83 ? 12.347 62.479 58.606 1.000 14.596 83 GLY F CA 1
ATOM 11335 C C . GLY F 1 83 ? 12.393 62.650 57.108 1.000 13.854 83 GLY F C 1
ATOM 11336 O O . GLY F 1 83 ? 11.912 63.675 56.611 1.000 15.478 83 GLY F O 1
ATOM 11340 N N . GLY F 1 84 ? 12.946 61.688 56.374 1.000 13.078 84 GLY F N 1
ATOM 11341 C CA . GLY F 1 84 ? 12.975 61.788 54.929 1.000 13.125 84 GLY F CA 1
ATOM 11342 C C . GLY F 1 84 ? 11.580 61.743 54.341 1.000 13.041 84 GLY F C 1
ATOM 11343 O O . GLY F 1 84 ? 10.656 61.161 54.903 1.000 13.765 84 GLY F O 1
ATOM 11347 N N . LEU F 1 85 ? 11.430 62.364 53.175 1.000 12.538 85 LEU F N 1
ATOM 11348 C CA . LEU F 1 85 ? 10.121 62.437 52.542 1.000 12.199 85 LEU F CA 1
ATOM 11349 C C . LEU F 1 85 ? 9.622 61.038 52.178 1.000 12.104 85 LEU F C 1
ATOM 11350 O O . LEU F 1 85 ? 10.313 60.270 51.501 1.000 12.451 85 LEU F O 1
ATOM 11366 N N . LYS F 1 86 ? 8.416 60.711 52.628 1.000 12.923 86 LYS F N 1
ATOM 11367 C CA . LYS F 1 86 ? 7.859 59.392 52.391 1.000 12.902 86 LYS F CA 1
ATOM 11368 C C . LYS F 1 86 ? 7.278 59.311 50.983 1.000 11.749 86 LYS F C 1
ATOM 11369 O O . LYS F 1 86 ? 6.957 60.324 50.350 1.000 11.986 86 LYS F O 1
ATOM 11388 N N . HIS F 1 87 ? 7.139 58.079 50.494 1.000 12.001 87 HIS F N 1
ATOM 11389 C CA . HIS F 1 87 ? 6.457 57.815 49.229 1.000 11.741 87 HIS F CA 1
ATOM 11390 C C . HIS F 1 87 ? 7.025 58.658 48.094 1.000 10.659 87 HIS F C 1
ATOM 11391 O O . HIS F 1 87 ? 6.285 59.239 47.296 1.000 11.320 87 HIS F O 1
ATOM 11405 N N . CYS F 1 88 ? 8.355 58.705 48.009 1.000 10.396 88 CYS F N 1
ATOM 11406 C CA . CYS F 1 88 ? 9.044 59.630 47.120 1.000 10.428 88 CYS F CA 1
ATOM 11407 C C . CYS F 1 88 ? 9.776 58.881 46.015 1.000 9.730 88 CYS F C 1
ATOM 11408 O O . CYS F 1 88 ? 10.492 57.906 46.280 1.000 10.346 88 CYS F O 1
ATOM 11416 N N . ILE F 1 89 ? 9.572 59.339 44.782 1.000 9.009 89 ILE F N 1
ATOM 11417 C CA . ILE F 1 89 ? 10.193 58.786 43.580 1.000 9.070 89 ILE F CA 1
ATOM 11418 C C . ILE F 1 89 ? 11.107 59.851 43.010 1.000 9.541 89 ILE F C 1
ATOM 11419 O O . ILE F 1 89 ? 10.676 60.988 42.804 1.000 9.772 89 ILE F O 1
ATOM 11435 N N . ARG F 1 90 ? 12.367 59.492 42.775 1.000 8.809 90 ARG F N 1
ATOM 11436 C CA . ARG F 1 90 ? 13.375 60.429 42.295 1.000 8.591 90 ARG F CA 1
ATOM 11437 C C . ARG F 1 90 ? 14.003 59.893 41.017 1.000 8.504 90 ARG F C 1
ATOM 11438 O O . ARG F 1 90 ? 14.430 58.738 40.960 1.000 10.101 90 ARG F O 1
ATOM 11459 N N . VAL F 1 91 ? 14.049 60.740 40.003 1.000 8.548 91 VAL F N 1
ATOM 11460 C CA . VAL F 1 91 ? 14.598 60.414 38.690 1.000 8.993 91 VAL F CA 1
ATOM 11461 C C . VAL F 1 91 ? 15.951 61.083 38.537 1.000 8.267 91 VAL F C 1
ATOM 11462 O O . VAL F 1 91 ? 16.130 62.239 38.933 1.000 9.346 91 VAL F O 1
ATOM 11475 N N . LEU F 1 92 ? 16.890 60.370 37.919 1.000 8.177 92 LEU F N 1
ATOM 11476 C CA . LEU F 1 92 ? 18.163 60.945 37.466 1.000 9.467 92 LEU F CA 1
ATOM 11477 C C . LEU F 1 92 ? 18.342 60.512 36.005 1.000 8.827 92 LEU F C 1
ATOM 11478 O O . LEU F 1 92 ? 18.651 59.348 35.733 1.000 9.456 92 LEU F O 1
ATOM 11494 N N . MET F 1 93 ? 18.124 61.425 35.066 1.000 8.801 93 MET F N 1
ATOM 11495 C CA . MET F 1 93 ? 18.191 61.132 33.638 1.000 9.133 93 MET F CA 1
ATOM 11496 C C . MET F 1 93 ? 19.502 61.691 33.130 1.000 8.914 93 MET F C 1
ATOM 11497 O O . MET F 1 93 ? 19.766 62.874 33.311 1.000 12.401 93 MET F O 1
ATOM 11511 N N . THR F 1 94 ? 20.317 60.852 32.500 1.000 8.985 94 THR F N 1
ATOM 11512 C CA . THR F 1 94 ? 21.605 61.285 31.976 1.000 9.843 94 THR F CA 1
ATOM 11513 C C . THR F 1 94 ? 21.423 61.600 30.493 1.000 10.233 94 THR F C 1
ATOM 11514 O O . THR F 1 94 ? 21.181 60.695 29.699 1.000 10.033 94 THR F O 1
ATOM 11525 N N . VAL F 1 95 ? 21.554 62.864 30.127 1.000 9.964 95 VAL F N 1
ATOM 11526 C CA . VAL F 1 95 ? 21.200 63.344 28.799 1.000 10.159 95 VAL F CA 1
ATOM 11527 C C . VAL F 1 95 ? 22.425 63.948 28.130 1.000 9.964 95 VAL F C 1
ATOM 11528 O O . VAL F 1 95 ? 23.174 64.707 28.744 1.000 10.385 95 VAL F O 1
ATOM 11541 N N . GLN F 1 96 ? 22.610 63.658 26.849 1.000 9.154 96 GLN F N 1
ATOM 11542 C CA . GLN F 1 96 ? 23.592 64.394 26.064 1.000 8.809 96 GLN F CA 1
ATOM 11543 C C . GLN F 1 96 ? 22.983 65.758 25.774 1.000 9.283 96 GLN F C 1
ATOM 11544 O O . GLN F 1 96 ? 22.064 65.881 24.944 1.0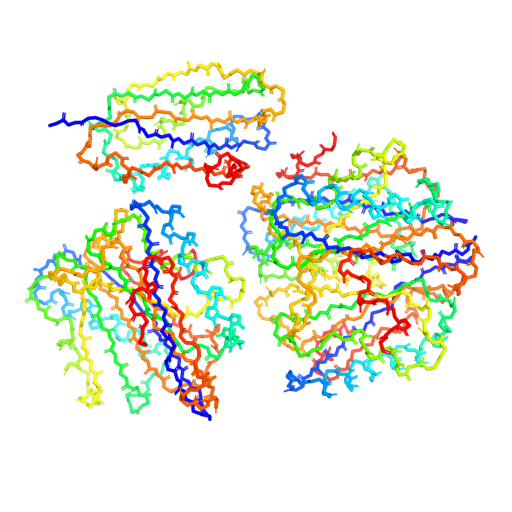00 9.812 96 GLN F O 1
ATOM 11558 N N . THR F 1 97 ? 23.483 66.785 26.461 1.000 9.104 97 THR F N 1
ATOM 11559 C CA . THR F 1 97 ? 23.032 68.154 26.249 1.000 9.859 97 THR F CA 1
ATOM 11560 C C . THR F 1 97 ? 24.178 69.090 26.597 1.000 10.133 97 THR F C 1
ATOM 11561 O O . THR F 1 97 ? 24.864 68.907 27.611 1.000 10.241 97 THR F O 1
ATOM 11572 N N . ASP F 1 98 ? 24.343 70.119 25.773 1.000 9.398 98 ASP F N 1
ATOM 11573 C CA . ASP F 1 98 ? 25.330 71.154 26.027 1.000 9.146 98 ASP F CA 1
ATOM 11574 C C . ASP F 1 98 ? 24.815 72.242 26.963 1.000 9.509 98 ASP F C 1
ATOM 11575 O O . ASP F 1 98 ? 25.561 73.176 27.282 1.000 11.067 98 ASP F O 1
ATOM 11584 N N . THR F 1 99 ? 23.553 72.167 27.387 1.000 9.193 99 THR F N 1
ATOM 11585 C CA . THR F 1 99 ? 23.019 73.138 28.335 1.000 9.935 99 THR F CA 1
ATOM 11586 C C . THR F 1 99 ? 23.960 73.307 29.522 1.000 10.604 99 THR F C 1
ATOM 11587 O O . THR F 1 99 ? 24.505 72.338 30.053 1.000 10.541 99 THR F O 1
ATOM 11598 N N . LYS F 1 100 ? 24.146 74.555 29.938 1.000 10.746 100 LYS F N 1
ATOM 11599 C CA . LYS F 1 100 ? 24.963 74.850 31.103 1.000 10.604 100 LYS F CA 1
ATOM 11600 C C . LYS F 1 100 ? 24.368 74.231 32.363 1.000 10.185 100 LYS F C 1
ATOM 11601 O O . LYS F 1 100 ? 23.147 74.110 32.517 1.000 10.446 100 LYS F O 1
ATOM 11620 N N . GLN F 1 101 ? 25.255 73.878 33.294 1.000 10.880 101 GLN F N 1
ATOM 11621 C CA . GLN F 1 101 ? 24.826 73.203 34.513 1.000 11.067 101 GLN F CA 1
ATOM 11622 C C . GLN F 1 101 ? 23.761 74.005 35.251 1.000 10.801 101 GLN F C 1
ATOM 11623 O O . GLN F 1 101 ? 22.768 73.438 35.727 1.000 12.141 101 GLN F O 1
ATOM 11637 N N . GLU F 1 102 ? 23.942 75.326 35.368 1.000 11.841 102 GLU F N 1
ATOM 11638 C CA . GLU F 1 102 ? 22.987 76.156 36.085 1.000 12.907 102 GLU F CA 1
ATOM 11639 C C . GLU F 1 102 ? 21.684 76.371 35.319 1.000 12.436 102 GLU F C 1
ATOM 11640 O O . GLU F 1 102 ? 20.747 76.940 35.889 1.000 13.989 102 GLU F O 1
ATOM 11652 N N . ASP F 1 103 ? 21.602 75.947 34.053 1.000 11.222 103 ASP F N 1
ATOM 11653 C CA . ASP F 1 103 ? 20.404 76.139 33.237 1.000 10.293 103 ASP F CA 1
ATOM 11654 C C . ASP F 1 103 ? 19.541 74.884 33.112 1.000 10.833 103 ASP F C 1
ATOM 11655 O O . ASP F 1 103 ? 18.420 74.962 32.597 1.000 11.941 103 ASP F O 1
ATOM 11664 N N . VAL F 1 104 ? 20.039 73.721 33.532 1.000 9.630 104 VAL F N 1
ATOM 11665 C CA . VAL F 1 104 ? 19.234 72.505 33.529 1.000 9.427 104 VAL F CA 1
ATOM 11666 C C . VAL F 1 104 ? 18.032 72.707 34.433 1.000 10.170 104 VAL F C 1
ATOM 11667 O O . VAL F 1 104 ? 18.143 73.261 35.533 1.000 10.970 104 VAL F O 1
ATOM 11680 N N . GLN F 1 105 ? 16.868 72.268 33.967 1.000 10.449 105 GLN F N 1
ATOM 11681 C CA . GLN F 1 105 ? 15.603 72.431 34.689 1.000 11.220 105 GLN F CA 1
ATOM 11682 C C . GLN F 1 105 ? 15.267 71.148 35.442 1.000 11.415 105 GLN F C 1
ATOM 11683 O O . GLN F 1 105 ? 14.684 70.220 34.897 1.000 11.746 105 GLN F O 1
ATOM 11697 N N . HIS F 1 106 ? 15.656 71.102 36.711 1.000 10.622 106 HIS F N 1
ATOM 11698 C CA . HIS F 1 106 ? 15.294 70.010 37.605 1.000 9.675 106 HIS F CA 1
ATOM 11699 C C . HIS F 1 106 ? 13.880 70.228 38.111 1.000 10.999 106 HIS F C 1
ATOM 11700 O O . HIS F 1 106 ? 13.425 71.363 38.241 1.000 13.762 106 HIS F O 1
ATOM 11714 N N . VAL F 1 107 ? 13.147 69.136 38.318 1.000 9.809 107 VAL F N 1
ATOM 11715 C CA . VAL F 1 107 ? 11.694 69.219 38.481 1.000 9.943 107 VAL F CA 1
ATOM 11716 C C . VAL F 1 107 ? 11.263 68.649 39.822 1.000 11.080 107 VAL F C 1
ATOM 11717 O O . VAL F 1 107 ? 11.590 67.506 40.145 1.000 11.657 107 VAL F O 1
ATOM 11730 N N . TYR F 1 108 ? 10.466 69.408 40.569 1.000 10.567 108 TYR F N 1
ATOM 11731 C CA . TYR F 1 108 ? 9.933 68.957 41.852 1.000 11.304 108 TYR F CA 1
ATOM 11732 C C . TYR F 1 108 ? 8.425 69.102 41.841 1.000 12.799 108 TYR F C 1
ATOM 11733 O O . TYR F 1 108 ? 7.911 70.217 41.728 1.000 14.596 108 TYR F O 1
ATOM 11751 N N . LEU F 1 109 ? 7.724 67.990 41.998 1.000 11.783 109 LEU F N 1
ATOM 11752 C CA . LEU F 1 109 ? 6.272 67.958 41.937 1.000 11.451 109 LEU F CA 1
ATOM 11753 C C . LEU F 1 109 ? 5.677 67.378 43.211 1.000 12.238 109 LEU F C 1
ATOM 11754 O O . LEU F 1 109 ? 6.359 66.719 44.004 1.000 12.694 109 LEU F O 1
ATOM 11770 N N . GLU F 1 110 ? 4.370 67.603 43.371 1.000 12.762 110 GLU F N 1
ATOM 11771 C CA . GLU F 1 110 ? 3.608 67.065 44.487 1.000 13.644 110 GLU F CA 1
ATOM 11772 C C . GLU F 1 110 ? 4.300 67.440 45.787 1.000 13.267 110 GLU F C 1
ATOM 11773 O O . GLU F 1 110 ? 4.759 68.578 45.931 1.000 14.207 110 GLU F O 1
ATOM 11785 N N . GLU F 1 111 ? 4.366 66.525 46.747 1.000 13.728 111 GLU F N 1
ATOM 11786 C CA . GLU F 1 111 ? 4.968 66.888 48.021 1.000 14.236 111 GLU F CA 1
ATOM 11787 C C . GLU F 1 111 ? 6.471 67.088 47.931 1.000 13.723 111 GLU F C 1
ATOM 11788 O O . GLU F 1 111 ? 7.060 67.666 48.858 1.000 14.652 111 GLU F O 1
ATOM 11800 N N . ALA F 1 112 ? 7.104 66.650 46.842 1.000 11.636 112 ALA F N 1
ATOM 11801 C CA . ALA F 1 112 ? 8.533 66.861 46.676 1.000 11.322 112 ALA F CA 1
ATOM 11802 C C . ALA F 1 112 ? 8.894 68.308 46.430 1.000 12.454 112 ALA F C 1
ATOM 11803 O O . ALA F 1 112 ? 10.087 68.614 46.344 1.000 14.125 112 ALA F O 1
ATOM 11810 N N . VAL F 1 113 ? 7.918 69.217 46.356 1.000 12.862 113 VAL F N 1
ATOM 11811 C CA . VAL F 1 113 ? 8.287 70.626 46.337 1.000 16.086 113 VAL F CA 1
ATOM 11812 C C . VAL F 1 113 ? 9.116 70.971 47.564 1.000 17.515 113 VAL F C 1
ATOM 11813 O O . VAL F 1 113 ? 9.917 71.903 47.530 1.000 19.723 113 VAL F O 1
ATOM 11826 N N . THR F 1 114 ? 8.930 70.244 48.671 1.000 16.918 114 THR F N 1
ATOM 11827 C CA . THR F 1 114 ? 9.704 70.517 49.879 1.000 18.247 114 THR F CA 1
ATOM 11828 C C . THR F 1 114 ? 11.200 70.286 49.667 1.000 18.794 114 THR F C 1
ATOM 11829 O O . THR F 1 114 ? 12.009 70.839 50.425 1.000 20.405 114 THR F O 1
ATOM 11840 N N . LEU F 1 115 ? 11.582 69.523 48.637 1.000 17.471 115 LEU F N 1
ATOM 11841 C CA . LEU F 1 115 ? 12.975 69.260 48.316 1.000 18.557 115 LEU F CA 1
ATOM 11842 C C . LEU F 1 115 ? 13.590 70.297 47.381 1.000 22.532 115 LEU F C 1
ATOM 11843 O O . LEU F 1 115 ? 14.792 70.220 47.105 1.000 23.466 115 LEU F O 1
ATOM 11859 N N . ARG F 1 116 ? 12.804 71.233 46.867 1.000 26.437 116 ARG F N 1
ATOM 11860 C CA . ARG F 1 116 ? 13.327 72.231 45.934 1.000 32.241 116 ARG F CA 1
ATOM 11861 C C . ARG F 1 116 ? 14.409 73.052 46.626 1.000 34.799 116 ARG F C 1
ATOM 11862 O O . ARG F 1 116 ? 14.192 73.541 47.744 1.000 35.138 116 ARG F O 1
ATOM 11883 N N . PRO F 1 117 ? 15.593 73.219 46.011 1.000 37.191 117 PRO F N 1
ATOM 11884 C CA . PRO F 1 117 ? 16.656 73.984 46.677 1.000 38.960 117 PRO F CA 1
ATOM 11885 C C . PRO F 1 117 ? 16.391 75.484 46.740 1.000 40.579 117 PRO F C 1
ATOM 11886 O O . PRO F 1 117 ? 16.565 76.043 47.826 1.000 42.026 117 PRO F O 1
#